Protein 5VGM (pdb70)

Organism: Vibrio cholerae serotype O1 (strain ATCC 39315 / El Tor Inaba N16961) (NCBI:txid243277)

Nearest PDB structures (foldseek):
  5vgm-assembly1_A  TM=1.002E+00  e=2.085E-74  Vibrio cholerae
  5vgm-assembly1_B  TM=9.972E-01  e=4.141E-70  Vibrio cholerae
  6cty-assembly3_D  TM=9.877E-01  e=2.504E-50  Yersinia pestis
  6cty-assembly1_E  TM=9.883E-01  e=5.235E-50  Yersinia pestis
  3jze-assembly1_A  TM=9.857E-01  e=7.826E-49  Salmonella enterica subsp. enterica serovar Typhimurium str. LT2

Solvent-accessible surface area: 24486 Å² total

Radius of gyration: 28.41 Å; Cα contacts (8 Å, |Δi|>4): 1482; chains: 2; bounding box: 54×74×83 Å

Secondary structure (DSSP, 8-state):
---EEEEE---EEEE----GGGHHHHHHHHTTT-SEEEE---SSS---SHHHHHHHHHHHHHT---EEEEEPPP-TT--HHHHHHHHHTSSEEE------S-GGGGHHHHHHHHHHTPBEEE------TTS-GGGHHHHHIIIIIHHHHHH-TTS-EEE-S--SHHHHHHHHHS-TTEEEEE-SHHHH--HHHHHTTS--GGG--SSPP--HHHHHHHHHHHHH--TTEEE---B----HHHHS--------TTSHHHHHHHHHHHTT-GGGHHIIIIIHHHHHHT-PPPSSEEEEEEEEEEPPS-EEETTEEE--TTTTSEEEEEE-/-----EEEEE---EEEE----GGGHHHHHHHHHTT-SEEEE---SSS---SHHHHHHHHHHHHHT---TT-EEEEEPPP-TT--HHHHHHHHHTSSEEE---B---PPSSBS-GGGGHHHHHHHHHHTPBEEE------TTS-GGGHHHHHIIIIIHHHHHH-TTS-EEE-S--SHHHHHHHHHS-TTEEEEE-SHHHH--HHHHHTTS--GGG--SSPP--HHHHHHHHHHHHT--TTEEE---B----HHHHS--------TTSHHHHHHHHHHHTT-GGGHHIIIIIHHHHHHT-PPP-SEEEEEEEEEEPPS-EEETTEEE--TTTTSEEEEEE-

Structure (mmCIF, N/CA/C/O backbone):
data_5VGM
#
_entry.id   5VGM
#
_cell.length_a   62.507
_cell.length_b   57.257
_cell.length_c   87.524
_cell.angle_alpha   90.000
_cell.angle_beta   105.090
_cell.angle_gamma   90.000
#
_symmetry.space_group_name_H-M   'P 1 21 1'
#
loop_
_entity.id
_entity.type
_entity.pdbx_description
1 polymer Dihydroorotase
2 non-polymer 'ZINC ION'
3 non-polymer 'ACETATE ION'
4 non-polymer 'CHLORIDE ION'
5 water water
#
loop_
_atom_site.group_PDB
_atom_site.id
_atom_site.type_symbol
_atom_site.label_atom_id
_atom_site.label_alt_id
_atom_site.label_comp_id
_atom_site.label_asym_id
_atom_site.label_entity_id
_atom_site.label_seq_id
_atom_site.pdbx_PDB_ins_code
_atom_site.Cartn_x
_atom_site.Cartn_y
_atom_site.Cartn_z
_atom_site.occupancy
_atom_site.B_iso_or_equiv
_atom_site.auth_seq_id
_atom_site.auth_comp_id
_atom_site.auth_asym_id
_atom_site.auth_atom_id
_atom_site.pdbx_PDB_model_num
ATOM 1 N N . ALA A 1 3 ? 24.798 -7.167 71.916 1.00 75.97 0 ALA A N 1
ATOM 2 C CA . ALA A 1 3 ? 23.450 -7.546 71.377 1.00 81.92 0 ALA A CA 1
ATOM 3 C C . ALA A 1 3 ? 22.595 -8.262 72.438 1.00 82.61 0 ALA A C 1
ATOM 4 O O . ALA A 1 3 ? 22.837 -9.436 72.741 1.00 83.52 0 ALA A O 1
ATOM 6 N N . MET A 1 4 ? 21.630 -7.544 73.014 1.00 81.10 1 MET A N 1
ATOM 7 C CA . MET A 1 4 ? 20.761 -8.060 74.069 1.00 83.53 1 MET A CA 1
ATOM 8 C C . MET A 1 4 ? 21.514 -8.483 75.341 1.00 85.70 1 MET A C 1
ATOM 9 O O . MET A 1 4 ? 21.101 -9.413 76.046 1.00 100.15 1 MET A O 1
ATOM 14 N N . THR A 1 5 ? 22.607 -7.788 75.624 1.00 79.61 2 THR A N 1
ATOM 15 C CA . THR A 1 5 ? 23.362 -7.990 76.854 1.00 74.63 2 THR A CA 1
ATOM 16 C C . THR A 1 5 ? 22.745 -7.073 77.895 1.00 71.00 2 THR A C 1
ATOM 17 O O . THR A 1 5 ? 22.182 -6.018 77.552 1.00 64.76 2 THR A O 1
ATOM 21 N N . THR A 1 6 ? 22.890 -7.479 79.151 1.00 68.42 3 THR A N 1
ATOM 22 C CA . THR A 1 6 ? 22.166 -6.892 80.261 1.00 69.38 3 THR A CA 1
ATOM 23 C C . THR A 1 6 ? 23.145 -6.466 81.344 1.00 70.69 3 THR A C 1
ATOM 24 O O . THR A 1 6 ? 24.146 -7.150 81.584 1.00 75.86 3 THR A O 1
ATOM 28 N N . LEU A 1 7 ? 22.848 -5.351 82.004 1.00 66.61 4 LEU A N 1
ATOM 29 C CA . LEU A 1 7 ? 23.658 -4.874 83.112 1.00 68.41 4 LEU A CA 1
ATOM 30 C C . LEU A 1 7 ? 22.729 -4.285 84.149 1.00 69.66 4 LEU A C 1
ATOM 31 O O . LEU A 1 7 ? 21.961 -3.373 83.835 1.00 72.24 4 LEU A O 1
ATOM 33 N N . THR A 1 8 ? 22.798 -4.788 85.379 1.00 66.78 5 THR A N 1
ATOM 34 C CA . THR A 1 8 ? 22.009 -4.258 86.485 1.00 67.10 5 THR A CA 1
ATOM 35 C C . THR A 1 8 ? 22.901 -3.358 87.354 1.00 66.27 5 THR A C 1
ATOM 36 O O . THR A 1 8 ? 23.987 -3.760 87.746 1.00 68.91 5 THR A O 1
ATOM 40 N N . ILE A 1 9 ? 22.460 -2.125 87.597 1.00 62.49 6 ILE A N 1
ATOM 41 C CA . ILE A 1 9 ? 23.159 -1.207 88.495 1.00 61.54 6 ILE A CA 1
ATOM 42 C C . ILE A 1 9 ? 22.179 -0.574 89.470 1.00 60.38 6 ILE A C 1
ATOM 43 O O . ILE A 1 9 ? 20.971 -0.648 89.284 1.00 61.85 6 ILE A O 1
ATOM 48 N N . THR A 1 10 ? 22.716 0.029 90.518 1.00 59.67 7 THR A N 1
ATOM 49 C CA . THR A 1 10 ? 21.948 0.887 91.415 1.00 59.04 7 THR A CA 1
ATOM 50 C C . THR A 1 10 ? 21.185 1.973 90.633 1.00 55.91 7 THR A C 1
ATOM 51 O O . THR A 1 10 ? 21.733 2.587 89.699 1.00 53.50 7 THR A O 1
ATOM 55 N N . ARG A 1 11 ? 19.929 2.197 91.025 1.00 57.60 8 ARG A N 1
ATOM 56 C CA . ARG A 1 11 ? 19.089 3.265 90.454 1.00 56.13 8 ARG A CA 1
ATOM 57 C C . ARG A 1 11 ? 19.810 4.628 90.486 1.00 56.39 8 ARG A C 1
ATOM 58 O O . ARG A 1 11 ? 20.307 5.029 91.533 1.00 56.03 8 ARG A O 1
ATOM 66 N N . PRO A 1 12 ? 19.863 5.344 89.345 1.00 53.46 9 PRO A N 1
ATOM 67 C CA . PRO A 1 12 ? 20.607 6.601 89.280 1.00 51.58 9 PRO A CA 1
ATOM 68 C C . PRO A 1 12 ? 19.788 7.826 89.699 1.00 50.46 9 PRO A C 1
ATOM 69 O O . PRO A 1 12 ? 18.643 7.699 90.126 1.00 47.22 9 PRO A O 1
ATOM 73 N N . ASP A 1 13 ? 20.416 8.999 89.592 1.00 51.30 10 ASP A N 1
ATOM 74 C CA . ASP A 1 13 ? 19.803 10.296 89.856 1.00 46.05 10 ASP A CA 1
ATOM 75 C C . ASP A 1 13 ? 20.346 11.254 88.794 1.00 46.13 10 ASP A C 1
ATOM 76 O O . ASP A 1 13 ? 21.337 10.946 88.128 1.00 45.54 10 ASP A O 1
ATOM 81 N N . ASP A 1 14 ? 19.694 12.404 88.617 1.00 44.17 11 ASP A N 1
ATOM 82 C CA . ASP A 1 14 ? 20.157 13.432 87.686 1.00 44.21 11 ASP A CA 1
ATOM 83 C C . ASP A 1 14 ? 20.385 14.719 88.474 1.00 42.83 11 ASP A C 1
ATOM 84 O O . ASP A 1 14 ? 19.443 15.328 88.959 1.00 41.97 11 ASP A O 1
ATOM 89 N N . TRP A 1 15 ? 21.636 15.157 88.563 1.00 40.91 12 TRP A N 1
ATOM 90 C CA . TRP A 1 15 ? 21.996 16.261 89.442 1.00 42.55 12 TRP A CA 1
ATOM 91 C C . TRP A 1 15 ? 21.949 17.649 88.789 1.00 41.64 12 TRP A C 1
ATOM 92 O O . TRP A 1 15 ? 22.440 18.611 89.374 1.00 44.57 12 TRP A O 1
ATOM 103 N N . HIS A 1 16 ? 21.309 17.773 87.625 1.00 40.15 13 HIS A N 1
ATOM 104 C CA . HIS A 1 16 ? 21.163 19.078 86.940 1.00 42.79 13 HIS A CA 1
ATOM 105 C C . HIS A 1 16 ? 20.094 18.977 85.854 1.00 40.58 13 HIS A C 1
ATOM 106 O O . HIS A 1 16 ? 20.358 18.480 84.758 1.00 44.89 13 HIS A O 1
ATOM 113 N N . VAL A 1 17 ? 18.892 19.455 86.139 1.00 39.92 14 VAL A N 1
ATOM 114 C CA . VAL A 1 17 ? 17.827 19.386 85.136 1.00 42.01 14 VAL A CA 1
ATOM 115 C C . VAL A 1 17 ? 16.950 20.622 85.155 1.00 40.48 14 VAL A C 1
ATOM 116 O O . VAL A 1 17 ? 16.722 21.211 86.215 1.00 43.45 14 VAL A O 1
ATOM 120 N N . HIS A 1 18 ? 16.494 21.013 83.968 1.00 39.90 15 HIS A N 1
ATOM 121 C CA . HIS A 1 18 ? 15.484 22.054 83.818 1.00 42.74 15 HIS A CA 1
ATOM 122 C C . HIS A 1 18 ? 14.165 21.402 83.387 1.00 43.65 15 HIS A C 1
ATOM 123 O O . HIS A 1 18 ? 14.056 20.845 82.287 1.00 46.66 15 HIS A O 1
ATOM 130 N N . LEU A 1 19 ? 13.173 21.446 84.273 1.00 46.68 16 LEU A N 1
ATOM 131 C CA . LEU A 1 19 ? 11.843 20.913 83.981 1.00 44.56 16 LEU A CA 1
ATOM 132 C C . LEU A 1 19 ? 10.883 21.966 83.449 1.00 46.43 16 LEU A C 1
ATOM 133 O O . LEU A 1 19 ? 9.793 21.611 82.990 1.00 45.32 16 LEU A O 1
ATOM 138 N N . ARG A 1 20 ? 11.279 23.247 83.497 1.00 45.47 17 ARG A N 1
ATOM 139 C CA . ARG A 1 20 ? 10.385 24.378 83.196 1.00 48.30 17 ARG A CA 1
ATOM 140 C C . ARG A 1 20 ? 9.171 24.300 84.138 1.00 50.33 17 ARG A C 1
ATOM 141 O O . ARG A 1 20 ? 9.306 23.827 85.271 1.00 51.04 17 ARG A O 1
ATOM 149 N N . ASP A 1 21 ? 7.990 24.733 83.701 1.00 53.88 18 ASP A N 1
ATOM 150 C CA . ASP A 1 21 ? 6.829 24.805 84.596 1.00 57.16 18 ASP A CA 1
ATOM 151 C C . ASP A 1 21 ? 5.546 24.884 83.778 1.00 57.50 18 ASP A C 1
ATOM 152 O O . ASP A 1 21 ? 5.593 25.009 82.552 1.00 67.45 18 ASP A O 1
ATOM 157 N N . GLY A 1 22 ? 4.402 24.811 84.448 1.00 59.05 19 GLY A N 1
ATOM 158 C CA . GLY A 1 22 ? 3.115 25.008 83.782 1.00 62.46 19 GLY A CA 1
ATOM 159 C C . GLY A 1 22 ? 2.753 23.846 82.880 1.00 64.63 19 GLY A C 1
ATOM 160 O O . GLY A 1 22 ? 2.959 22.694 83.244 1.00 64.24 19 GLY A O 1
ATOM 161 N N . ASP A 1 23 ? 2.239 24.158 81.694 1.00 73.59 20 ASP A N 1
ATOM 162 C CA . ASP A 1 23 ? 1.722 23.145 80.760 1.00 73.68 20 ASP A CA 1
ATOM 163 C C . ASP A 1 23 ? 2.738 22.088 80.302 1.00 71.50 20 ASP A C 1
ATOM 164 O O . ASP A 1 23 ? 2.347 20.949 80.046 1.00 79.64 20 ASP A O 1
ATOM 166 N N . VAL A 1 24 ? 4.022 22.438 80.223 1.00 63.82 21 VAL A N 1
ATOM 167 C CA . VAL A 1 24 ? 5.044 21.475 79.767 1.00 59.74 21 VAL A CA 1
ATOM 168 C C . VAL A 1 24 ? 5.475 20.490 80.861 1.00 53.89 21 VAL A C 1
ATOM 169 O O . VAL A 1 24 ? 6.133 19.496 80.572 1.00 51.47 21 VAL A O 1
ATOM 173 N N . LEU A 1 25 ? 5.083 20.750 82.105 1.00 54.43 22 LEU A N 1
ATOM 174 C CA . LEU A 1 25 ? 5.565 19.990 83.248 1.00 54.28 22 LEU A CA 1
ATOM 175 C C . LEU A 1 25 ? 5.166 18.514 83.212 1.00 58.39 22 LEU A C 1
ATOM 176 O O . LEU A 1 25 ? 5.947 17.674 83.639 1.00 60.93 22 LEU A O 1
ATOM 181 N N . ALA A 1 26 ? 3.985 18.187 82.685 1.00 58.67 23 ALA A N 1
ATOM 182 C CA . ALA A 1 26 ? 3.595 16.779 82.515 1.00 58.58 23 ALA A CA 1
ATOM 183 C C . ALA A 1 26 ? 4.545 16.020 81.590 1.00 61.46 23 ALA A C 1
ATOM 184 O O . ALA A 1 26 ? 4.829 14.837 81.823 1.00 64.02 23 ALA A O 1
ATOM 186 N N . ASP A 1 27 ? 5.040 16.696 80.552 1.00 56.54 24 ASP A N 1
ATOM 187 C CA . ASP A 1 27 ? 5.962 16.073 79.604 1.00 54.66 24 ASP A CA 1
ATOM 188 C C . ASP A 1 27 ? 7.372 15.937 80.176 1.00 51.40 24 ASP A C 1
ATOM 189 O O . ASP A 1 27 ? 8.000 14.872 80.047 1.00 48.59 24 ASP A O 1
ATOM 194 N N . THR A 1 28 ? 7.878 17.004 80.807 1.00 50.21 25 THR A N 1
ATOM 195 C CA . THR A 1 28 ? 9.244 16.974 81.333 1.00 46.30 25 THR A CA 1
ATOM 196 C C . THR A 1 28 ? 9.388 16.081 82.567 1.00 46.81 25 THR A C 1
ATOM 197 O O . THR A 1 28 ? 10.428 15.445 82.742 1.00 46.37 25 THR A O 1
ATOM 201 N N . VAL A 1 29 ? 8.360 16.029 83.418 1.00 49.39 26 VAL A N 1
ATOM 202 C CA . VAL A 1 29 ? 8.409 15.188 84.623 1.00 50.82 26 VAL A CA 1
ATOM 203 C C . VAL A 1 29 ? 8.261 13.710 84.263 1.00 55.21 26 VAL A C 1
ATOM 204 O O . VAL A 1 29 ? 8.879 12.846 84.908 1.00 60.09 26 VAL A O 1
ATOM 208 N N . ARG A 1 30 ? 7.448 13.416 83.246 1.00 53.12 27 ARG A N 1
ATOM 209 C CA . ARG A 1 30 ? 7.369 12.063 82.692 1.00 54.02 27 ARG A CA 1
ATOM 210 C C . ARG A 1 30 ? 8.761 11.561 82.282 1.00 55.17 27 ARG A C 1
ATOM 211 O O . ARG A 1 30 ? 9.162 10.452 82.643 1.00 56.96 27 ARG A O 1
ATOM 213 N N . ASP A 1 31 ? 9.501 12.396 81.551 1.00 53.25 28 ASP A N 1
ATOM 214 C CA . ASP A 1 31 ? 10.833 12.022 81.080 1.00 52.90 28 ASP A CA 1
ATOM 215 C C . ASP A 1 31 ? 11.867 11.865 82.198 1.00 50.90 28 ASP A C 1
ATOM 216 O O . ASP A 1 31 ? 12.667 10.937 82.185 1.00 50.23 28 ASP A O 1
ATOM 221 N N . ILE A 1 32 ? 11.856 12.765 83.170 1.00 51.99 29 ILE A N 1
ATOM 222 C CA . ILE A 1 32 ? 12.853 12.716 84.235 1.00 55.10 29 ILE A CA 1
ATOM 223 C C . ILE A 1 32 ? 12.583 11.629 85.277 1.00 57.28 29 ILE A C 1
ATOM 224 O O . ILE A 1 32 ? 13.519 11.124 85.888 1.00 59.62 29 ILE A O 1
ATOM 229 N N . SER A 1 33 ? 11.319 11.274 85.485 1.00 53.67 30 SER A N 1
ATOM 230 C CA . SER A 1 33 ? 10.964 10.300 86.522 1.00 58.13 30 SER A CA 1
ATOM 231 C C . SER A 1 33 ? 10.933 8.853 86.011 1.00 56.95 30 SER A C 1
ATOM 232 O O . SER A 1 33 ? 10.645 7.956 86.796 1.00 64.91 30 SER A O 1
ATOM 235 N N . ARG A 1 34 ? 11.221 8.626 84.722 1.00 56.85 31 ARG A N 1
ATOM 236 C CA . ARG A 1 34 ? 11.223 7.264 84.129 1.00 59.69 31 ARG A CA 1
ATOM 237 C C . ARG A 1 34 ? 11.990 6.246 84.972 1.00 58.16 31 ARG A C 1
ATOM 238 O O . ARG A 1 34 ? 11.483 5.183 85.254 1.00 59.76 31 ARG A O 1
ATOM 246 N N . TYR A 1 35 ? 13.225 6.581 85.331 1.00 57.24 32 TYR A N 1
ATOM 247 C CA . TYR A 1 35 ? 14.073 5.697 86.157 1.00 57.21 32 TYR A CA 1
ATOM 248 C C . TYR A 1 35 ? 14.841 6.391 87.291 1.00 59.27 32 TYR A C 1
ATOM 249 O O . TYR A 1 35 ? 15.397 5.686 88.134 1.00 62.49 32 TYR A O 1
ATOM 258 N N . ASN A 1 36 ? 14.927 7.728 87.314 1.00 53.31 33 ASN A N 1
ATOM 259 C CA . ASN A 1 36 ? 15.690 8.426 88.359 1.00 53.71 33 ASN A CA 1
ATOM 260 C C . ASN A 1 36 ? 15.017 8.264 89.718 1.00 53.73 33 ASN A C 1
ATOM 261 O O . ASN A 1 36 ? 13.791 8.356 89.826 1.00 53.11 33 ASN A O 1
ATOM 266 N N . GLY A 1 37 ? 15.826 8.034 90.752 1.00 55.21 34 GLY A N 1
ATOM 267 C CA . GLY A 1 37 ? 15.365 8.141 92.135 1.00 55.60 34 GLY A CA 1
ATOM 268 C C . GLY A 1 37 ? 15.079 9.597 92.477 1.00 55.11 34 GLY A C 1
ATOM 269 O O . GLY A 1 37 ? 14.006 9.930 93.008 1.00 55.65 34 GLY A O 1
ATOM 270 N N . ARG A 1 38 ? 16.055 10.462 92.176 1.00 55.53 35 ARG A N 1
ATOM 271 C CA . ARG A 1 38 ? 15.946 11.906 92.425 1.00 52.94 35 ARG A CA 1
ATOM 272 C C . ARG A 1 38 ? 16.506 12.739 91.278 1.00 49.34 35 ARG A C 1
ATOM 273 O O . ARG A 1 38 ? 17.304 12.254 90.484 1.00 51.60 35 ARG A O 1
ATOM 281 N N . ALA A 1 39 ? 16.077 13.996 91.207 1.00 42.43 36 ALA A N 1
ATOM 282 C CA . ALA A 1 39 ? 16.675 14.969 90.303 1.00 42.07 36 ALA A CA 1
ATOM 283 C C . ALA A 1 39 ? 16.850 16.323 90.999 1.00 40.81 36 ALA A C 1
ATOM 284 O O . ALA A 1 39 ? 16.009 16.715 91.794 1.00 42.54 36 ALA A O 1
ATOM 286 N N . LEU A 1 40 ? 17.946 17.014 90.702 1.00 41.57 37 LEU A N 1
ATOM 287 C CA . LEU A 1 40 ? 18.200 18.365 91.210 1.00 40.90 37 LEU A CA 1
ATOM 288 C C . LEU A 1 40 ? 17.586 19.368 90.228 1.00 40.77 37 LEU A C 1
ATOM 289 O O . LEU A 1 40 ? 18.027 19.494 89.079 1.00 40.01 37 LEU A O 1
ATOM 294 N N . ILE A 1 41 ? 16.567 20.079 90.698 1.00 43.17 38 ILE A N 1
ATOM 295 C CA . ILE A 1 41 ? 15.731 20.915 89.837 1.00 44.13 38 ILE A CA 1
ATOM 296 C C . ILE A 1 41 ? 16.266 22.337 89.829 1.00 43.44 38 ILE A C 1
ATOM 297 O O . ILE A 1 41 ? 16.249 23.024 90.867 1.00 48.76 38 ILE A O 1
ATOM 302 N N . MET A 1 42 ? 16.723 22.786 88.667 1.00 43.86 39 MET A N 1
ATOM 303 C CA . MET A 1 42 ? 17.327 24.118 88.563 1.00 44.81 39 MET A CA 1
ATOM 304 C C . MET A 1 42 ? 16.281 25.224 88.667 1.00 44.55 39 MET A C 1
ATOM 305 O O . MET A 1 42 ? 15.120 25.015 88.297 1.00 45.24 39 MET A O 1
ATOM 310 N N . PRO A 1 43 ? 16.678 26.389 89.215 1.00 43.96 40 PRO A N 1
ATOM 311 C CA . PRO A 1 43 ? 15.701 27.413 89.596 1.00 45.46 40 PRO A CA 1
ATOM 312 C C . PRO A 1 43 ? 15.374 28.509 88.573 1.00 46.93 40 PRO A C 1
ATOM 313 O O . PRO A 1 43 ? 14.671 29.452 88.934 1.00 49.20 40 PRO A O 1
ATOM 317 N N . ASN A 1 44 ? 15.817 28.387 87.326 1.00 50.01 41 ASN A N 1
ATOM 318 C CA . ASN A 1 44 ? 15.707 29.513 86.367 1.00 50.13 41 ASN A CA 1
ATOM 319 C C . ASN A 1 44 ? 14.386 29.449 85.585 1.00 52.73 41 ASN A C 1
ATOM 320 O O . ASN A 1 44 ? 14.348 29.569 84.355 1.00 52.67 41 ASN A O 1
ATOM 325 N N . THR A 1 45 ? 13.296 29.261 86.317 1.00 55.87 42 THR A N 1
ATOM 326 C CA . THR A 1 45 ? 11.953 29.391 85.786 1.00 58.18 42 THR A CA 1
ATOM 327 C C . THR A 1 45 ? 11.692 30.893 85.605 1.00 59.23 42 THR A C 1
ATOM 328 O O . THR A 1 45 ? 12.578 31.720 85.868 1.00 54.04 42 THR A O 1
ATOM 332 N N . VAL A 1 46 ? 10.487 31.245 85.166 1.00 66.26 43 VAL A N 1
ATOM 333 C CA . VAL A 1 46 ? 10.071 32.646 85.050 1.00 61.96 43 VAL A CA 1
ATOM 334 C C . VAL A 1 46 ? 8.798 32.855 85.885 1.00 61.66 43 VAL A C 1
ATOM 335 O O . VAL A 1 46 ? 7.776 32.252 85.571 1.00 61.00 43 VAL A O 1
ATOM 339 N N . PRO A 1 47 ? 8.844 33.654 86.960 1.00 63.03 44 PRO A N 1
ATOM 340 C CA . PRO A 1 47 ? 10.072 34.222 87.540 1.00 64.30 44 PRO A CA 1
ATOM 341 C C . PRO A 1 47 ? 10.989 33.144 88.160 1.00 58.94 44 PRO A C 1
ATOM 342 O O . PRO A 1 47 ? 10.524 32.029 88.421 1.00 53.04 44 PRO A O 1
ATOM 346 N N . PRO A 1 48 ? 12.275 33.463 88.391 1.00 56.89 45 PRO A N 1
ATOM 347 C CA . PRO A 1 48 ? 13.176 32.449 88.974 1.00 54.36 45 PRO A CA 1
ATOM 348 C C . PRO A 1 48 ? 12.815 32.081 90.417 1.00 50.16 45 PRO A C 1
ATOM 349 O O . PRO A 1 48 ? 12.223 32.872 91.112 1.00 50.96 45 PRO A O 1
ATOM 353 N N . VAL A 1 49 ? 13.170 30.878 90.845 1.00 50.30 46 VAL A N 1
ATOM 354 C CA . VAL A 1 49 ? 12.878 30.413 92.201 1.00 48.91 46 VAL A CA 1
ATOM 355 C C . VAL A 1 49 ? 13.885 31.068 93.152 1.00 50.96 46 VAL A C 1
ATOM 356 O O . VAL A 1 49 ? 14.961 30.535 93.361 1.00 46.68 46 VAL A O 1
ATOM 360 N N . THR A 1 50 ? 13.547 32.239 93.690 1.00 52.44 47 THR A N 1
ATOM 361 C CA . THR A 1 50 ? 14.451 33.026 94.548 1.00 55.18 47 THR A CA 1
ATOM 362 C C . THR A 1 50 ? 14.170 32.895 96.059 1.00 58.02 47 THR A C 1
ATOM 363 O O . THR A 1 50 ? 14.944 33.420 96.869 1.00 56.20 47 THR A O 1
ATOM 367 N N . THR A 1 51 ? 13.089 32.206 96.435 1.00 54.99 48 THR A N 1
ATOM 368 C CA . THR A 1 51 ? 12.715 32.053 97.850 1.00 55.91 48 THR A CA 1
ATOM 369 C C . THR A 1 51 ? 12.325 30.617 98.173 1.00 53.03 48 THR A C 1
ATOM 370 O O . THR A 1 51 ? 11.969 29.840 97.280 1.00 47.19 48 THR A O 1
ATOM 374 N N . THR A 1 52 ? 12.360 30.298 99.459 1.00 54.46 49 THR A N 1
ATOM 375 C CA . THR A 1 52 ? 11.984 28.983 99.958 1.00 58.65 49 THR A CA 1
ATOM 376 C C . THR A 1 52 ? 10.547 28.616 99.557 1.00 56.28 49 THR A C 1
ATOM 377 O O . THR A 1 52 ? 10.284 27.497 99.103 1.00 55.53 49 THR A O 1
ATOM 381 N N . GLU A 1 53 ? 9.636 29.577 99.707 1.00 57.22 50 GLU A N 1
ATOM 382 C CA . GLU A 1 53 ? 8.216 29.363 99.426 1.00 60.27 50 GLU A CA 1
ATOM 383 C C . GLU A 1 53 ? 7.989 28.967 97.983 1.00 58.00 50 GLU A C 1
ATOM 384 O O . GLU A 1 53 ? 7.233 28.022 97.712 1.00 53.58 50 GLU A O 1
ATOM 390 N N . MET A 1 54 ? 8.656 29.684 97.073 1.00 56.05 51 MET A N 1
ATOM 391 C CA . MET A 1 54 ? 8.621 29.361 95.647 1.00 56.17 51 MET A CA 1
ATOM 392 C C . MET A 1 54 ? 9.167 27.957 95.356 1.00 56.12 51 MET A C 1
ATOM 393 O O . MET A 1 54 ? 8.580 27.231 94.553 1.00 52.46 51 MET A O 1
ATOM 398 N N . ALA A 1 55 ? 10.267 27.580 96.018 1.00 45.90 52 ALA A N 1
ATOM 399 C CA . ALA A 1 55 ? 10.880 26.268 95.802 1.00 48.78 52 ALA A CA 1
ATOM 400 C C . ALA A 1 55 ? 9.949 25.126 96.233 1.00 48.75 52 ALA A C 1
ATOM 401 O O . ALA A 1 55 ? 9.805 24.132 95.509 1.00 46.44 52 ALA A O 1
ATOM 403 N N . LEU A 1 56 ? 9.311 25.291 97.392 1.00 52.75 53 LEU A N 1
ATOM 404 C CA . LEU A 1 56 ? 8.418 24.263 97.936 1.00 52.86 53 LEU A CA 1
ATOM 405 C C . LEU A 1 56 ? 7.143 24.101 97.136 1.00 51.73 53 LEU A C 1
ATOM 406 O O . LEU A 1 56 ? 6.665 22.964 96.953 1.00 50.66 53 LEU A O 1
ATOM 411 N N . ALA A 1 57 ? 6.600 25.222 96.652 1.00 46.96 54 ALA A N 1
ATOM 412 C CA . ALA A 1 57 ? 5.424 25.189 95.780 1.00 48.68 54 ALA A CA 1
ATOM 413 C C . ALA A 1 57 ? 5.721 24.472 94.453 1.00 49.33 54 ALA A C 1
ATOM 414 O O . ALA A 1 57 ? 4.920 23.658 93.982 1.00 49.95 54 ALA A O 1
ATOM 416 N N . TYR A 1 58 ? 6.878 24.792 93.867 1.00 46.92 55 TYR A N 1
ATOM 417 C CA . TYR A 1 58 ? 7.352 24.178 92.628 1.00 47.57 55 TYR A CA 1
ATOM 418 C C . TYR A 1 58 ? 7.539 22.677 92.804 1.00 48.45 55 TYR A C 1
ATOM 419 O O . TYR A 1 58 ? 7.129 21.893 91.944 1.00 47.08 55 TYR A O 1
ATOM 428 N N . ARG A 1 59 ? 8.134 22.285 93.929 1.00 46.54 56 ARG A N 1
ATOM 429 C CA . ARG A 1 59 ? 8.284 20.871 94.270 1.00 49.65 56 ARG A CA 1
ATOM 430 C C . ARG A 1 59 ? 6.946 20.120 94.304 1.00 54.13 56 ARG A C 1
ATOM 431 O O . ARG A 1 59 ? 6.852 18.986 93.783 1.00 51.77 56 ARG A O 1
ATOM 439 N N . GLU A 1 60 ? 5.929 20.748 94.903 1.00 53.88 57 GLU A N 1
ATOM 440 C CA . GLU A 1 60 ? 4.588 20.167 94.954 1.00 59.58 57 GLU A CA 1
ATOM 441 C C . GLU A 1 60 ? 3.991 19.962 93.568 1.00 57.94 57 GLU A C 1
ATOM 442 O O . GLU A 1 60 ? 3.336 18.946 93.341 1.00 59.84 57 GLU A O 1
ATOM 448 N N . ARG A 1 61 ? 4.204 20.918 92.656 1.00 57.85 58 ARG A N 1
ATOM 449 C CA . ARG A 1 61 ? 3.690 20.781 91.280 1.00 56.66 58 ARG A CA 1
ATOM 450 C C . ARG A 1 61 ? 4.400 19.649 90.528 1.00 53.03 58 ARG A C 1
ATOM 451 O O . ARG A 1 61 ? 3.779 18.903 89.768 1.00 54.43 58 ARG A O 1
ATOM 459 N N . ILE A 1 62 ? 5.701 19.521 90.754 1.00 49.73 59 ILE A N 1
ATOM 460 C CA . ILE A 1 62 ? 6.457 18.440 90.140 1.00 52.47 59 ILE A CA 1
ATOM 461 C C . ILE A 1 62 ? 5.903 17.071 90.581 1.00 51.96 59 ILE A C 1
ATOM 462 O O . ILE A 1 62 ? 5.619 16.216 89.739 1.00 53.36 59 ILE A O 1
ATOM 467 N N . MET A 1 63 ? 5.716 16.896 91.886 1.00 54.54 60 MET A N 1
ATOM 468 C CA . MET A 1 63 ? 5.202 15.635 92.436 1.00 57.80 60 MET A CA 1
ATOM 469 C C . MET A 1 63 ? 3.768 15.368 91.999 1.00 60.53 60 MET A C 1
ATOM 470 O O . MET A 1 63 ? 3.408 14.222 91.787 1.00 62.96 60 MET A O 1
ATOM 475 N N . ALA A 1 64 ? 2.969 16.431 91.861 1.00 59.21 61 ALA A N 1
ATOM 476 C CA . ALA A 1 64 ? 1.604 16.337 91.331 1.00 61.92 61 ALA A CA 1
ATOM 477 C C . ALA A 1 64 ? 1.534 15.891 89.868 1.00 61.87 61 ALA A C 1
ATOM 478 O O . ALA A 1 64 ? 0.548 15.295 89.451 1.00 62.30 61 ALA A O 1
ATOM 480 N N . ALA A 1 65 ? 2.562 16.209 89.084 1.00 62.95 62 ALA A N 1
ATOM 481 C CA . ALA A 1 65 ? 2.649 15.747 87.693 1.00 68.59 62 ALA A CA 1
ATOM 482 C C . ALA A 1 65 ? 2.973 14.256 87.541 1.00 77.20 62 ALA A C 1
ATOM 483 O O . ALA A 1 65 ? 2.895 13.737 86.431 1.00 78.73 62 ALA A O 1
ATOM 485 N N . GLN A 1 66 ? 3.410 13.607 88.626 1.00 85.96 63 GLN A N 1
ATOM 486 C CA . GLN A 1 66 ? 3.497 12.129 88.761 1.00 83.17 63 GLN A CA 1
ATOM 487 C C . GLN A 1 66 ? 4.715 11.570 88.055 1.00 87.99 63 GLN A C 1
ATOM 488 O O . GLN A 1 66 ? 5.286 10.588 88.513 1.00 91.17 63 GLN A O 1
ATOM 494 N N . HIS A 1 70 ? 7.409 7.284 93.107 1.00 75.41 67 HIS A N 1
ATOM 495 C CA . HIS A 1 70 ? 8.724 6.920 93.660 1.00 77.08 67 HIS A CA 1
ATOM 496 C C . HIS A 1 70 ? 9.900 7.863 93.335 1.00 74.74 67 HIS A C 1
ATOM 497 O O . HIS A 1 70 ? 11.026 7.607 93.759 1.00 75.87 67 HIS A O 1
ATOM 499 N N . PHE A 1 71 ? 9.629 8.988 92.664 1.00 69.18 68 PHE A N 1
ATOM 500 C CA . PHE A 1 71 ? 10.655 9.972 92.263 1.00 65.33 68 PHE A CA 1
ATOM 501 C C . PHE A 1 71 ? 10.615 11.176 93.215 1.00 61.50 68 PHE A C 1
ATOM 502 O O . PHE A 1 71 ? 9.527 11.720 93.505 1.00 56.25 68 PHE A O 1
ATOM 510 N N . GLU A 1 72 ? 11.790 11.598 93.679 1.00 61.73 69 GLU A N 1
ATOM 511 C CA . GLU A 1 72 ? 11.885 12.700 94.674 1.00 61.62 69 GLU A CA 1
ATOM 512 C C . GLU A 1 72 ? 12.669 13.880 94.098 1.00 57.89 69 GLU A C 1
ATOM 513 O O . GLU A 1 72 ? 13.847 13.749 93.845 1.00 55.52 69 GLU A O 1
ATOM 515 N N . PRO A 1 73 ? 11.996 15.019 93.844 1.00 50.77 70 PRO A N 1
ATOM 516 C CA . PRO A 1 73 ? 12.745 16.179 93.376 1.00 50.39 70 PRO A CA 1
ATOM 517 C C . PRO A 1 73 ? 13.466 16.890 94.514 1.00 49.64 70 PRO A C 1
ATOM 518 O O . PRO A 1 73 ? 12.920 17.004 95.597 1.00 50.76 70 PRO A O 1
ATOM 522 N N . LEU A 1 74 ? 14.686 17.348 94.251 1.00 49.93 71 LEU A N 1
ATOM 523 C CA . LEU A 1 74 ? 15.466 18.147 95.195 1.00 47.06 71 LEU A CA 1
ATOM 524 C C . LEU A 1 74 ? 15.621 19.538 94.603 1.00 47.61 71 LEU A C 1
ATOM 525 O O . LEU A 1 74 ? 15.912 19.684 93.412 1.00 47.64 71 LEU A O 1
ATOM 530 N N . MET A 1 75 ? 15.386 20.560 95.419 1.00 46.28 72 MET A N 1
ATOM 531 C CA . MET A 1 75 ? 15.254 21.928 94.905 1.00 43.13 72 MET A CA 1
ATOM 532 C C . MET A 1 75 ? 16.500 22.774 95.139 1.00 44.14 72 MET A C 1
ATOM 533 O O . MET A 1 75 ? 17.303 22.475 96.017 1.00 41.36 72 MET A O 1
ATOM 538 N N . ALA A 1 76 ? 16.659 23.804 94.309 1.00 50.50 73 ALA A N 1
ATOM 539 C CA . ALA A 1 76 ? 17.738 24.780 94.444 1.00 45.21 73 ALA A CA 1
ATOM 540 C C . ALA A 1 76 ? 17.165 26.185 94.351 1.00 45.55 73 ALA A C 1
ATOM 541 O O . ALA A 1 76 ? 16.153 26.384 93.699 1.00 41.56 73 ALA A O 1
ATOM 543 N N . LEU A 1 77 ? 17.797 27.139 95.042 1.00 45.86 74 LEU A N 1
ATOM 544 C CA . LEU A 1 77 ? 17.460 28.564 94.930 1.00 43.18 74 LEU A CA 1
ATOM 545 C C . LEU A 1 77 ? 18.305 29.261 93.876 1.00 42.40 74 LEU A C 1
ATOM 546 O O . LEU A 1 77 ? 19.451 28.898 93.625 1.00 43.82 74 LEU A O 1
ATOM 551 N N . TYR A 1 78 ? 17.729 30.303 93.294 1.00 41.36 75 TYR A N 1
ATOM 552 C CA . TYR A 1 78 ? 18.408 31.212 92.387 1.00 41.29 75 TYR A CA 1
ATOM 553 C C . TYR A 1 78 ? 18.969 32.402 93.176 1.00 41.44 75 TYR A C 1
ATOM 554 O O . TYR A 1 78 ? 18.206 33.184 93.734 1.00 44.08 75 TYR A O 1
ATOM 563 N N . LEU A 1 79 ? 20.292 32.552 93.196 1.00 42.00 76 LEU A N 1
ATOM 564 C CA . LEU A 1 79 ? 20.937 33.655 93.921 1.00 41.33 76 LEU A CA 1
ATOM 565 C C . LEU A 1 79 ? 20.829 34.981 93.177 1.00 42.29 76 LEU A C 1
ATOM 566 O O . LEU A 1 79 ? 20.923 35.020 91.958 1.00 44.27 76 LEU A O 1
ATOM 571 N N . THR A 1 80 ? 20.588 36.052 93.918 1.00 44.40 77 THR A N 1
ATOM 572 C CA . THR A 1 80 ? 20.597 37.417 93.360 1.00 51.85 77 THR A CA 1
ATOM 573 C C . THR A 1 80 ? 21.366 38.338 94.313 1.00 55.18 77 THR A C 1
ATOM 574 O O . THR A 1 80 ? 21.719 37.938 95.428 1.00 53.32 77 THR A O 1
ATOM 578 N N . ASP A 1 81 ? 21.608 39.572 93.877 1.00 65.73 78 ASP A N 1
ATOM 579 C CA . ASP A 1 81 ? 22.272 40.579 94.724 1.00 71.01 78 ASP A CA 1
ATOM 580 C C . ASP A 1 81 ? 21.417 40.937 95.951 1.00 71.51 78 ASP A C 1
ATOM 581 O O . ASP A 1 81 ? 21.970 41.320 96.979 1.00 80.24 78 ASP A O 1
ATOM 586 N N . ASN A 1 82 ? 20.095 40.792 95.843 1.00 70.61 79 ASN A N 1
ATOM 587 C CA . ASN A 1 82 ? 19.160 40.979 96.972 1.00 73.40 79 ASN A CA 1
ATOM 588 C C . ASN A 1 82 ? 18.998 39.774 97.919 1.00 67.98 79 ASN A C 1
ATOM 589 O O . ASN A 1 82 ? 18.403 39.931 98.984 1.00 65.05 79 ASN A O 1
ATOM 594 N N . THR A 1 83 ? 19.492 38.589 97.547 1.00 58.50 80 THR A N 1
ATOM 595 C CA . THR A 1 83 ? 19.404 37.413 98.423 1.00 53.81 80 THR A CA 1
ATOM 596 C C . THR A 1 83 ? 20.062 37.700 99.779 1.00 51.85 80 THR A C 1
ATOM 597 O O . THR A 1 83 ? 21.202 38.133 99.841 1.00 50.50 80 THR A O 1
ATOM 601 N N . SER A 1 84 ? 19.311 37.476 100.854 1.00 51.83 81 SER A N 1
ATOM 602 C CA . SER A 1 84 ? 19.816 37.663 102.213 1.00 54.23 81 SER A CA 1
ATOM 603 C C . SER A 1 84 ? 20.318 36.324 102.753 1.00 50.73 81 SER A C 1
ATOM 604 O O . SER A 1 84 ? 19.851 35.264 102.316 1.00 49.62 81 SER A O 1
ATOM 607 N N . PRO A 1 85 ? 21.261 36.363 103.711 1.00 51.36 82 PRO A N 1
ATOM 608 C CA . PRO A 1 85 ? 21.663 35.141 104.420 1.00 50.91 82 PRO A CA 1
ATOM 609 C C . PRO A 1 85 ? 20.483 34.401 105.070 1.00 50.71 82 PRO A C 1
ATOM 610 O O . PRO A 1 85 ? 20.502 33.181 105.151 1.00 52.41 82 PRO A O 1
ATOM 614 N N . GLU A 1 86 ? 19.466 35.144 105.498 1.00 51.82 83 GLU A N 1
ATOM 615 C CA . GLU A 1 86 ? 18.283 34.572 106.139 1.00 56.30 83 GLU A CA 1
ATOM 616 C C . GLU A 1 86 ? 17.493 33.605 105.241 1.00 55.15 83 GLU A C 1
ATOM 617 O O . GLU A 1 86 ? 16.975 32.602 105.732 1.00 58.21 83 GLU A O 1
ATOM 623 N N . GLU A 1 87 ? 17.394 33.908 103.944 1.00 53.79 84 GLU A N 1
ATOM 624 C CA . GLU A 1 87 ? 16.682 33.044 103.000 1.00 51.30 84 GLU A CA 1
ATOM 625 C C . GLU A 1 87 ? 17.397 31.695 102.810 1.00 49.22 84 GLU A C 1
ATOM 626 O O . GLU A 1 87 ? 16.738 30.660 102.617 1.00 50.34 84 GLU A O 1
ATOM 632 N N . ILE A 1 88 ? 18.730 31.710 102.844 1.00 47.65 85 ILE A N 1
ATOM 633 C CA . ILE A 1 88 ? 19.537 30.477 102.792 1.00 46.06 85 ILE A CA 1
ATOM 634 C C . ILE A 1 88 ? 19.181 29.573 103.958 1.00 45.59 85 ILE A C 1
ATOM 635 O O . ILE A 1 88 ? 18.961 28.383 103.782 1.00 45.41 85 ILE A O 1
ATOM 640 N N . ARG A 1 89 ? 19.101 30.167 105.139 1.00 49.25 86 ARG A N 1
ATOM 641 C CA . ARG A 1 89 ? 18.874 29.434 106.376 1.00 55.32 86 ARG A CA 1
ATOM 642 C C . ARG A 1 89 ? 17.473 28.811 106.413 1.00 55.83 86 ARG A C 1
ATOM 643 O O . ARG A 1 89 ? 17.301 27.667 106.826 1.00 56.77 86 ARG A O 1
ATOM 651 N N . LYS A 1 90 ? 16.490 29.572 105.954 1.00 52.57 87 LYS A N 1
ATOM 652 C CA . LYS A 1 90 ? 15.124 29.099 105.845 1.00 53.50 87 LYS A CA 1
ATOM 653 C C . LYS A 1 90 ? 14.999 27.951 104.833 1.00 54.71 87 LYS A C 1
ATOM 654 O O . LYS A 1 90 ? 14.316 26.954 105.099 1.00 54.08 87 LYS A O 1
ATOM 660 N N . ALA A 1 91 ? 15.682 28.080 103.698 1.00 51.06 88 ALA A N 1
ATOM 661 C CA . ALA A 1 91 ? 15.615 27.070 102.644 1.00 50.59 88 ALA A CA 1
ATOM 662 C C . ALA A 1 91 ? 16.192 25.735 103.087 1.00 48.41 88 ALA A C 1
ATOM 663 O O . ALA A 1 91 ? 15.606 24.695 102.839 1.00 45.57 88 ALA A O 1
ATOM 665 N N . LYS A 1 92 ? 17.337 25.762 103.756 1.00 51.01 89 LYS A N 1
ATOM 666 C CA . LYS A 1 92 ? 17.965 24.521 104.207 1.00 53.67 89 LYS A CA 1
ATOM 667 C C . LYS A 1 92 ? 17.131 23.846 105.284 1.00 55.38 89 LYS A C 1
ATOM 668 O O . LYS A 1 92 ? 17.024 22.627 105.307 1.00 53.96 89 LYS A O 1
ATOM 674 N N . ALA A 1 93 ? 16.532 24.651 106.160 1.00 57.48 90 ALA A N 1
ATOM 675 C CA . ALA A 1 93 ? 15.660 24.153 107.213 1.00 60.54 90 ALA A CA 1
ATOM 676 C C . ALA A 1 93 ? 14.434 23.373 106.712 1.00 59.65 90 ALA A C 1
ATOM 677 O O . ALA A 1 93 ? 13.928 22.503 107.419 1.00 60.07 90 ALA A O 1
ATOM 679 N N . SER A 1 94 ? 13.962 23.684 105.507 1.00 59.15 91 SER A N 1
ATOM 680 C CA . SER A 1 94 ? 12.839 22.958 104.892 1.00 56.57 91 SER A CA 1
ATOM 681 C C . SER A 1 94 ? 13.129 21.473 104.621 1.00 60.66 91 SER A C 1
ATOM 682 O O . SER A 1 94 ? 12.208 20.665 104.588 1.00 62.72 91 SER A O 1
ATOM 685 N N . GLY A 1 95 ? 14.403 21.127 104.412 1.00 59.81 92 GLY A N 1
ATOM 686 C CA . GLY A 1 95 ? 14.812 19.738 104.149 1.00 59.42 92 GLY A CA 1
ATOM 687 C C . GLY A 1 95 ? 14.687 19.335 102.686 1.00 56.74 92 GLY A C 1
ATOM 688 O O . GLY A 1 95 ? 15.100 18.243 102.313 1.00 58.19 92 GLY A O 1
ATOM 689 N N . LYS A 1 96 ? 14.109 20.205 101.856 1.00 54.46 93 LYS A N 1
ATOM 690 C CA . LYS A 1 96 ? 13.861 19.911 100.448 1.00 56.66 93 LYS A CA 1
ATOM 691 C C . LYS A 1 96 ? 14.642 20.806 99.477 1.00 53.82 93 LYS A C 1
ATOM 692 O O . LYS A 1 96 ? 14.612 20.557 98.270 1.00 48.03 93 LYS A O 1
ATOM 698 N N . VAL A 1 97 ? 15.343 21.828 99.998 1.00 46.21 94 VAL A N 1
ATOM 699 C CA . VAL A 1 97 ? 16.208 22.690 99.202 1.00 47.45 94 VAL A CA 1
ATOM 700 C C . VAL A 1 97 ? 17.644 22.418 99.655 1.00 49.57 94 VAL A C 1
ATOM 701 O O . VAL A 1 97 ? 17.989 22.653 100.807 1.00 56.86 94 VAL A O 1
ATOM 705 N N . VAL A 1 98 ? 18.465 21.908 98.743 1.00 46.91 95 VAL A N 1
ATOM 706 C CA . VAL A 1 98 ? 19.790 21.380 99.070 1.00 46.28 95 VAL A CA 1
ATOM 707 C C . VAL A 1 98 ? 20.929 22.250 98.519 1.00 45.27 95 VAL A C 1
ATOM 708 O O . VAL A 1 98 ? 22.070 22.012 98.855 1.00 41.33 95 VAL A O 1
ATOM 712 N N . ALA A 1 99 ? 20.612 23.254 97.697 1.00 41.09 96 ALA A N 1
ATOM 713 C CA . ALA A 1 99 ? 21.619 24.006 96.978 1.00 42.25 96 ALA A CA 1
ATOM 714 C C . ALA A 1 99 ? 21.123 25.376 96.571 1.00 41.03 96 ALA A C 1
ATOM 715 O O . ALA A 1 99 ? 19.929 25.639 96.595 1.00 43.16 96 ALA A O 1
ATOM 717 N N . ALA A 1 100 ? 22.058 26.248 96.209 1.00 42.72 97 ALA A N 1
ATOM 718 C CA . ALA A 1 100 ? 21.746 27.514 95.564 1.00 40.63 97 ALA A CA 1
ATOM 719 C C . ALA A 1 100 ? 22.662 27.705 94.377 1.00 40.75 97 ALA A C 1
ATOM 720 O O . ALA A 1 100 ? 23.852 27.368 94.419 1.00 40.62 97 ALA A O 1
ATOM 734 N N . LEU A 1 102 ? 24.429 29.970 91.418 1.00 44.30 99 LEU A N 1
ATOM 735 C CA . LEU A 1 102 ? 25.023 31.229 91.020 1.00 50.47 99 LEU A CA 1
ATOM 736 C C . LEU A 1 102 ? 25.011 31.314 89.488 1.00 51.73 99 LEU A C 1
ATOM 737 O O . LEU A 1 102 ? 25.753 30.582 88.811 1.00 52.04 99 LEU A O 1
ATOM 742 N N . TYR A 1 103 ? 24.138 32.174 88.954 1.00 55.11 100 TYR A N 1
ATOM 743 C CA . TYR A 1 103 ? 24.128 32.548 87.529 1.00 58.62 100 TYR A CA 1
ATOM 744 C C . TYR A 1 103 ? 24.758 33.948 87.454 1.00 64.23 100 TYR A C 1
ATOM 745 O O . TYR A 1 103 ? 24.214 34.898 88.029 1.00 69.38 100 TYR A O 1
ATOM 754 N N . PRO A 1 104 ? 25.918 34.084 86.794 1.00 69.18 101 PRO A N 1
ATOM 755 C CA . PRO A 1 104 ? 26.528 35.423 86.666 1.00 78.27 101 PRO A CA 1
ATOM 756 C C . PRO A 1 104 ? 25.734 36.396 85.776 1.00 73.02 101 PRO A C 1
ATOM 757 O O . PRO A 1 104 ? 25.050 35.977 84.841 1.00 73.13 101 PRO A O 1
ATOM 761 N N . GLY A 1 114 ? 20.408 37.831 88.403 1.00 71.95 111 GLY A N 1
ATOM 762 C CA . GLY A 1 114 ? 21.537 37.053 88.899 1.00 72.05 111 GLY A CA 1
ATOM 763 C C . GLY A 1 114 ? 22.455 37.878 89.778 1.00 74.91 111 GLY A C 1
ATOM 764 O O . GLY A 1 114 ? 22.053 38.914 90.327 1.00 78.16 111 GLY A O 1
ATOM 765 N N . VAL A 1 115 ? 23.692 37.409 89.908 1.00 73.14 112 VAL A N 1
ATOM 766 C CA . VAL A 1 115 ? 24.689 38.054 90.748 1.00 73.04 112 VAL A CA 1
ATOM 767 C C . VAL A 1 115 ? 25.604 38.877 89.852 1.00 76.37 112 VAL A C 1
ATOM 768 O O . VAL A 1 115 ? 26.290 38.320 88.987 1.00 76.80 112 VAL A O 1
ATOM 772 N N . THR A 1 116 ? 25.581 40.194 90.043 1.00 82.86 113 THR A N 1
ATOM 773 C CA . THR A 1 116 ? 26.449 41.113 89.303 1.00 89.40 113 THR A CA 1
ATOM 774 C C . THR A 1 116 ? 27.889 41.065 89.808 1.00 93.89 113 THR A C 1
ATOM 775 O O . THR A 1 116 ? 28.828 41.169 89.013 1.00 95.37 113 THR A O 1
ATOM 779 N N . SER A 1 117 ? 28.051 40.929 91.126 1.00 92.03 114 SER A N 1
ATOM 780 C CA . SER A 1 117 ? 29.373 40.822 91.748 1.00 92.39 114 SER A CA 1
ATOM 781 C C . SER A 1 117 ? 29.369 39.725 92.798 1.00 90.83 114 SER A C 1
ATOM 782 O O . SER A 1 117 ? 28.498 39.717 93.673 1.00 86.89 114 SER A O 1
ATOM 784 N N . ALA A 1 118 ? 30.342 38.815 92.715 1.00 92.41 115 ALA A N 1
ATOM 785 C CA . ALA A 1 118 ? 30.545 37.772 93.735 1.00 90.19 115 ALA A CA 1
ATOM 786 C C . ALA A 1 118 ? 30.689 38.352 95.155 1.00 92.40 115 ALA A C 1
ATOM 787 O O . ALA A 1 118 ? 30.150 37.786 96.115 1.00 96.29 115 ALA A O 1
ATOM 789 N N . LYS A 1 119 ? 31.391 39.487 95.267 1.00 90.60 116 LYS A N 1
ATOM 790 C CA . LYS A 1 119 ? 31.572 40.205 96.546 1.00 90.64 116 LYS A CA 1
ATOM 791 C C . LYS A 1 119 ? 30.259 40.542 97.270 1.00 87.73 116 LYS A C 1
ATOM 792 O O . LYS A 1 119 ? 30.205 40.488 98.502 1.00 87.58 116 LYS A O 1
ATOM 794 N N . ASN A 1 120 ? 29.212 40.867 96.509 1.00 84.77 117 ASN A N 1
ATOM 795 C CA . ASN A 1 120 ? 27.901 41.214 97.079 1.00 83.86 117 ASN A CA 1
ATOM 796 C C . ASN A 1 120 ? 27.238 40.059 97.857 1.00 74.77 117 ASN A C 1
ATOM 797 O O . ASN A 1 120 ? 26.477 40.307 98.794 1.00 73.45 117 ASN A O 1
ATOM 799 N N . ILE A 1 121 ? 27.532 38.816 97.482 1.00 66.51 118 ILE A N 1
ATOM 800 C CA . ILE A 1 121 ? 26.910 37.649 98.103 1.00 63.80 118 ILE A CA 1
ATOM 801 C C . ILE A 1 121 ? 27.807 36.906 99.099 1.00 57.90 118 ILE A C 1
ATOM 802 O O . ILE A 1 121 ? 27.485 35.801 99.498 1.00 49.88 118 ILE A O 1
ATOM 807 N N . TYR A 1 122 ? 28.916 37.505 99.516 1.00 45.43 119 TYR A N 1
ATOM 808 C CA . TYR A 1 122 ? 29.803 36.863 100.490 1.00 46.21 119 TYR A CA 1
ATOM 809 C C . TYR A 1 122 ? 29.107 36.459 101.805 1.00 45.97 119 TYR A C 1
ATOM 810 O O . TYR A 1 122 ? 29.354 35.350 102.298 1.00 43.54 119 TYR A O 1
ATOM 819 N N . PRO A 1 123 ? 28.228 37.328 102.357 1.00 47.98 120 PRO A N 1
ATOM 820 C CA . PRO A 1 123 ? 27.414 36.953 103.517 1.00 48.87 120 PRO A CA 1
ATOM 821 C C . PRO A 1 123 ? 26.481 35.762 103.260 1.00 44.70 120 PRO A C 1
ATOM 822 O O . PRO A 1 123 ? 26.250 34.960 104.169 1.00 43.74 120 PRO A O 1
ATOM 826 N N . VAL A 1 124 ? 25.967 35.658 102.036 1.00 47.22 121 VAL A N 1
ATOM 827 C CA . VAL A 1 124 ? 25.142 34.518 101.607 1.00 44.03 121 VAL A CA 1
ATOM 828 C C . VAL A 1 124 ? 25.994 33.232 101.577 1.00 45.22 121 VAL A C 1
ATOM 829 O O . VAL A 1 124 ? 25.583 32.198 102.098 1.00 42.77 121 VAL A O 1
ATOM 833 N N . LEU A 1 125 ? 27.186 33.314 100.983 1.00 44.42 122 LEU A N 1
ATOM 834 C CA . LEU A 1 125 ? 28.067 32.158 100.874 1.00 41.28 122 LEU A CA 1
ATOM 835 C C . LEU A 1 125 ? 28.518 31.656 102.233 1.00 43.81 122 LEU A C 1
ATOM 836 O O . LEU A 1 125 ? 28.631 30.438 102.435 1.00 41.24 122 LEU A O 1
ATOM 841 N N . GLN A 1 126 ? 28.739 32.589 103.161 1.00 41.30 123 GLN A N 1
ATOM 842 C CA . GLN A 1 126 ? 29.062 32.247 104.537 1.00 45.67 123 GLN A CA 1
ATOM 843 C C . GLN A 1 126 ? 27.935 31.452 105.176 1.00 42.79 123 GLN A C 1
ATOM 844 O O . GLN A 1 126 ? 28.180 30.418 105.790 1.00 45.35 123 GLN A O 1
ATOM 850 N N . ALA A 1 127 ? 26.704 31.934 105.019 1.00 42.95 124 ALA A N 1
ATOM 851 C CA . ALA A 1 127 ? 25.522 31.230 105.510 1.00 42.73 124 ALA A CA 1
ATOM 852 C C . ALA A 1 127 ? 25.372 29.842 104.886 1.00 41.83 124 ALA A C 1
ATOM 853 O O . ALA A 1 127 ? 25.042 28.881 105.589 1.00 44.06 124 ALA A O 1
ATOM 855 N N . MET A 1 128 ? 25.650 29.732 103.588 1.00 40.06 125 MET A N 1
ATOM 856 C CA . MET A 1 128 ? 25.596 28.434 102.891 1.00 40.81 125 MET A CA 1
ATOM 857 C C . MET A 1 128 ? 26.617 27.427 103.457 1.00 42.10 125 MET A C 1
ATOM 858 O O . MET A 1 128 ? 26.273 26.260 103.708 1.00 43.89 125 MET A O 1
ATOM 863 N N . GLN A 1 129 ? 27.853 27.899 103.653 1.00 39.76 126 GLN A N 1
ATOM 864 C CA . GLN A 1 129 ? 28.933 27.112 104.264 1.00 42.48 126 GLN A CA 1
ATOM 865 C C . GLN A 1 129 ? 28.471 26.561 105.625 1.00 48.07 126 GLN A C 1
ATOM 866 O O . GLN A 1 129 ? 28.553 25.350 105.871 1.00 45.80 126 GLN A O 1
ATOM 872 N N . GLU A 1 130 ? 27.944 27.456 106.469 1.00 50.65 127 GLU A N 1
ATOM 873 C CA . GLU A 1 130 ? 27.499 27.124 107.831 1.00 52.72 127 GLU A CA 1
ATOM 874 C C . GLU A 1 130 ? 26.401 26.065 107.896 1.00 47.11 127 GLU A C 1
ATOM 875 O O . GLU A 1 130 ? 26.454 25.196 108.753 1.00 50.90 127 GLU A O 1
ATOM 881 N N . VAL A 1 131 ? 25.421 26.141 107.005 1.00 42.58 128 VAL A N 1
ATOM 882 C CA . VAL A 1 131 ? 24.300 25.183 106.999 1.00 43.50 128 VAL A CA 1
ATOM 883 C C . VAL A 1 131 ? 24.513 23.947 106.107 1.00 43.66 128 VAL A C 1
ATOM 884 O O . VAL A 1 131 ? 23.683 23.058 106.106 1.00 47.05 128 VAL A O 1
ATOM 888 N N . GLY A 1 132 ? 25.604 23.893 105.345 1.00 43.91 129 GLY A N 1
ATOM 889 C CA . GLY A 1 132 ? 25.869 22.759 104.456 1.00 44.41 129 GLY A CA 1
ATOM 890 C C . GLY A 1 132 ? 25.037 22.745 103.187 1.00 43.63 129 GLY A C 1
ATOM 891 O O . GLY A 1 132 ? 24.743 21.676 102.656 1.00 40.86 129 GLY A O 1
ATOM 892 N N . MET A 1 133 ? 24.637 23.922 102.707 1.00 41.30 130 MET A N 1
ATOM 893 C CA . MET A 1 133 ? 23.995 24.053 101.404 1.00 40.41 130 MET A CA 1
ATOM 894 C C . MET A 1 133 ? 25.094 24.133 100.351 1.00 42.03 130 MET A C 1
ATOM 895 O O . MET A 1 133 ? 26.080 24.866 100.525 1.00 41.26 130 MET A O 1
ATOM 900 N N . LEU A 1 134 ? 24.915 23.389 99.260 1.00 40.99 131 LEU A N 1
ATOM 901 C CA . LEU A 1 134 ? 25.876 23.371 98.157 1.00 40.98 131 LEU A CA 1
ATOM 902 C C . LEU A 1 134 ? 25.712 24.612 97.268 1.00 42.84 131 LEU A C 1
ATOM 903 O O . LEU A 1 134 ? 24.602 25.076 97.027 1.00 39.62 131 LEU A O 1
ATOM 908 N N . LEU A 1 135 ? 26.837 25.143 96.803 1.00 40.98 132 LEU A N 1
ATOM 909 C CA . LEU A 1 135 ? 26.847 26.187 95.791 1.00 39.08 132 LEU A CA 1
ATOM 910 C C . LEU A 1 135 ? 27.028 25.523 94.442 1.00 39.72 132 LEU A C 1
ATOM 911 O O . LEU A 1 135 ? 28.015 24.835 94.201 1.00 41.69 132 LEU A O 1
ATOM 916 N N . LEU A 1 136 ? 26.049 25.720 93.567 1.00 43.34 133 LEU A N 1
ATOM 917 C CA . LEU A 1 136 ? 26.117 25.270 92.187 1.00 42.56 133 LEU A CA 1
ATOM 918 C C . LEU A 1 136 ? 26.485 26.493 91.358 1.00 44.41 133 LEU A C 1
ATOM 919 O O . LEU A 1 136 ? 25.917 27.573 91.549 1.00 43.14 133 LEU A O 1
ATOM 924 N N . VAL A 1 137 ? 27.447 26.325 90.458 1.00 45.43 134 VAL A N 1
ATOM 925 C CA . VAL A 1 137 ? 27.959 27.435 89.662 1.00 49.06 134 VAL A CA 1
ATOM 926 C C . VAL A 1 137 ? 27.832 27.137 88.167 1.00 49.85 134 VAL A C 1
ATOM 927 O O . VAL A 1 137 ? 28.374 26.130 87.675 1.00 53.85 134 VAL A O 1
ATOM 931 N N . HIS A 1 138 ? 27.104 28.010 87.461 1.00 49.54 135 HIS A N 1
ATOM 932 C CA . HIS A 1 138 ? 27.163 28.103 85.997 1.00 52.99 135 HIS A CA 1
ATOM 933 C C . HIS A 1 138 ? 28.405 28.967 85.740 1.00 53.21 135 HIS A C 1
ATOM 934 O O . HIS A 1 138 ? 28.367 30.202 85.843 1.00 53.79 135 HIS A O 1
ATOM 941 N N . GLY A 1 139 ? 29.510 28.299 85.419 1.00 54.70 136 GLY A N 1
ATOM 942 C CA . GLY A 1 139 ? 30.809 28.936 85.386 1.00 58.35 136 GLY A CA 1
ATOM 943 C C . GLY A 1 139 ? 31.121 29.607 84.072 1.00 58.22 136 GLY A C 1
ATOM 944 O O . GLY A 1 139 ? 31.903 29.068 83.306 1.00 61.24 136 GLY A O 1
ATOM 945 N N . GLU A 1 140 ? 30.506 30.769 83.834 1.00 58.06 137 GLU A N 1
ATOM 946 C CA . GLU A 1 140 ? 30.793 31.605 82.682 1.00 61.39 137 GLU A CA 1
ATOM 947 C C . GLU A 1 140 ? 30.701 33.090 83.041 1.00 62.31 137 GLU A C 1
ATOM 948 O O . GLU A 1 140 ? 29.732 33.524 83.659 1.00 60.86 137 GLU A O 1
ATOM 954 N N . VAL A 1 141 ? 31.732 33.858 82.687 1.00 64.86 138 VAL A N 1
ATOM 955 C CA . VAL A 1 141 ? 31.656 35.326 82.751 1.00 67.11 138 VAL A CA 1
ATOM 956 C C . VAL A 1 141 ? 30.842 35.825 81.558 1.00 71.80 138 VAL A C 1
ATOM 957 O O . VAL A 1 141 ? 30.677 35.106 80.574 1.00 73.52 138 VAL A O 1
ATOM 961 N N . THR A 1 142 ? 30.352 37.058 81.649 1.00 75.73 139 THR A N 1
ATOM 962 C CA . THR A 1 142 ? 29.506 37.657 80.610 1.00 79.77 139 THR A CA 1
ATOM 963 C C . THR A 1 142 ? 30.134 38.920 80.012 1.00 83.49 139 THR A C 1
ATOM 964 O O . THR A 1 142 ? 29.455 39.674 79.315 1.00 82.46 139 THR A O 1
ATOM 968 N N . THR A 1 143 ? 31.431 39.131 80.255 1.00 91.34 140 THR A N 1
ATOM 969 C CA . THR A 1 143 ? 32.145 40.316 79.782 1.00 98.58 140 THR A CA 1
ATOM 970 C C . THR A 1 143 ? 32.149 40.352 78.253 1.00 101.96 140 THR A C 1
ATOM 971 O O . THR A 1 143 ? 32.468 39.344 77.603 1.00 99.92 140 THR A O 1
ATOM 975 N N . HIS A 1 144 ? 31.781 41.511 77.696 1.00 88.86 141 HIS A N 1
ATOM 976 C CA . HIS A 1 144 ? 31.698 41.708 76.238 1.00 85.46 141 HIS A CA 1
ATOM 977 C C . HIS A 1 144 ? 33.030 41.427 75.534 1.00 80.11 141 HIS A C 1
ATOM 978 O O . HIS A 1 144 ? 33.047 40.879 74.428 1.00 79.11 141 HIS A O 1
ATOM 980 N N . GLU A 1 145 ? 34.132 41.806 76.185 1.00 78.52 142 GLU A N 1
ATOM 981 C CA . GLU A 1 145 ? 35.484 41.580 75.660 1.00 75.92 142 GLU A CA 1
ATOM 982 C C . GLU A 1 145 ? 35.926 40.110 75.536 1.00 67.05 142 GLU A C 1
ATOM 983 O O . GLU A 1 145 ? 36.856 39.832 74.783 1.00 67.34 142 GLU A O 1
ATOM 985 N N . VAL A 1 146 ? 35.275 39.182 76.244 1.00 58.68 143 VAL A N 1
ATOM 986 C CA . VAL A 1 146 ? 35.713 37.784 76.277 1.00 53.69 143 VAL A CA 1
ATOM 987 C C . VAL A 1 146 ? 34.991 36.900 75.247 1.00 49.99 143 VAL A C 1
ATOM 988 O O . VAL A 1 146 ? 33.755 36.826 75.210 1.00 49.70 143 VAL A O 1
ATOM 992 N N . ASP A 1 147 ? 35.794 36.218 74.434 1.00 44.64 144 ASP A N 1
ATOM 993 C CA . ASP A 1 147 ? 35.308 35.281 73.444 1.00 43.45 144 ASP A CA 1
ATOM 994 C C . ASP A 1 147 ? 34.482 34.154 74.098 1.00 42.10 144 ASP A C 1
ATOM 995 O O . ASP A 1 147 ? 34.842 33.651 75.159 1.00 41.00 144 ASP A O 1
ATOM 1000 N N . ILE A 1 148 ? 33.384 33.778 73.456 1.00 41.19 145 ILE A N 1
ATOM 1001 C CA . ILE A 1 148 ? 32.426 32.825 74.028 1.00 41.98 145 ILE A CA 1
ATOM 1002 C C . ILE A 1 148 ? 33.041 31.463 74.402 1.00 41.04 145 ILE A C 1
ATOM 1003 O O . ILE A 1 148 ? 32.668 30.869 75.416 1.00 39.42 145 ILE A O 1
ATOM 1008 N N . PHE A 1 149 ? 33.993 30.994 73.608 1.00 39.55 146 PHE A N 1
ATOM 1009 C CA . PHE A 1 149 ? 34.690 29.733 73.890 1.00 41.04 146 PHE A CA 1
ATOM 1010 C C . PHE A 1 149 ? 35.703 29.836 75.043 1.00 41.30 146 PHE A C 1
ATOM 1011 O O . PHE A 1 149 ? 36.147 28.806 75.560 1.00 39.16 146 PHE A O 1
ATOM 1019 N N . ASP A 1 150 ? 36.072 31.063 75.422 1.00 39.90 147 ASP A N 1
ATOM 1020 C CA . ASP A 1 150 ? 36.968 31.338 76.553 1.00 40.39 147 ASP A CA 1
ATOM 1021 C C . ASP A 1 150 ? 36.257 31.681 77.857 1.00 41.98 147 ASP A C 1
ATOM 1022 O O . ASP A 1 150 ? 36.924 31.883 78.873 1.00 42.26 147 ASP A O 1
ATOM 1027 N N . ARG A 1 151 ? 34.932 31.761 77.855 1.00 40.98 148 ARG A N 1
ATOM 1028 C CA . ARG A 1 151 ? 34.195 32.247 79.032 1.00 42.82 148 ARG A CA 1
ATOM 1029 C C . ARG A 1 151 ? 34.274 31.335 80.251 1.00 42.34 148 ARG A C 1
ATOM 1030 O O . ARG A 1 151 ? 34.357 31.824 81.396 1.00 43.62 148 ARG A O 1
ATOM 1038 N N . GLU A 1 152 ? 34.285 30.030 80.011 1.00 41.79 149 GLU A N 1
ATOM 1039 C CA . GLU A 1 152 ? 34.415 29.038 81.092 1.00 42.54 149 GLU A CA 1
ATOM 1040 C C . GLU A 1 152 ? 35.775 29.129 81.770 1.00 39.81 149 GLU A C 1
ATOM 1041 O O . GLU A 1 152 ? 35.849 29.228 83.002 1.00 40.92 149 GLU A O 1
ATOM 1047 N N . LYS A 1 153 ? 36.841 29.108 80.977 1.00 42.36 150 LYS A N 1
ATOM 1048 C CA . LYS A 1 153 ? 38.202 29.219 81.506 1.00 47.44 150 LYS A CA 1
ATOM 1049 C C . LYS A 1 153 ? 38.385 30.531 82.282 1.00 50.59 150 LYS A C 1
ATOM 1050 O O . LYS A 1 153 ? 38.968 30.535 83.343 1.00 50.52 150 LYS A O 1
ATOM 1054 N N . THR A 1 154 ? 37.885 31.636 81.736 1.00 46.29 151 THR A N 1
ATOM 1055 C CA . THR A 1 154 ? 37.971 32.954 82.393 1.00 50.61 151 THR A CA 1
ATOM 1056 C C . THR A 1 154 ? 37.253 32.980 83.745 1.00 52.72 151 THR A C 1
ATOM 1057 O O . THR A 1 154 ? 37.735 33.569 84.699 1.00 51.03 151 THR A O 1
ATOM 1061 N N . PHE A 1 155 ? 36.104 32.325 83.812 1.00 56.29 152 PHE A N 1
ATOM 1062 C CA . PHE A 1 155 ? 35.365 32.194 85.054 1.00 56.60 152 PHE A CA 1
ATOM 1063 C C . PHE A 1 155 ? 36.133 31.430 86.149 1.00 60.54 152 PHE A C 1
ATOM 1064 O O . PHE A 1 155 ? 36.069 31.795 87.341 1.00 56.84 152 PHE A O 1
ATOM 1072 N N . LEU A 1 156 ? 36.823 30.363 85.755 1.00 54.31 153 LEU A N 1
ATOM 1073 C CA . LEU A 1 156 ? 37.576 29.547 86.711 1.00 56.71 153 LEU A CA 1
ATOM 1074 C C . LEU A 1 156 ? 38.610 30.409 87.422 1.00 59.54 153 LEU A C 1
ATOM 1075 O O . LEU A 1 156 ? 38.757 30.332 88.644 1.00 56.68 153 LEU A O 1
ATOM 1080 N N . ASP A 1 157 ? 39.317 31.228 86.642 1.00 52.38 154 ASP A N 1
ATOM 1081 C CA . ASP A 1 157 ? 40.387 32.072 87.157 1.00 59.99 154 ASP A CA 1
ATOM 1082 C C . ASP A 1 157 ? 39.870 33.257 87.969 1.00 53.76 154 ASP A C 1
ATOM 1083 O O . ASP A 1 157 ? 40.359 33.506 89.058 1.00 65.03 154 ASP A O 1
ATOM 1085 N N . THR A 1 158 ? 38.902 33.997 87.434 1.00 54.74 155 THR A N 1
ATOM 1086 C CA . THR A 1 158 ? 38.478 35.277 88.034 1.00 59.59 155 THR A CA 1
ATOM 1087 C C . THR A 1 158 ? 37.470 35.141 89.176 1.00 58.81 155 THR A C 1
ATOM 1088 O O . THR A 1 158 ? 37.515 35.930 90.110 1.00 55.84 155 THR A O 1
ATOM 1092 N N . VAL A 1 159 ? 36.564 34.164 89.102 1.00 55.21 156 VAL A N 1
ATOM 1093 C CA . VAL A 1 159 ? 35.462 34.060 90.069 1.00 54.11 156 VAL A CA 1
ATOM 1094 C C . VAL A 1 159 ? 35.566 32.831 90.971 1.00 52.00 156 VAL A C 1
ATOM 1095 O O . VAL A 1 159 ? 35.513 32.977 92.199 1.00 47.68 156 VAL A O 1
ATOM 1099 N N . LEU A 1 160 ? 35.690 31.639 90.376 1.00 48.54 157 LEU A N 1
ATOM 1100 C CA . LEU A 1 160 ? 35.601 30.395 91.142 1.00 48.80 157 LEU A CA 1
ATOM 1101 C C . LEU A 1 160 ? 36.780 30.209 92.104 1.00 49.49 157 LEU A C 1
ATOM 1102 O O . LEU A 1 160 ? 36.585 29.857 93.262 1.00 49.32 157 LEU A O 1
ATOM 1107 N N . ALA A 1 161 ? 37.995 30.426 91.622 1.00 49.63 158 ALA A N 1
ATOM 1108 C CA . ALA A 1 161 ? 39.167 30.193 92.455 1.00 52.17 158 ALA A CA 1
ATOM 1109 C C . ALA A 1 161 ? 39.178 31.061 93.741 1.00 50.35 158 ALA A C 1
ATOM 1110 O O . ALA A 1 161 ? 39.416 30.529 94.837 1.00 48.80 158 ALA A O 1
ATOM 1112 N N . PRO A 1 162 ? 38.885 32.378 93.628 1.00 47.79 159 PRO A N 1
ATOM 1113 C CA . PRO A 1 162 ? 38.731 33.197 94.844 1.00 49.30 159 PRO A CA 1
ATOM 1114 C C . PRO A 1 162 ? 37.681 32.691 95.828 1.00 48.64 159 PRO A C 1
ATOM 1115 O O . PRO A 1 162 ? 37.921 32.703 97.030 1.00 46.95 159 PRO A O 1
ATOM 1119 N N . ILE A 1 163 ? 36.534 32.235 95.321 1.00 43.56 160 ILE A N 1
ATOM 1120 C CA . ILE A 1 163 ? 35.481 31.681 96.188 1.00 43.91 160 ILE A CA 1
ATOM 1121 C C . ILE A 1 163 ? 35.961 30.410 96.906 1.00 44.23 160 ILE A C 1
ATOM 1122 O O . ILE A 1 163 ? 35.826 30.311 98.117 1.00 45.56 160 ILE A O 1
ATOM 1127 N N . VAL A 1 164 ? 36.553 29.478 96.170 1.00 45.25 161 VAL A N 1
ATOM 1128 C CA . VAL A 1 164 ? 37.082 28.239 96.742 1.00 47.52 161 VAL A CA 1
ATOM 1129 C C . VAL A 1 164 ? 38.107 28.580 97.834 1.00 48.81 161 VAL A C 1
ATOM 1130 O O . VAL A 1 164 ? 38.087 27.994 98.897 1.00 45.75 161 VAL A O 1
ATOM 1134 N N . ASN A 1 165 ? 38.985 29.539 97.551 1.00 50.62 162 ASN A N 1
ATOM 1135 C CA . ASN A 1 165 ? 39.980 30.033 98.521 1.00 52.05 162 ASN A CA 1
ATOM 1136 C C . ASN A 1 165 ? 39.384 30.621 99.792 1.00 49.58 162 ASN A C 1
ATOM 1137 O O . ASN A 1 165 ? 39.954 30.458 100.875 1.00 52.95 162 ASN A O 1
ATOM 11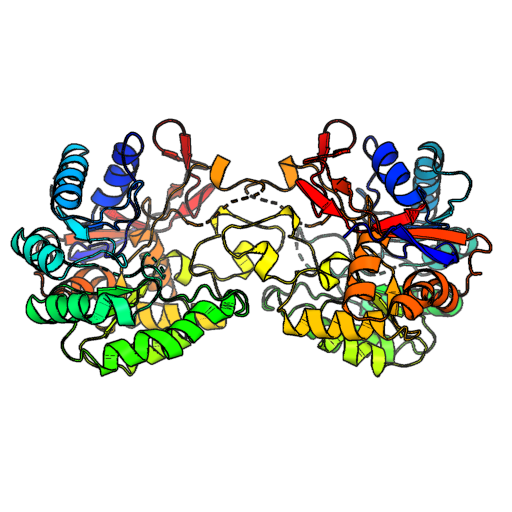42 N N . ASP A 1 166 ? 38.273 31.349 99.652 1.00 46.98 163 ASP A N 1
ATOM 1143 C CA . ASP A 1 166 ? 37.636 32.057 100.774 1.00 45.95 163 ASP A CA 1
ATOM 1144 C C . ASP A 1 166 ? 36.653 31.201 101.589 1.00 43.40 163 ASP A C 1
ATOM 1145 O O . ASP A 1 166 ? 36.388 31.510 102.748 1.00 44.81 163 ASP A O 1
ATOM 1150 N N . PHE A 1 167 ? 36.138 30.121 100.999 1.00 41.10 164 PHE A N 1
ATOM 1151 C CA . PHE A 1 167 ? 35.130 29.272 101.653 1.00 40.89 164 PHE A CA 1
ATOM 1152 C C . PHE A 1 167 ? 35.541 27.797 101.523 1.00 40.42 164 PHE A C 1
ATOM 1153 O O . PHE A 1 167 ? 34.938 27.044 100.769 1.00 39.22 164 PHE A O 1
ATOM 1161 N N . PRO A 1 168 ? 36.569 27.382 102.285 1.00 41.23 165 PRO A N 1
ATOM 1162 C CA . PRO A 1 168 ? 37.146 26.033 102.098 1.00 41.95 165 PRO A CA 1
ATOM 1163 C C . PRO A 1 168 ? 36.266 24.866 102.509 1.00 40.75 165 PRO A C 1
ATOM 1164 O O . PRO A 1 168 ? 36.534 23.748 102.082 1.00 45.55 165 PRO A O 1
ATOM 1168 N N . GLN A 1 169 ? 35.243 25.109 103.329 1.00 39.86 166 GLN A N 1
ATOM 1169 C CA . GLN A 1 169 ? 34.297 24.063 103.730 1.00 41.05 166 GLN A CA 1
ATOM 1170 C C . GLN A 1 169 ? 32.940 24.184 103.035 1.00 38.20 166 GLN A C 1
ATOM 1171 O O . GLN A 1 169 ? 32.000 23.483 103.387 1.00 39.08 166 GLN A O 1
ATOM 1177 N N . LEU A 1 170 ? 32.836 25.073 102.060 1.00 39.06 167 LEU A N 1
ATOM 1178 C CA . LEU A 1 170 ? 31.644 25.177 101.212 1.00 39.59 167 LEU A CA 1
ATOM 1179 C C . LEU A 1 170 ? 31.771 24.139 100.098 1.00 37.67 167 LEU A C 1
ATOM 1180 O O . LEU A 1 170 ? 32.784 24.092 99.406 1.00 35.85 167 LEU A O 1
ATOM 1185 N N . LYS A 1 171 ? 30.768 23.275 99.970 1.00 40.30 168 LYS A N 1
ATOM 1186 C CA . LYS A 1 171 ? 30.706 22.332 98.854 1.00 41.97 168 LYS A CA 1
ATOM 1187 C C . LYS A 1 171 ? 30.253 23.084 97.600 1.00 41.63 168 LYS A C 1
ATOM 1188 O O . LYS A 1 171 ? 29.237 23.797 97.605 1.00 39.44 168 LYS A O 1
ATOM 1194 N N . ILE A 1 172 ? 31.042 22.951 96.541 1.00 41.07 169 ILE A N 1
ATOM 1195 C CA . ILE A 1 172 ? 30.843 23.693 95.307 1.00 40.17 169 ILE A CA 1
ATOM 1196 C C . ILE A 1 172 ? 30.800 22.687 94.171 1.00 40.30 169 ILE A C 1
ATOM 1197 O O . ILE A 1 172 ? 31.732 21.886 94.004 1.00 40.82 169 ILE A O 1
ATOM 1202 N N . VAL A 1 173 ? 29.729 22.734 93.389 1.00 39.55 170 VAL A N 1
ATOM 1203 C CA . VAL A 1 173 ? 29.658 21.970 92.149 1.00 37.42 170 VAL A CA 1
ATOM 1204 C C . VAL A 1 173 ? 29.809 22.930 90.977 1.00 36.60 170 VAL A C 1
ATOM 1205 O O . VAL A 1 173 ? 29.008 23.862 90.807 1.00 40.18 170 VAL A O 1
ATOM 1209 N N . LEU A 1 174 ? 30.818 22.682 90.160 1.00 36.38 171 LEU A N 1
ATOM 1210 C CA . LEU A 1 174 ? 30.959 23.364 88.900 1.00 40.05 171 LEU A CA 1
ATOM 1211 C C . LEU A 1 174 ? 30.080 22.604 87.902 1.00 42.46 171 LEU A C 1
ATOM 1212 O O . LEU A 1 174 ? 30.374 21.475 87.502 1.00 41.50 171 LEU A O 1
ATOM 1217 N N . GLU A 1 175 ? 28.960 23.217 87.538 1.00 39.66 172 GLU A N 1
ATOM 1218 C CA . GLU A 1 175 ? 27.965 22.535 86.726 1.00 40.26 172 GLU A CA 1
ATOM 1219 C C . GLU A 1 175 ? 28.422 22.385 85.281 1.00 40.16 172 GLU A C 1
ATOM 1220 O O . GLU A 1 175 ? 29.230 23.173 84.794 1.00 39.36 172 GLU A O 1
ATOM 1226 N N . HIS A 1 176 ? 27.913 21.350 84.609 1.00 38.58 173 HIS A N 1
ATOM 1227 C CA . HIS A 1 176 ? 28.162 21.111 83.189 1.00 36.11 173 HIS A CA 1
ATOM 1228 C C . HIS A 1 176 ? 29.520 21.619 82.680 1.00 41.32 173 HIS A C 1
ATOM 1229 O O . HIS A 1 176 ? 29.592 22.592 81.919 1.00 41.16 173 HIS A O 1
ATOM 1236 N N . ILE A 1 177 ? 30.593 20.971 83.115 1.00 37.93 174 ILE A N 1
ATOM 1237 C CA . ILE A 1 177 ? 31.916 21.356 82.641 1.00 41.14 174 ILE A CA 1
ATOM 1238 C C . ILE A 1 177 ? 32.096 20.953 81.179 1.00 41.08 174 ILE A C 1
ATOM 1239 O O . ILE A 1 177 ? 31.530 19.961 80.716 1.00 36.90 174 ILE A O 1
ATOM 1244 N N . THR A 1 178 ? 32.847 21.774 80.449 1.00 38.63 175 THR A N 1
ATOM 1245 C CA . THR A 1 178 ? 32.985 21.622 78.999 1.00 40.04 175 THR A CA 1
ATOM 1246 C C . THR A 1 178 ? 34.409 21.629 78.475 1.00 38.95 175 THR A C 1
ATOM 1247 O O . THR A 1 178 ? 34.604 21.400 77.280 1.00 41.02 175 THR A O 1
ATOM 1251 N N . THR A 1 179 ? 35.398 21.866 79.342 1.00 36.82 176 THR A N 1
ATOM 1252 C CA . THR A 1 179 ? 36.781 22.042 78.921 1.00 36.23 176 THR A CA 1
ATOM 1253 C C . THR A 1 179 ? 37.715 21.165 79.753 1.00 38.25 176 THR A C 1
ATOM 1254 O O . THR A 1 179 ? 37.432 20.838 80.902 1.00 38.73 176 THR A O 1
ATOM 1258 N N . ALA A 1 180 ? 38.841 20.807 79.155 1.00 40.43 177 ALA A N 1
ATOM 1259 C CA . ALA A 1 180 ? 39.954 20.200 79.877 1.00 41.02 177 ALA A CA 1
ATOM 1260 C C . ALA A 1 180 ? 40.454 21.124 80.994 1.00 42.94 177 ALA A C 1
ATOM 1261 O O . ALA A 1 180 ? 40.934 20.644 81.996 1.00 46.93 177 ALA A O 1
ATOM 1263 N N . ASP A 1 181 ? 40.323 22.438 80.820 1.00 45.67 178 ASP A N 1
ATOM 1264 C CA . ASP A 1 181 ? 40.703 23.426 81.853 1.00 48.41 178 ASP A CA 1
ATOM 1265 C C . ASP A 1 181 ? 39.874 23.226 83.132 1.00 45.61 178 ASP A C 1
ATOM 1266 O O . ASP A 1 181 ? 40.415 23.208 84.233 1.00 42.71 178 ASP A O 1
ATOM 1271 N N . ALA A 1 182 ? 38.567 23.039 82.975 1.00 42.78 179 ALA A N 1
ATOM 1272 C CA . ALA A 1 182 ? 37.688 22.758 84.111 1.00 39.64 179 ALA A CA 1
ATOM 1273 C C . ALA A 1 182 ? 37.947 21.375 84.712 1.00 40.56 179 ALA A C 1
ATOM 1274 O O . ALA A 1 182 ? 37.936 21.234 85.925 1.00 40.07 179 ALA A O 1
ATOM 1276 N N . VAL A 1 183 ? 38.190 20.362 83.878 1.00 40.46 180 VAL A N 1
ATOM 1277 C CA . VAL A 1 183 ? 38.512 19.016 84.383 1.00 44.50 180 VAL A CA 1
ATOM 1278 C C . VAL A 1 183 ? 39.737 19.085 85.302 1.00 41.86 180 VAL A C 1
ATOM 1279 O O . VAL A 1 183 ? 39.734 18.540 86.395 1.00 43.93 180 VAL A O 1
ATOM 1283 N N . THR A 1 184 ? 40.783 19.768 84.851 1.00 47.30 181 THR A N 1
ATOM 1284 C CA . THR A 1 184 ? 42.031 19.890 85.611 1.00 51.61 181 THR A CA 1
ATOM 1285 C C . THR A 1 184 ? 41.818 20.680 86.893 1.00 48.01 181 THR A C 1
ATOM 1286 O O . 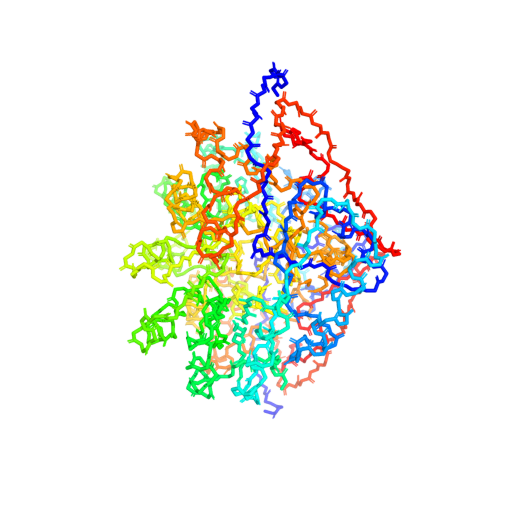THR A 1 184 ? 42.317 20.277 87.951 1.00 44.67 181 THR A O 1
ATOM 1290 N N . PHE A 1 185 ? 41.061 21.774 86.800 1.00 44.79 182 PHE A N 1
ATOM 1291 C CA . PHE A 1 185 ? 40.726 22.593 87.979 1.00 48.56 182 PHE A CA 1
ATOM 1292 C C . PHE A 1 185 ? 40.089 21.728 89.064 1.00 49.30 182 PHE A C 1
ATOM 1293 O O . PHE A 1 185 ? 40.549 21.721 90.206 1.00 46.16 182 PHE A O 1
ATOM 1301 N N . VAL A 1 186 ? 39.055 20.975 88.680 1.00 45.14 183 VAL A N 1
ATOM 1302 C CA . VAL A 1 186 ? 38.294 20.158 89.622 1.00 45.71 183 VAL A CA 1
ATOM 1303 C C . VAL A 1 186 ? 39.169 19.040 90.215 1.00 48.39 183 VAL A C 1
ATOM 1304 O O . VAL A 1 186 ? 39.135 18.805 91.428 1.00 47.51 183 VAL A O 1
ATOM 1308 N N . GLN A 1 187 ? 39.950 18.366 89.371 1.00 50.87 184 GLN A N 1
ATOM 1309 C CA . GLN A 1 187 ? 40.869 17.317 89.837 1.00 57.95 184 GLN A CA 1
ATOM 1310 C C . GLN A 1 187 ? 41.891 17.838 90.845 1.00 56.52 184 GLN A C 1
ATOM 1311 O O . GLN A 1 187 ? 42.274 17.113 91.754 1.00 67.71 184 GLN A O 1
ATOM 1317 N N . GLN A 1 188 ? 42.335 19.080 90.666 1.00 57.60 185 GLN A N 1
ATOM 1318 C CA . GLN A 1 188 ? 43.382 19.664 91.506 1.00 59.09 185 GLN A CA 1
ATOM 1319 C C . GLN A 1 188 ? 42.837 20.478 92.671 1.00 60.31 185 GLN A C 1
ATOM 1320 O O . GLN A 1 188 ? 43.589 20.823 93.577 1.00 55.58 185 GLN A O 1
ATOM 1326 N N . ALA A 1 189 ? 41.547 20.817 92.652 1.00 58.15 186 ALA A N 1
ATOM 1327 C CA . ALA A 1 189 ? 40.930 21.485 93.796 1.00 58.52 186 ALA A CA 1
ATOM 1328 C C . ALA A 1 189 ? 40.708 20.454 94.899 1.00 61.19 186 ALA A C 1
ATOM 1329 O O . ALA A 1 189 ? 40.913 19.241 94.701 1.00 71.81 186 ALA A O 1
ATOM 1331 N N . GLY A 1 190 ? 40.298 20.926 96.066 1.00 57.01 187 GLY A N 1
ATOM 1332 C CA . GLY A 1 190 ? 40.158 20.061 97.231 1.00 57.27 187 GLY A CA 1
ATOM 1333 C C . GLY A 1 190 ? 38.958 19.131 97.189 1.00 54.92 187 GLY A C 1
ATOM 1334 O O . GLY A 1 190 ? 38.259 19.004 96.169 1.00 48.14 187 GLY A O 1
ATOM 1335 N N . ASP A 1 191 ? 38.713 18.499 98.332 1.00 55.95 188 ASP A N 1
ATOM 1336 C CA . ASP A 1 191 ? 37.560 17.622 98.522 1.00 60.40 188 ASP A CA 1
ATOM 1337 C C . ASP A 1 191 ? 36.197 18.329 98.410 1.00 55.58 188 ASP A C 1
ATOM 1338 O O . ASP A 1 191 ? 35.182 17.664 98.243 1.00 56.77 188 ASP A O 1
ATOM 1343 N N . ASN A 1 192 ? 36.176 19.661 98.511 1.00 53.77 189 ASN A N 1
ATOM 1344 C CA . ASN A 1 192 ? 34.938 20.435 98.484 1.00 53.46 189 ASN A CA 1
ATOM 1345 C C . ASN A 1 192 ? 34.512 20.881 97.085 1.00 51.81 189 ASN A C 1
ATOM 1346 O O . ASN A 1 192 ? 33.540 21.633 96.968 1.00 48.95 189 ASN A O 1
ATOM 1351 N N . VAL A 1 193 ? 35.213 20.428 96.037 1.00 50.90 190 VAL A N 1
ATOM 1352 C CA . VAL A 1 193 ? 34.904 20.816 94.652 1.00 47.58 190 VAL A CA 1
ATOM 1353 C C . VAL A 1 193 ? 34.643 19.593 93.796 1.00 44.41 190 VAL A C 1
ATOM 1354 O O . VAL A 1 193 ? 35.418 18.645 93.802 1.00 48.76 190 VAL A O 1
ATOM 1358 N N . ALA A 1 194 ? 33.526 19.618 93.075 1.00 42.64 191 ALA A N 1
ATOM 1359 C CA . ALA A 1 194 ? 33.138 18.549 92.166 1.00 40.75 191 ALA A CA 1
ATOM 1360 C C . ALA A 1 194 ? 32.462 19.171 90.944 1.00 44.00 191 ALA A C 1
ATOM 1361 O O . ALA A 1 194 ? 32.340 20.404 90.864 1.00 39.82 191 ALA A O 1
ATOM 1363 N N . ALA A 1 195 ? 32.078 18.338 89.973 1.00 40.80 192 ALA A N 1
ATOM 1364 C CA . ALA A 1 195 ? 31.451 18.827 88.763 1.00 41.68 192 ALA A CA 1
ATOM 1365 C C . ALA A 1 195 ? 30.492 17.824 88.138 1.00 42.32 192 ALA A C 1
ATOM 1366 O O . ALA A 1 195 ? 30.643 16.593 88.307 1.00 40.07 192 ALA A O 1
ATOM 1368 N N . THR A 1 196 ? 29.506 18.365 87.423 1.00 38.52 193 THR A N 1
ATOM 1369 C CA . THR A 1 196 ? 28.599 17.570 86.603 1.00 40.64 193 THR A CA 1
ATOM 1370 C C . THR A 1 196 ? 29.001 17.604 85.135 1.00 40.02 193 THR A C 1
ATOM 1371 O O . THR A 1 196 ? 29.597 18.581 84.674 1.00 35.55 193 THR A O 1
ATOM 1375 N N . ILE A 1 197 ? 28.691 16.522 84.408 1.00 36.41 194 ILE A N 1
ATOM 1376 C CA . ILE A 1 197 ? 29.006 16.426 82.990 1.00 38.02 194 ILE A CA 1
ATOM 1377 C C . ILE A 1 197 ? 27.751 15.966 82.252 1.00 39.96 194 ILE A C 1
ATOM 1378 O O . ILE A 1 197 ? 27.119 14.968 82.638 1.00 37.36 194 ILE A O 1
ATOM 1383 N N . THR A 1 198 ? 27.402 16.688 81.189 1.00 36.63 195 THR A N 1
ATOM 1384 C CA . THR A 1 198 ? 26.191 16.400 80.418 1.00 38.33 195 THR A CA 1
ATOM 1385 C C . THR A 1 198 ? 26.443 15.265 79.441 1.00 36.60 195 THR A C 1
ATOM 1386 O O . THR A 1 198 ? 27.585 14.969 79.114 1.00 39.54 195 THR A O 1
ATOM 1390 N N . ALA A 1 199 ? 25.367 14.665 78.939 1.00 39.64 196 ALA A N 1
ATOM 1391 C CA . ALA A 1 199 ? 25.488 13.672 77.879 1.00 34.70 196 ALA A CA 1
ATOM 1392 C C . ALA A 1 199 ? 25.905 14.306 76.548 1.00 35.96 196 ALA A C 1
ATOM 1393 O O . ALA A 1 199 ? 26.705 13.739 75.797 1.00 36.38 196 ALA A O 1
ATOM 1395 N N . HIS A 1 200 ? 25.369 15.485 76.263 1.00 37.63 197 HIS A N 1
ATOM 1396 C CA . HIS A 1 200 ? 25.620 16.140 74.976 1.00 37.25 197 HIS A CA 1
ATOM 1397 C C . HIS A 1 200 ? 27.052 16.647 74.825 1.00 35.10 197 HIS A C 1
ATOM 1398 O O . HIS A 1 200 ? 27.619 16.544 73.730 1.00 38.51 197 HIS A O 1
ATOM 1405 N N . HIS A 1 201 ? 27.666 17.140 75.901 1.00 37.23 198 HIS A N 1
ATOM 1406 C CA . HIS A 1 201 ? 29.090 17.522 75.829 1.00 36.06 198 HIS A CA 1
ATOM 1407 C C . HIS A 1 201 ? 30.020 16.295 75.737 1.00 37.17 198 HIS A C 1
ATOM 1408 O O . HIS A 1 201 ? 31.184 16.436 75.399 1.00 41.53 198 HIS A O 1
ATOM 1415 N N . LEU A 1 202 ? 29.524 15.107 76.065 1.00 37.59 199 LEU A N 1
ATOM 1416 C CA . LEU A 1 202 ? 30.288 13.868 75.851 1.00 38.44 199 LEU A CA 1
ATOM 1417 C C . LEU A 1 202 ? 30.169 13.344 74.443 1.00 40.64 199 LEU A C 1
ATOM 1418 O O . LEU A 1 202 ? 31.141 12.846 73.884 1.00 38.37 199 LEU A O 1
ATOM 1423 N N . LEU A 1 203 ? 28.975 13.444 73.866 1.00 42.78 200 LEU A N 1
ATOM 1424 C CA . LEU A 1 203 ? 28.725 12.891 72.537 1.00 40.60 200 LEU A CA 1
ATOM 1425 C C . LEU A 1 203 ? 29.146 13.835 71.413 1.00 41.63 200 LEU A C 1
ATOM 1426 O O . LEU A 1 203 ? 29.496 13.362 70.345 1.00 39.87 200 LEU A O 1
ATOM 1431 N N . PHE A 1 204 ? 29.101 15.152 71.643 1.00 37.52 201 PHE A N 1
ATOM 1432 C CA . PHE A 1 204 ? 29.296 16.121 70.569 1.00 38.33 201 PHE A CA 1
ATOM 1433 C C . PHE A 1 204 ? 30.379 17.156 70.885 1.00 38.18 201 PHE A C 1
ATOM 1434 O O . PHE A 1 204 ? 30.831 17.292 72.023 1.00 38.98 201 PHE A O 1
ATOM 1442 N N . ASN A 1 205 ? 30.816 17.853 69.841 1.00 36.79 202 ASN A N 1
ATOM 1443 C CA . ASN A 1 205 ? 31.726 18.980 69.948 1.00 37.31 202 ASN A CA 1
ATOM 1444 C C . ASN A 1 205 ? 31.171 20.058 69.003 1.00 38.72 202 ASN A C 1
ATOM 1445 O O . ASN A 1 205 ? 30.150 19.846 68.360 1.00 34.47 202 ASN A O 1
ATOM 1450 N N . ARG A 1 206 ? 31.844 21.201 68.911 1.00 37.63 203 ARG A N 1
ATOM 1451 C CA . ARG A 1 206 ? 31.301 22.358 68.173 1.00 35.67 203 ARG A CA 1
ATOM 1452 C C . ARG A 1 206 ? 31.114 22.120 66.675 1.00 36.16 203 ARG A C 1
ATOM 1453 O O . ARG A 1 206 ? 30.306 22.804 66.055 1.00 36.51 203 ARG A O 1
ATOM 1461 N N . ASN A 1 207 ? 31.843 21.151 66.108 1.00 33.61 204 ASN A N 1
ATOM 1462 C CA . ASN A 1 207 ? 31.662 20.767 64.702 1.00 38.80 204 ASN A CA 1
ATOM 1463 C C . ASN A 1 207 ? 30.284 20.223 64.401 1.00 37.80 204 ASN A C 1
ATOM 1464 O O . ASN A 1 207 ? 29.749 20.503 63.323 1.00 38.44 204 ASN A O 1
ATOM 1469 N N . HIS A 1 208 ? 29.691 19.479 65.342 1.00 39.26 205 HIS A N 1
ATOM 1470 C CA . HIS A 1 208 ? 28.310 18.985 65.156 1.00 37.85 205 HIS A CA 1
ATOM 1471 C C . HIS A 1 208 ? 27.312 20.147 65.009 1.00 37.04 205 HIS A C 1
ATOM 1472 O O . HIS A 1 208 ? 26.321 20.018 64.327 1.00 36.80 205 HIS A O 1
ATOM 1479 N N . MET A 1 209 ? 27.589 21.279 65.658 1.00 33.65 206 MET A N 1
ATOM 1480 C CA . MET A 1 209 ? 26.704 22.443 65.600 1.00 34.36 206 MET A CA 1
ATOM 1481 C C . MET A 1 209 ? 26.887 23.311 64.342 1.00 35.14 206 MET A C 1
ATOM 1482 O O . MET A 1 209 ? 25.965 24.041 63.975 1.00 34.26 206 MET A O 1
ATOM 1487 N N . LEU A 1 210 ? 28.063 23.252 63.702 1.00 36.40 207 LEU A N 1
ATOM 1488 C CA . LEU A 1 210 ? 28.463 24.258 62.692 1.00 39.21 207 LEU A CA 1
ATOM 1489 C C . LEU A 1 210 ? 28.922 23.759 61.308 1.00 41.96 207 LEU A C 1
ATOM 1490 O O . LEU A 1 210 ? 28.921 24.545 60.347 1.00 40.19 207 LEU A O 1
ATOM 1495 N N . VAL A 1 211 ? 29.301 22.487 61.190 1.00 37.93 208 VAL A N 1
ATOM 1496 C CA . VAL A 1 211 ? 29.786 21.952 59.915 1.00 37.64 208 VAL A CA 1
ATOM 1497 C C . VAL A 1 211 ? 28.595 21.539 59.030 1.00 39.35 208 VAL A C 1
ATOM 1498 O O . VAL A 1 211 ? 27.718 20.792 59.468 1.00 41.80 208 VAL A O 1
ATOM 1502 N N . GLY A 1 212 ? 28.591 21.997 57.781 1.00 42.31 209 GLY A N 1
ATOM 1503 C CA . GLY A 1 212 ? 27.544 21.639 56.814 1.00 43.55 209 GLY A CA 1
ATOM 1504 C C . GLY A 1 212 ? 26.184 22.270 57.091 1.00 41.70 209 GLY A C 1
ATOM 1505 O O . GLY A 1 212 ? 25.166 21.790 56.613 1.00 40.86 209 GLY A O 1
ATOM 1506 N N . GLY A 1 213 ? 26.162 23.360 57.852 1.00 39.84 210 GLY A N 1
ATOM 1507 C CA . GLY A 1 213 ? 24.909 23.999 58.267 1.00 39.48 210 GLY A CA 1
ATOM 1508 C C . GLY A 1 213 ? 24.912 24.257 59.760 1.00 40.31 210 GLY A C 1
ATOM 1509 O O . GLY A 1 213 ? 25.601 23.562 60.509 1.00 41.33 210 GLY A O 1
ATOM 1510 N N . ILE A 1 214 ? 24.165 25.277 60.170 1.00 35.68 211 ILE A N 1
ATOM 1511 C CA . ILE A 1 214 ? 24.048 25.640 61.577 1.00 34.23 211 ILE A CA 1
ATOM 1512 C C . ILE A 1 214 ? 22.858 24.924 62.251 1.00 34.78 211 ILE A C 1
ATOM 1513 O O . ILE A 1 214 ? 21.744 24.972 61.750 1.00 34.34 211 ILE A O 1
ATOM 1518 N N . ARG A 1 215 ? 23.119 24.261 63.378 1.00 31.94 212 ARG A N 1
ATOM 1519 C CA . ARG A 1 215 ? 22.163 23.349 64.007 1.00 36.25 212 ARG A CA 1
ATOM 1520 C C . ARG A 1 215 ? 21.802 23.783 65.421 1.00 34.80 212 ARG A C 1
ATOM 1521 O O . ARG A 1 215 ? 22.499 23.429 66.371 1.00 34.33 212 ARG A O 1
ATOM 1529 N N . PRO A 1 216 ? 20.733 24.585 65.569 1.00 34.82 213 PRO A N 1
ATOM 1530 C CA . PRO A 1 216 ? 20.454 25.172 66.879 1.00 37.04 213 PRO A CA 1
ATOM 1531 C C . PRO A 1 216 ? 20.015 24.190 67.969 1.00 37.38 213 PRO A C 1
ATOM 1532 O O . PRO A 1 216 ? 20.141 24.529 69.143 1.00 32.72 213 PRO A O 1
ATOM 1536 N N . HIS A 1 217 ? 19.546 22.989 67.612 1.00 32.96 214 HIS A N 1
ATOM 1537 C CA . HIS A 1 217 ? 19.235 21.979 68.629 1.00 36.52 214 HIS A CA 1
ATOM 1538 C C . HIS A 1 217 ? 20.485 21.450 69.351 1.00 38.22 214 HIS A C 1
ATOM 1539 O O . HIS A 1 217 ? 20.366 20.866 70.443 1.00 41.45 214 HIS A O 1
ATOM 1546 N N . PHE A 1 218 ? 21.662 21.688 68.768 1.00 33.70 215 PHE A N 1
ATOM 1547 C CA . PHE A 1 218 ? 22.934 21.479 69.463 1.00 35.87 215 PHE A CA 1
ATOM 1548 C C . PHE A 1 218 ? 23.440 22.699 70.240 1.00 36.86 215 PHE A C 1
ATOM 1549 O O . PHE A 1 218 ? 24.427 22.578 70.967 1.00 33.29 215 PHE A O 1
ATOM 1557 N N . TYR A 1 219 ? 22.779 23.858 70.085 1.00 36.21 216 TYR A N 1
ATOM 1558 C CA . TYR A 1 219 ? 23.189 25.088 70.763 1.00 35.44 216 TYR A CA 1
ATOM 1559 C C . TYR A 1 219 ? 22.731 25.106 72.231 1.00 37.78 216 TYR A C 1
ATOM 1560 O O . TYR A 1 219 ? 21.541 25.019 72.542 1.00 38.92 216 TYR A O 1
ATOM 1569 N N . CYS A 1 220 ? 23.711 25.231 73.118 1.00 41.03 217 CYS A N 1
ATOM 1570 C CA . CYS A 1 220 ? 23.513 25.243 74.546 1.00 42.11 217 CYS A CA 1
ATOM 1571 C C . CYS A 1 220 ? 24.580 26.127 75.145 1.00 40.55 217 CYS A C 1
ATOM 1572 O O . CYS A 1 220 ? 25.540 26.478 74.468 1.00 37.93 217 CYS A O 1
ATOM 1575 N N . LEU A 1 221 ? 24.380 26.501 76.407 1.00 39.86 218 LEU A N 1
ATOM 1576 C CA . LEU A 1 221 ? 25.387 27.179 77.206 1.00 44.59 218 LEU A CA 1
ATOM 1577 C C . LEU A 1 221 ? 25.713 26.309 78.436 1.00 43.95 218 LEU A C 1
ATOM 1578 O O . LEU A 1 221 ? 24.797 25.754 79.042 1.00 48.99 218 LEU A O 1
ATOM 1583 N N . PRO A 1 222 ? 26.987 26.136 78.789 1.00 47.00 219 PRO A N 1
ATOM 1584 C CA . PRO A 1 222 ? 28.130 26.583 78.005 1.00 40.45 219 PRO A CA 1
ATOM 1585 C C . PRO A 1 222 ? 28.226 25.847 76.664 1.00 39.67 219 PRO A C 1
ATOM 1586 O O . PRO A 1 222 ? 27.706 24.727 76.490 1.00 35.60 219 PRO A O 1
ATOM 1590 N N . ILE A 1 223 ? 28.805 26.550 75.702 1.00 36.05 220 ILE A N 1
ATOM 1591 C CA . ILE A 1 223 ? 28.820 26.133 74.316 1.00 37.39 220 ILE A CA 1
ATOM 1592 C C . ILE A 1 223 ? 29.670 24.880 74.131 1.00 34.29 220 ILE A C 1
ATOM 1593 O O . ILE A 1 223 ? 30.649 24.670 74.860 1.00 37.79 220 ILE A O 1
ATOM 1598 N N . LEU A 1 224 ? 29.259 24.029 73.197 1.00 34.43 221 LEU A N 1
ATOM 1599 C CA . LEU A 1 224 ? 30.087 22.905 72.746 1.00 35.55 221 LEU A CA 1
ATOM 1600 C C . LEU A 1 224 ? 31.457 23.429 72.332 1.00 37.91 221 LEU A C 1
ATOM 1601 O O . LEU A 1 224 ? 31.563 24.494 71.690 1.00 36.46 221 LEU A O 1
ATOM 1606 N N . LYS A 1 225 ? 32.501 22.711 72.748 1.00 37.89 222 LYS A N 1
ATOM 1607 C CA . LYS A 1 225 ? 33.885 23.143 72.541 1.00 40.66 222 LYS A CA 1
ATOM 1608 C C . LYS A 1 225 ? 34.552 22.230 71.508 1.00 39.28 222 LYS A C 1
ATOM 1609 O O . LYS A 1 225 ? 33.896 21.353 70.934 1.00 39.93 222 LYS A O 1
ATOM 1615 N N . ARG A 1 226 ? 35.838 22.467 71.247 1.00 35.39 223 ARG A N 1
ATOM 1616 C CA . ARG A 1 226 ? 36.666 21.596 70.396 1.00 36.87 223 ARG A CA 1
ATOM 1617 C C . ARG A 1 226 ? 36.627 20.126 70.796 1.00 38.83 223 ARG A C 1
ATOM 1618 O O . ARG A 1 226 ? 36.438 19.800 71.969 1.00 35.82 223 ARG A O 1
ATOM 1626 N N . ALA A 1 227 ? 36.904 19.265 69.826 1.00 38.31 224 ALA A N 1
ATOM 1627 C CA . ALA A 1 227 ? 37.009 17.813 70.055 1.00 41.83 224 ALA A CA 1
ATOM 1628 C C . ALA A 1 227 ? 38.038 17.434 71.132 1.00 45.84 224 ALA A C 1
ATOM 1629 O O . ALA A 1 227 ? 37.818 16.490 71.880 1.00 46.97 224 ALA A O 1
ATOM 1631 N N . THR A 1 228 ? 39.144 18.177 71.233 1.00 42.98 225 THR A N 1
ATOM 1632 C CA . THR A 1 228 ? 40.144 17.892 72.269 1.00 47.59 225 THR A CA 1
ATOM 1633 C C . THR A 1 228 ? 39.561 18.065 73.673 1.00 46.52 225 THR A C 1
ATOM 1634 O O . THR A 1 228 ? 39.863 17.268 74.555 1.00 39.84 225 THR A O 1
ATOM 1638 N N . HIS A 1 229 ? 38.711 19.084 73.864 1.00 42.27 226 HIS A N 1
ATOM 1639 C CA . HIS A 1 229 ? 37.998 19.264 75.135 1.00 42.16 226 HIS A CA 1
ATOM 1640 C C . HIS A 1 229 ? 36.983 18.147 75.397 1.00 40.62 226 HIS A C 1
ATOM 1641 O O . HIS A 1 229 ? 36.911 17.639 76.503 1.00 39.02 226 HIS A O 1
ATOM 1648 N N . GLN A 1 230 ? 36.202 17.781 74.386 1.00 39.38 227 GLN A N 1
ATOM 1649 C CA . GLN A 1 230 ? 35.281 16.637 74.472 1.00 37.05 227 GLN A CA 1
ATOM 1650 C C . GLN A 1 230 ? 35.999 15.352 74.949 1.00 40.82 227 GLN A C 1
ATOM 1651 O O . GLN A 1 230 ? 35.489 14.627 75.805 1.00 41.52 227 GLN A O 1
ATOM 1657 N N . HIS A 1 231 ? 37.169 15.072 74.390 1.00 42.68 228 HIS A N 1
ATOM 1658 C CA . HIS A 1 231 ? 37.934 13.887 74.791 1.00 54.48 228 HIS A CA 1
ATOM 1659 C C . HIS A 1 231 ? 38.350 13.898 76.262 1.00 46.15 228 HIS A C 1
ATOM 1660 O O . HIS A 1 231 ? 38.300 12.866 76.921 1.00 46.38 228 HIS A O 1
ATOM 1667 N N . ALA A 1 232 ? 38.705 15.067 76.786 1.00 46.38 229 ALA A N 1
ATOM 1668 C CA . ALA A 1 232 ? 39.007 15.207 78.222 1.00 44.36 229 ALA A CA 1
ATOM 1669 C C . ALA A 1 232 ? 37.784 14.944 79.110 1.00 41.22 229 ALA A C 1
ATOM 1670 O O . ALA A 1 232 ? 37.912 14.373 80.194 1.00 43.13 229 ALA A O 1
ATOM 1672 N N . LEU A 1 233 ? 36.605 15.356 78.649 1.00 39.35 230 LEU A N 1
ATOM 1673 C CA . LEU A 1 233 ? 35.358 15.103 79.376 1.00 39.47 230 LEU A CA 1
ATOM 1674 C C . LEU A 1 233 ? 34.993 13.626 79.404 1.00 41.80 230 LEU A C 1
ATOM 1675 O O . LEU A 1 233 ? 34.559 13.118 80.439 1.00 43.51 230 LEU A O 1
ATOM 1680 N N . VAL A 1 234 ? 35.178 12.945 78.272 1.00 44.28 231 VAL A N 1
ATOM 1681 C CA . VAL A 1 234 ? 34.912 11.505 78.167 1.00 44.07 231 VAL A CA 1
ATOM 1682 C C . VAL A 1 234 ? 35.810 10.750 79.133 1.00 47.17 231 VAL A C 1
ATOM 1683 O O . VAL A 1 234 ? 35.336 9.867 79.859 1.00 45.68 231 VAL A O 1
ATOM 1687 N N . ALA A 1 235 ? 37.092 11.123 79.164 1.00 48.46 232 ALA A N 1
ATOM 1688 C CA . ALA A 1 235 ? 38.055 10.529 80.100 1.00 49.54 232 ALA A CA 1
ATOM 1689 C C . ALA A 1 235 ? 37.640 10.768 81.543 1.00 49.98 232 ALA A C 1
ATOM 1690 O O . ALA A 1 235 ? 37.692 9.860 82.354 1.00 51.86 232 ALA A O 1
ATOM 1692 N N . ALA A 1 236 ? 37.211 11.989 81.857 1.00 46.32 233 ALA A N 1
ATOM 1693 C CA . ALA A 1 236 ? 36.772 12.314 83.207 1.00 43.31 233 ALA A CA 1
ATOM 1694 C C . ALA A 1 236 ? 35.551 11.487 83.607 1.00 43.14 233 ALA A C 1
ATOM 1695 O O . ALA A 1 236 ? 35.566 10.817 84.637 1.00 41.81 233 ALA A O 1
ATOM 1697 N N . ALA A 1 237 ? 34.508 11.539 82.779 1.00 42.14 234 ALA A N 1
ATOM 1698 C CA . ALA A 1 237 ? 33.258 10.851 83.074 1.00 41.48 234 ALA A CA 1
ATOM 1699 C C . ALA A 1 237 ? 33.429 9.339 83.217 1.00 44.77 234 ALA A C 1
ATOM 1700 O O . ALA A 1 237 ? 32.940 8.763 84.179 1.00 42.16 234 ALA A O 1
ATOM 1702 N N . THR A 1 238 ? 34.138 8.716 82.279 1.00 47.50 235 THR A N 1
ATOM 1703 C CA . THR A 1 238 ? 34.316 7.254 82.278 1.00 52.36 235 THR A CA 1
ATOM 1704 C C . THR A 1 238 ? 35.366 6.722 83.244 1.00 55.51 235 THR A C 1
ATOM 1705 O O . THR A 1 238 ? 35.480 5.501 83.401 1.00 55.64 235 THR A O 1
ATOM 1709 N N . SER A 1 239 ? 36.125 7.617 83.884 1.00 56.27 236 SER A N 1
ATOM 1710 C CA . SER A 1 239 ? 37.050 7.208 84.943 1.00 60.32 236 SER A CA 1
ATOM 1711 C C . SER A 1 239 ? 36.292 6.711 86.186 1.00 64.42 236 SER A C 1
ATOM 1712 O O . SER A 1 239 ? 36.821 5.929 86.973 1.00 60.84 236 SER A O 1
ATOM 1715 N N . GLY A 1 240 ? 35.065 7.198 86.375 1.00 65.39 237 GLY A N 1
ATOM 1716 C CA . GLY A 1 240 ? 34.320 6.962 87.605 1.00 59.46 237 GLY A CA 1
ATOM 1717 C C . GLY A 1 240 ? 34.818 7.751 88.815 1.00 51.86 237 GLY A C 1
ATOM 1718 O O . GLY A 1 240 ? 34.268 7.611 89.877 1.00 50.87 237 GLY A O 1
ATOM 1719 N N . SER A 1 241 ? 35.840 8.594 88.642 1.00 54.93 238 SER A N 1
ATOM 1720 C CA . SER A 1 241 ? 36.389 9.451 89.709 1.00 55.29 238 SER A CA 1
ATOM 1721 C C . SER A 1 241 ? 35.266 10.095 90.501 1.00 52.04 238 SER A C 1
ATOM 1722 O O . SER A 1 241 ? 34.286 10.558 89.921 1.00 49.10 238 SER A O 1
ATOM 1725 N N . LYS A 1 242 ? 35.429 10.148 91.818 1.00 51.94 239 LYS A N 1
ATOM 1726 C CA . LYS A 1 242 ? 34.402 10.672 92.719 1.00 52.52 239 LYS A CA 1
ATOM 1727 C C . LYS A 1 242 ? 34.042 12.143 92.468 1.00 52.60 239 LYS A C 1
ATOM 1728 O O . LYS A 1 242 ? 32.983 12.612 92.896 1.00 51.99 239 LYS A O 1
ATOM 1730 N N . LYS A 1 243 ? 34.921 12.873 91.784 1.00 48.80 240 LYS A N 1
ATOM 1731 C CA . LYS A 1 243 ? 34.691 14.285 91.515 1.00 52.47 240 LYS A CA 1
ATOM 1732 C C . LYS A 1 243 ? 33.736 14.585 90.360 1.00 49.07 240 LYS A C 1
ATOM 1733 O O . LYS A 1 243 ? 33.396 15.753 90.157 1.00 47.79 240 LYS A O 1
ATOM 1739 N N . PHE A 1 244 ? 33.323 13.551 89.611 1.00 47.77 241 PHE A N 1
ATOM 1740 C CA . PHE A 1 244 ? 32.492 13.732 88.423 1.00 45.07 241 PHE A CA 1
ATOM 1741 C C . PHE A 1 244 ? 31.248 12.881 88.515 1.00 46.68 241 PHE A C 1
ATOM 1742 O O . PHE A 1 244 ? 31.323 11.696 88.815 1.00 44.73 241 PHE A O 1
ATOM 1750 N N . PHE A 1 245 ? 30.095 13.498 88.285 1.00 41.22 242 PHE A N 1
ATOM 1751 C CA . PHE A 1 245 ? 28.825 12.779 88.350 1.00 44.30 242 PHE A CA 1
ATOM 1752 C C . PHE A 1 245 ? 27.812 13.303 87.333 1.00 45.30 242 PHE A C 1
ATOM 1753 O O . PHE A 1 245 ? 28.055 14.307 86.643 1.00 42.61 242 PHE A O 1
ATOM 1761 N N . LEU A 1 246 ? 26.704 12.572 87.226 1.00 44.68 243 LEU A N 1
ATOM 1762 C CA . LEU A 1 246 ? 25.749 12.738 86.168 1.00 42.00 243 LEU A CA 1
ATOM 1763 C C . LEU A 1 246 ? 24.895 13.961 86.399 1.00 39.49 243 LEU A C 1
ATOM 1764 O O . LEU A 1 246 ? 24.268 14.089 87.442 1.00 40.48 243 LEU A O 1
ATOM 1769 N N . GLY A 1 247 ? 24.868 14.848 85.413 1.00 40.82 244 GLY A N 1
ATOM 1770 C CA . GLY A 1 247 ? 23.990 16.006 85.432 1.00 39.68 244 GLY A CA 1
ATOM 1771 C C . GLY A 1 247 ? 23.705 16.314 83.981 1.00 39.69 244 GLY A C 1
ATOM 1772 O O . GLY A 1 247 ? 24.597 16.740 83.266 1.00 40.17 244 GLY A O 1
ATOM 1773 N N . THR A 1 248 ? 22.476 16.074 83.534 1.00 40.70 245 THR A N 1
ATOM 1774 C CA . THR A 1 248 ? 22.172 16.171 82.109 1.00 39.94 245 THR A CA 1
ATOM 1775 C C . THR A 1 248 ? 22.183 17.604 81.564 1.00 37.93 245 THR A C 1
ATOM 1776 O O . THR A 1 248 ? 22.523 17.807 80.402 1.00 39.84 245 THR A O 1
ATOM 1780 N N . ASP A 1 249 ? 21.787 18.575 82.388 1.00 41.25 246 ASP A N 1
ATOM 1781 C CA . ASP A 1 249 ? 21.404 19.914 81.925 1.00 39.48 246 ASP A CA 1
ATOM 1782 C C . ASP A 1 249 ? 20.414 19.849 80.757 1.00 43.64 246 ASP A C 1
ATOM 1783 O O . ASP A 1 249 ? 20.495 20.639 79.809 1.00 41.58 246 ASP A O 1
ATOM 1788 N N . SER A 1 250 ? 19.475 18.901 80.831 1.00 43.41 247 SER A N 1
ATOM 1789 C CA . SER A 1 250 ? 18.428 18.806 79.835 1.00 41.89 247 SER A CA 1
ATOM 1790 C C . SER A 1 250 ? 17.607 20.081 79.977 1.00 39.31 247 SER A C 1
ATOM 1791 O O . SER A 1 250 ? 17.178 20.411 81.083 1.00 40.91 247 SER A O 1
ATOM 1794 N N . ALA A 1 251 ? 17.427 20.797 78.862 1.00 39.99 248 ALA A N 1
ATOM 1795 C CA . ALA A 1 251 ? 16.928 22.165 78.868 1.00 38.99 248 ALA A CA 1
ATOM 1796 C C . ALA A 1 251 ? 16.059 22.410 77.641 1.00 42.71 248 ALA A C 1
ATOM 1797 O O . ALA A 1 251 ? 16.516 23.035 76.681 1.00 43.66 248 ALA A O 1
ATOM 1799 N N . PRO A 1 252 ? 14.798 21.928 77.671 1.00 41.55 249 PRO A N 1
ATOM 1800 C CA . PRO A 1 252 ? 13.970 21.977 76.480 1.00 43.64 249 PRO A CA 1
ATOM 1801 C C . PRO A 1 252 ? 13.372 23.347 76.203 1.00 42.16 249 PRO A C 1
ATOM 1802 O O . PRO A 1 252 ? 13.009 24.067 77.135 1.00 45.98 249 PRO A O 1
ATOM 1806 N N . HIS A 1 253 ? 13.294 23.680 74.918 1.00 40.03 250 HIS A N 1
ATOM 1807 C CA . HIS A 1 253 ? 12.552 24.817 74.433 1.00 40.10 250 HIS A CA 1
ATOM 1808 C C . HIS A 1 253 ? 11.742 24.365 73.247 1.00 40.87 250 HIS A C 1
ATOM 1809 O O . HIS A 1 253 ? 12.129 23.420 72.537 1.00 41.46 250 HIS A O 1
ATOM 1816 N N . ALA A 1 254 ? 10.642 25.071 73.010 1.00 41.29 251 ALA A N 1
ATOM 1817 C CA . ALA A 1 254 ? 9.803 24.840 71.856 1.00 41.84 251 ALA A CA 1
ATOM 1818 C C . ALA A 1 254 ? 10.616 24.983 70.570 1.00 44.95 251 ALA A C 1
ATOM 1819 O O . ALA A 1 254 ? 11.530 25.818 70.483 1.00 41.97 251 ALA A O 1
ATOM 1821 N N . LYS A 1 255 ? 10.274 24.155 69.581 1.00 41.22 252 LYS A N 1
ATOM 1822 C CA . LYS A 1 255 ? 10.946 24.143 68.290 1.00 42.72 252 LYS A CA 1
ATOM 1823 C C . LYS A 1 255 ? 11.048 25.538 67.661 1.00 42.87 252 LYS A C 1
ATOM 1824 O O . LYS A 1 255 ? 12.109 25.918 67.179 1.00 40.91 252 LYS A O 1
ATOM 1830 N N . GLY A 1 256 ? 9.940 26.280 67.682 1.00 43.00 253 GLY A N 1
ATOM 1831 C CA . GLY A 1 256 ? 9.880 27.657 67.178 1.00 47.45 253 GLY A CA 1
ATOM 1832 C C . GLY A 1 256 ? 10.799 28.667 67.859 1.00 45.48 253 GLY A C 1
ATOM 1833 O O . GLY A 1 256 ? 11.229 29.632 67.233 1.00 53.77 253 GLY A O 1
ATOM 1834 N N . ARG A 1 257 ? 11.098 28.465 69.138 1.00 42.54 254 ARG A N 1
ATOM 1835 C CA . ARG A 1 257 ? 12.059 29.335 69.848 1.00 45.73 254 ARG A CA 1
ATOM 1836 C C . ARG A 1 257 ? 13.521 28.910 69.600 1.00 43.15 254 ARG A C 1
ATOM 1837 O O . ARG A 1 257 ? 14.438 29.674 69.865 1.00 43.99 254 ARG A O 1
ATOM 1845 N N . LYS A 1 258 ? 13.734 27.681 69.130 1.00 42.46 255 LYS A N 1
ATOM 1846 C CA . LYS A 1 258 ? 15.068 27.192 68.772 1.00 40.96 255 LYS A CA 1
ATOM 1847 C C . LYS A 1 258 ? 15.438 27.626 67.357 1.00 40.50 255 LYS A C 1
ATOM 1848 O O . LYS A 1 258 ? 16.564 28.054 67.100 1.00 42.05 255 LYS A O 1
ATOM 1854 N N . GLU A 1 259 ? 14.478 27.503 66.450 1.00 38.66 256 GLU A N 1
ATOM 1855 C CA . GLU A 1 259 ? 14.682 27.738 65.024 1.00 40.88 256 GLU A CA 1
ATOM 1856 C C . GLU A 1 259 ? 14.160 29.139 64.702 1.00 42.88 256 GLU A C 1
ATOM 1857 O O . GLU A 1 259 ? 13.080 29.290 64.157 1.00 44.67 256 GLU A O 1
ATOM 1863 N N . ALA A 1 260 ? 14.935 30.155 65.079 1.00 43.59 257 ALA A N 1
ATOM 1864 C CA . ALA A 1 260 ? 14.521 31.554 64.980 1.00 46.86 257 ALA A CA 1
ATOM 1865 C C . ALA A 1 260 ? 15.713 32.471 64.712 1.00 43.46 257 ALA A C 1
ATOM 1866 O O . ALA A 1 260 ? 16.855 32.032 64.751 1.00 43.23 257 ALA A O 1
ATOM 1868 N N . ALA A 1 261 ? 15.434 33.742 64.440 1.00 39.00 258 ALA A N 1
ATOM 1869 C CA . ALA A 1 261 ? 16.479 34.749 64.194 1.00 39.89 258 ALA A CA 1
ATOM 1870 C C . ALA A 1 261 ? 17.468 34.800 65.350 1.00 40.31 258 ALA A C 1
ATOM 1871 O O . ALA A 1 261 ? 18.671 34.931 65.126 1.00 43.98 258 ALA A O 1
ATOM 1880 N N . GLY A 1 263 ? 17.910 32.171 68.429 1.00 41.14 260 GLY A N 1
ATOM 1881 C CA . GLY A 1 263 ? 17.460 30.919 69.025 1.00 43.56 260 GLY A CA 1
ATOM 1882 C C . GLY A 1 263 ? 17.934 30.748 70.457 1.00 43.81 260 GLY A C 1
ATOM 1883 O O . GLY A 1 263 ? 19.064 31.132 70.794 1.00 41.24 260 GLY A O 1
ATOM 1891 N N . ALA A 1 265 ? 19.218 28.984 73.905 1.00 40.64 262 ALA A N 1
ATOM 1892 C CA . ALA A 1 265 ? 20.174 27.974 74.343 1.00 41.20 262 ALA A CA 1
ATOM 1893 C C . ALA A 1 265 ? 19.463 26.852 75.088 1.00 39.85 262 ALA A C 1
ATOM 1894 O O . ALA A 1 265 ? 18.613 27.126 75.939 1.00 41.98 262 ALA A O 1
ATOM 1896 N N . GLY A 1 266 ? 19.816 25.600 74.774 1.00 39.66 263 GLY A N 1
ATOM 1897 C CA . GLY A 1 266 ? 19.332 24.426 75.519 1.00 40.05 263 GLY A CA 1
ATOM 1898 C C . GLY A 1 266 ? 19.111 23.202 74.638 1.00 42.18 263 GLY A C 1
ATOM 1899 O O . GLY A 1 266 ? 18.425 23.284 73.623 1.00 50.26 263 GLY A O 1
ATOM 1900 N N . SER A 1 267 ? 19.706 22.071 75.018 1.00 38.21 264 SER A N 1
ATOM 1901 C CA . SER A 1 267 ? 19.526 20.787 74.316 1.00 41.06 264 SER A CA 1
ATOM 1902 C C . SER A 1 267 ? 18.685 19.850 75.194 1.00 39.84 264 SER A C 1
ATOM 1903 O O . SER A 1 267 ? 18.827 19.850 76.425 1.00 39.84 264 SER A O 1
ATOM 1906 N N . TYR A 1 268 ? 17.833 19.038 74.564 1.00 40.86 265 TYR A N 1
ATOM 1907 C CA . TYR A 1 268 ? 16.944 18.136 75.284 1.00 36.80 265 TYR A CA 1
ATOM 1908 C C . TYR A 1 268 ? 17.395 16.689 75.214 1.00 39.65 265 TYR A C 1
ATOM 1909 O O . TYR A 1 268 ? 17.335 16.069 74.147 1.00 38.91 265 TYR A O 1
ATOM 1918 N N . THR A 1 269 ? 17.826 16.158 76.366 1.00 42.62 266 THR A N 1
ATOM 1919 C CA . THR A 1 269 ? 18.306 14.776 76.491 1.00 40.80 266 THR A CA 1
ATOM 1920 C C . THR A 1 269 ? 17.584 13.918 77.540 1.00 43.19 266 THR A C 1
ATOM 1921 O O . THR A 1 269 ? 17.904 12.745 77.676 1.00 49.67 266 THR A O 1
ATOM 1925 N N . ALA A 1 270 ? 16.624 14.476 78.272 1.00 43.52 267 ALA A N 1
ATOM 1926 C CA . ALA A 1 270 ? 15.936 13.759 79.358 1.00 43.61 267 ALA A CA 1
ATOM 1927 C C . ALA A 1 270 ? 15.143 12.550 78.869 1.00 46.96 267 ALA A C 1
ATOM 1928 O O . ALA A 1 270 ? 14.925 11.606 79.634 1.00 46.82 267 ALA A O 1
ATOM 1930 N N . HIS A 1 271 ? 14.705 12.580 77.612 1.00 46.11 268 HIS A N 1
ATOM 1931 C CA . HIS A 1 271 ? 14.030 11.417 76.986 1.00 43.87 268 HIS A CA 1
ATOM 1932 C C . HIS A 1 271 ? 14.888 10.154 76.904 1.00 45.54 268 HIS A C 1
ATOM 1933 O O . HIS A 1 271 ? 14.350 9.065 76.749 1.00 44.72 268 HIS A O 1
ATOM 1940 N N . ALA A 1 272 ? 16.214 10.289 76.945 1.00 46.49 269 ALA A N 1
ATOM 1941 C CA . ALA A 1 272 ? 17.101 9.127 76.816 1.00 46.19 269 ALA A CA 1
ATOM 1942 C C . ALA A 1 272 ? 18.471 9.314 77.467 1.00 47.35 269 ALA A C 1
ATOM 1943 O O . ALA A 1 272 ? 19.459 8.786 76.966 1.00 43.67 269 ALA A O 1
ATOM 1945 N N . ALA A 1 273 ? 18.529 10.012 78.600 1.00 46.85 270 ALA A N 1
ATOM 1946 C CA . ALA A 1 273 ? 19.799 10.491 79.135 1.00 43.95 270 ALA A CA 1
ATOM 1947 C C . ALA A 1 273 ? 20.781 9.360 79.507 1.00 44.40 270 ALA A C 1
ATOM 1948 O O . ALA A 1 273 ? 21.889 9.293 78.963 1.00 44.57 270 ALA A O 1
ATOM 1950 N N . LEU A 1 274 ? 20.377 8.476 80.411 1.00 43.54 271 LEU A N 1
ATOM 1951 C CA . LEU A 1 274 ? 21.259 7.359 80.834 1.00 46.43 271 LEU A CA 1
ATOM 1952 C C . LEU A 1 274 ? 21.582 6.414 79.674 1.00 46.78 271 LEU A C 1
ATOM 1953 O O . LEU A 1 274 ? 22.688 5.891 79.594 1.00 44.06 271 LEU A O 1
ATOM 1958 N N . GLU A 1 275 ? 20.625 6.230 78.777 1.00 46.62 272 GLU A N 1
ATOM 1959 C CA . GLU A 1 275 ? 20.833 5.478 77.534 1.00 45.57 272 GLU A CA 1
ATOM 1960 C C . GLU A 1 275 ? 21.934 6.117 76.676 1.00 45.01 272 GLU A C 1
ATOM 1961 O O . GLU A 1 275 ? 22.789 5.407 76.170 1.00 42.34 272 GLU A O 1
ATOM 1967 N N . LEU A 1 276 ? 21.928 7.452 76.538 1.00 43.17 273 LEU A N 1
ATOM 1968 C CA . LEU A 1 276 ? 23.014 8.171 75.842 1.00 40.91 273 LEU A CA 1
ATOM 1969 C C . LEU A 1 276 ? 24.361 8.036 76.546 1.00 42.20 273 LEU A C 1
ATOM 1970 O O . LEU A 1 276 ? 25.379 7.783 75.888 1.00 42.07 273 LEU A O 1
ATOM 1975 N N . TYR A 1 277 ? 24.373 8.191 77.875 1.00 40.98 274 TYR A N 1
ATOM 1976 C CA . TYR A 1 277 ? 25.589 7.986 78.648 1.00 38.83 274 TYR A CA 1
ATOM 1977 C C . TYR A 1 277 ? 26.097 6.536 78.481 1.00 44.69 274 TYR A C 1
ATOM 1978 O O . TYR A 1 277 ? 27.288 6.317 78.350 1.00 41.72 274 TYR A O 1
ATOM 1987 N N . ALA A 1 278 ? 25.202 5.555 78.481 1.00 43.76 275 ALA A N 1
ATOM 1988 C CA . ALA A 1 278 ? 25.595 4.147 78.299 1.00 48.29 275 ALA A CA 1
ATOM 1989 C C . ALA A 1 278 ? 26.347 3.906 76.993 1.00 50.54 275 ALA A C 1
ATOM 1990 O O . ALA A 1 278 ? 27.327 3.170 76.989 1.00 49.28 275 ALA A O 1
ATOM 1992 N N . GLU A 1 279 ? 25.906 4.529 75.901 1.00 52.02 276 GLU A N 1
ATOM 1993 C CA . GLU A 1 279 ? 26.636 4.467 74.620 1.00 53.18 276 GLU A CA 1
ATOM 1994 C C . GLU A 1 279 ? 28.061 4.986 74.721 1.00 47.16 276 GLU A C 1
ATOM 1995 O O . GLU A 1 279 ? 28.951 4.415 74.119 1.00 48.90 276 GLU A O 1
ATOM 2001 N N . VAL A 1 280 ? 28.261 6.089 75.437 1.00 46.76 277 VAL A N 1
ATOM 2002 C CA . VAL A 1 280 ? 29.614 6.656 75.649 1.00 46.53 277 VAL A CA 1
ATOM 2003 C C . VAL A 1 280 ? 30.470 5.671 76.456 1.00 46.84 277 VAL A C 1
ATOM 2004 O O . VAL A 1 280 ? 31.562 5.316 76.044 1.00 49.24 277 VAL A O 1
ATOM 2008 N N . PHE A 1 281 ? 29.934 5.189 77.570 1.00 46.81 278 PHE A N 1
ATOM 2009 C CA . PH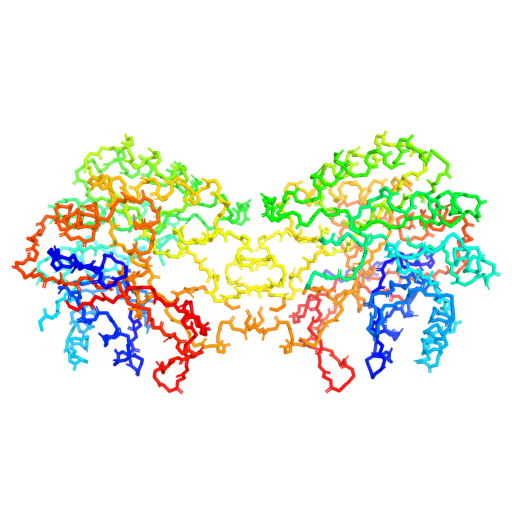E A 1 281 ? 30.662 4.262 78.445 1.00 48.39 278 PHE A CA 1
ATOM 2010 C C . PHE A 1 281 ? 30.938 2.923 77.751 1.00 52.35 278 PHE A C 1
ATOM 2011 O O . PHE A 1 281 ? 32.012 2.356 77.925 1.00 50.52 278 PHE A O 1
ATOM 2019 N N . GLU A 1 282 ? 29.997 2.435 76.951 1.00 53.64 279 GLU A N 1
ATOM 2020 C CA . GLU A 1 282 ? 30.175 1.182 76.188 1.00 58.82 279 GLU A CA 1
ATOM 2021 C C . GLU A 1 282 ? 31.268 1.316 75.138 1.00 59.21 279 GLU A C 1
ATOM 2022 O O . GLU A 1 282 ? 32.117 0.436 75.012 1.00 56.57 279 GLU A O 1
ATOM 2028 N N . LYS A 1 283 ? 31.208 2.398 74.365 1.00 58.15 280 LYS A N 1
ATOM 2029 C CA . LYS A 1 283 ? 32.212 2.712 73.344 1.00 64.36 280 LYS A CA 1
ATOM 2030 C C . LYS A 1 283 ? 33.623 2.795 73.947 1.00 67.22 280 LYS A C 1
ATOM 2031 O O . LYS A 1 283 ? 34.589 2.347 73.331 1.00 64.24 280 LYS A O 1
ATOM 2034 N N . GLU A 1 284 ? 33.721 3.336 75.159 1.00 66.94 281 GLU A N 1
ATOM 2035 C CA . GLU A 1 284 ? 34.990 3.426 75.884 1.00 71.89 281 GLU A CA 1
ATOM 2036 C C . GLU A 1 284 ? 35.355 2.150 76.649 1.00 72.00 281 GLU A C 1
ATOM 2037 O O . GLU A 1 284 ? 36.401 2.114 77.280 1.00 76.98 281 GLU A O 1
ATOM 2043 N N . GLY A 1 285 ? 34.505 1.124 76.597 1.00 69.68 282 GLY A N 1
ATOM 2044 C CA . GLY A 1 285 ? 34.766 -0.168 77.219 1.00 71.18 282 GLY A CA 1
ATOM 2045 C C . GLY A 1 285 ? 34.742 -0.108 78.729 1.00 71.72 282 GLY A C 1
ATOM 2046 O O . GLY A 1 285 ? 35.484 -0.832 79.385 1.00 78.08 282 GLY A O 1
ATOM 2047 N N . LYS A 1 286 ? 33.883 0.747 79.272 1.00 68.93 283 LYS A N 1
ATOM 2048 C CA . LYS A 1 286 ? 33.896 1.086 80.694 1.00 70.15 283 LYS A CA 1
ATOM 2049 C C . LYS A 1 286 ? 32.486 1.071 81.290 1.00 66.87 283 LYS A C 1
ATOM 2050 O O . LYS A 1 286 ? 32.182 1.879 82.173 1.00 69.07 283 LYS A O 1
ATOM 2052 N N . LEU A 1 287 ? 31.624 0.165 80.822 1.00 63.42 284 LEU A N 1
ATOM 2053 C CA . LEU A 1 287 ? 30.251 0.089 81.358 1.00 66.04 284 LEU A CA 1
ATOM 2054 C C . LEU A 1 287 ? 30.197 -0.158 82.864 1.00 65.99 284 LEU A C 1
ATOM 2055 O O . LEU A 1 287 ? 29.273 0.303 83.526 1.00 64.61 284 LEU A O 1
ATOM 2060 N N . GLU A 1 288 ? 31.188 -0.864 83.395 1.00 65.03 285 GLU A N 1
ATOM 2061 C CA . GLU A 1 288 ? 31.284 -1.078 84.844 1.00 72.13 285 GLU A CA 1
ATOM 2062 C C . GLU A 1 288 ? 31.422 0.201 85.701 1.00 64.68 285 GLU A C 1
ATOM 2063 O O . GLU A 1 288 ? 31.173 0.142 86.905 1.00 65.31 285 GLU A O 1
ATOM 2069 N N . ASN A 1 289 ? 31.840 1.323 85.102 1.00 59.21 286 ASN A N 1
ATOM 2070 C CA . ASN A 1 289 ? 32.017 2.601 85.813 1.00 58.72 286 ASN A CA 1
ATOM 2071 C C . ASN A 1 289 ? 30.816 3.516 85.681 1.00 57.58 286 ASN A C 1
ATOM 2072 O O . ASN A 1 289 ? 30.808 4.614 86.266 1.00 55.43 286 ASN A O 1
ATOM 2077 N N . LEU A 1 290 ? 29.790 3.080 84.949 1.00 56.20 287 LEU A N 1
ATOM 2078 C CA . LEU A 1 290 ? 28.596 3.888 84.788 1.00 58.46 287 LEU A CA 1
ATOM 2079 C C . LEU A 1 290 ? 27.849 4.057 86.104 1.00 55.57 287 LEU A C 1
ATOM 2080 O O . LEU A 1 290 ? 27.364 5.143 86.407 1.00 52.04 287 LEU A O 1
ATOM 2085 N N . GLU A 1 291 ? 27.766 2.981 86.880 1.00 53.66 288 GLU A N 1
ATOM 2086 C CA . GLU A 1 291 ? 27.116 3.005 88.190 1.00 52.44 288 GLU A CA 1
ATOM 2087 C C . GLU A 1 291 ? 27.662 4.067 89.124 1.00 54.27 288 GLU A C 1
ATOM 2088 O O . GLU A 1 291 ? 26.897 4.778 89.758 1.00 60.59 288 GLU A O 1
ATOM 2094 N N . ALA A 1 292 ? 28.979 4.166 89.226 1.00 51.98 289 ALA A N 1
ATOM 2095 C CA . ALA A 1 292 ? 29.601 5.165 90.094 1.00 53.20 289 ALA A CA 1
ATOM 2096 C C . ALA A 1 292 ? 29.225 6.591 89.638 1.00 49.54 289 ALA A C 1
ATOM 2097 O O . ALA A 1 292 ? 28.793 7.416 90.452 1.00 50.44 289 ALA A O 1
ATOM 2099 N N . PHE A 1 293 ? 29.387 6.848 88.338 1.00 47.92 290 PHE A N 1
ATOM 2100 C CA . PHE A 1 293 ? 29.080 8.159 87.742 1.00 48.01 290 PHE A CA 1
ATOM 2101 C C . PHE A 1 293 ? 27.601 8.541 87.895 1.00 47.10 290 PHE A C 1
ATOM 2102 O O . PHE A 1 293 ? 27.286 9.670 88.254 1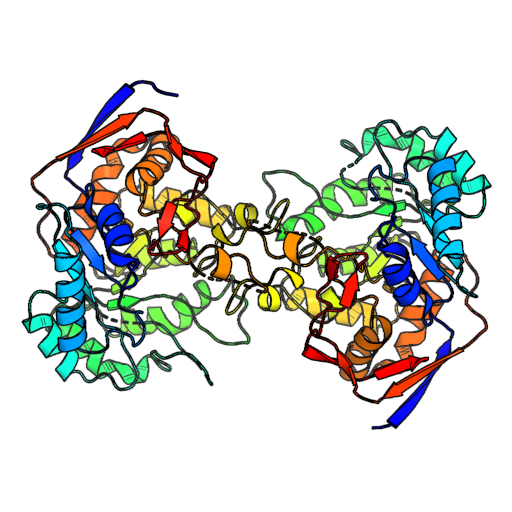.00 46.88 290 PHE A O 1
ATOM 2110 N N . ALA A 1 294 ? 26.718 7.577 87.629 1.00 45.58 291 ALA A N 1
ATOM 2111 C CA . ALA A 1 294 ? 25.273 7.806 87.604 1.00 47.74 291 ALA A CA 1
ATOM 2112 C C . ALA A 1 294 ? 24.577 7.665 88.963 1.00 49.56 291 ALA A C 1
ATOM 2113 O O . ALA A 1 294 ? 23.574 8.315 89.186 1.00 51.90 291 ALA A O 1
ATOM 2115 N N . SER A 1 295 ? 25.101 6.830 89.856 1.00 48.86 292 SER A N 1
ATOM 2116 C CA . SER A 1 295 ? 24.378 6.414 91.067 1.00 53.76 292 SER A CA 1
ATOM 2117 C C . SER A 1 295 ? 25.094 6.564 92.419 1.00 56.38 292 SER A C 1
ATOM 2118 O O . SER A 1 295 ? 24.427 6.462 93.442 1.00 59.38 292 SER A O 1
ATOM 2121 N N . PHE A 1 296 ? 26.418 6.757 92.437 1.00 52.37 293 PHE A N 1
ATOM 2122 C CA . PHE A 1 296 ? 27.166 6.824 93.693 1.00 55.83 293 PHE A CA 1
ATOM 2123 C C . PHE A 1 296 ? 27.774 8.217 93.952 1.00 54.33 293 PHE A C 1
ATOM 2124 O O . PHE A 1 296 ? 27.638 8.756 95.045 1.00 53.36 293 PHE A O 1
ATOM 2132 N N . ASN A 1 297 ? 28.451 8.788 92.962 1.00 53.92 294 ASN A N 1
ATOM 2133 C CA . ASN A 1 297 ? 29.312 9.961 93.185 1.00 54.40 294 ASN A CA 1
ATOM 2134 C C . ASN A 1 297 ? 28.551 11.223 93.609 1.00 50.60 294 ASN A C 1
ATOM 2135 O O . ASN A 1 297 ? 29.007 11.963 94.488 1.00 54.69 294 ASN A O 1
ATOM 2140 N N . GLY A 1 298 ? 27.404 11.464 92.986 1.00 52.56 295 GLY A N 1
ATOM 2141 C CA . GLY A 1 298 ? 26.572 12.632 93.299 1.00 50.75 295 GLY A CA 1
ATOM 2142 C C . GLY A 1 298 ? 26.012 12.578 94.709 1.00 51.04 295 GLY A C 1
ATOM 2143 O O . GLY A 1 298 ? 26.214 13.505 95.491 1.00 51.95 295 GLY A O 1
ATOM 2144 N N . PRO A 1 299 ? 25.297 11.489 95.052 1.00 51.66 296 PRO A N 1
ATOM 2145 C CA . PRO A 1 299 ? 24.790 11.364 96.425 1.00 53.99 296 PRO A CA 1
ATOM 2146 C C . PRO A 1 299 ? 25.903 11.424 97.495 1.00 54.39 296 PRO A C 1
ATOM 2147 O O . PRO A 1 299 ? 25.716 12.069 98.526 1.00 50.92 296 PRO A O 1
ATOM 2151 N N . ASP A 1 300 ? 27.035 10.772 97.242 1.00 51.19 297 ASP A N 1
ATOM 2152 C CA . ASP A 1 300 ? 28.187 10.844 98.146 1.00 54.03 297 ASP A CA 1
ATOM 2153 C C . ASP A 1 300 ? 28.654 12.305 98.325 1.00 56.28 297 ASP A C 1
ATOM 2154 O O . ASP A 1 300 ? 28.851 12.751 99.458 1.00 58.32 297 ASP A O 1
ATOM 2159 N N . PHE A 1 301 ? 28.771 13.065 97.229 1.00 52.14 298 PHE A N 1
ATOM 2160 C CA . PHE A 1 301 ? 29.199 14.466 97.319 1.00 49.13 298 PHE A CA 1
ATOM 2161 C C . PHE A 1 301 ? 28.166 15.366 97.995 1.00 51.39 298 PHE A C 1
ATOM 2162 O O . PHE A 1 301 ? 28.530 16.235 98.799 1.00 50.99 298 PHE A O 1
ATOM 2170 N N . TYR A 1 302 ? 26.888 15.158 97.676 1.00 48.45 299 TYR A N 1
ATOM 2171 C CA . TYR A 1 302 ? 25.806 15.898 98.327 1.00 50.65 299 TYR A CA 1
ATOM 2172 C C . TYR A 1 302 ? 25.574 15.460 99.781 1.00 54.52 299 TYR A C 1
ATOM 2173 O O . TYR A 1 302 ? 24.877 16.154 100.521 1.00 55.33 299 TYR A O 1
ATOM 2182 N N . GLY A 1 303 ? 26.148 14.328 100.191 1.00 54.03 300 GLY A N 1
ATOM 2183 C CA . GLY A 1 303 ? 25.970 13.823 101.546 1.00 57.66 300 GLY A CA 1
ATOM 2184 C C . GLY A 1 303 ? 24.610 13.174 101.755 1.00 59.77 300 GLY A C 1
ATOM 2185 O O . GLY A 1 303 ? 24.074 13.218 102.857 1.00 59.15 300 GLY A O 1
ATOM 2186 N N . LEU A 1 304 ? 24.068 12.565 100.700 1.00 58.52 301 LEU A N 1
ATOM 2187 C CA . LEU A 1 304 ? 22.740 11.956 100.709 1.00 58.54 301 LEU A CA 1
ATOM 2188 C C . LEU A 1 304 ? 22.891 10.460 100.492 1.00 60.89 301 LEU A C 1
ATOM 2189 O O . LEU A 1 304 ? 23.893 10.031 99.921 1.00 60.37 301 LEU A O 1
ATOM 2194 N N . PRO A 1 305 ? 21.893 9.657 100.923 1.00 64.19 302 PRO A N 1
ATOM 2195 C CA . PRO A 1 305 ? 22.016 8.209 100.713 1.00 65.06 302 PRO A CA 1
ATOM 2196 C C . PRO A 1 305 ? 21.917 7.820 99.236 1.00 62.71 302 PRO A C 1
ATOM 2197 O O . PRO A 1 305 ? 21.277 8.520 98.438 1.00 62.58 302 PRO A O 1
ATOM 2201 N N . ARG A 1 306 ? 22.575 6.721 98.891 1.00 60.13 303 ARG A N 1
ATOM 2202 C CA . ARG A 1 306 ? 22.392 6.082 97.585 1.00 63.30 303 ARG A CA 1
ATOM 2203 C C . ARG A 1 306 ? 21.026 5.396 97.498 1.00 63.01 303 ARG A C 1
ATOM 2204 O O . ARG A 1 306 ? 20.458 5.007 98.511 1.00 67.62 303 ARG A O 1
ATOM 2212 N N . ASN A 1 307 ? 20.512 5.241 96.281 1.00 60.86 304 ASN A N 1
ATOM 2213 C CA . ASN A 1 307 ? 19.285 4.494 96.054 1.00 59.31 304 ASN A CA 1
ATOM 2214 C C . ASN A 1 307 ? 19.503 3.012 96.380 1.00 63.95 304 ASN A C 1
ATOM 2215 O O . ASN A 1 307 ? 20.603 2.487 96.217 1.00 63.55 304 ASN A O 1
ATOM 2220 N N . GLN A 1 308 ? 18.457 2.361 96.870 1.00 69.00 305 GLN A N 1
ATOM 2221 C CA . GLN A 1 308 ? 18.532 0.949 97.283 1.00 76.64 305 GLN A CA 1
ATOM 2222 C C . GLN A 1 308 ? 17.901 -0.015 96.276 1.00 73.36 305 GLN A C 1
ATOM 2223 O O . GLN A 1 308 ? 17.999 -1.225 96.445 1.00 71.78 305 GLN A O 1
ATOM 2229 N N . GLU A 1 309 ? 17.279 0.530 95.227 1.00 74.17 306 GLU A N 1
ATOM 2230 C CA . GLU A 1 309 ? 16.714 -0.262 94.144 1.00 70.98 306 GLU A CA 1
ATOM 2231 C C . GLU A 1 309 ? 17.713 -0.277 92.999 1.00 65.62 306 GLU A C 1
ATOM 2232 O O . GLU A 1 309 ? 18.669 0.496 92.975 1.00 70.90 306 GLU A O 1
ATOM 2235 N N . THR A 1 310 ? 17.471 -1.155 92.040 1.00 65.93 307 THR A N 1
ATOM 2236 C CA . THR A 1 310 ? 18.311 -1.296 90.863 1.00 64.22 307 THR A CA 1
ATOM 2237 C C . THR A 1 310 ? 17.527 -1.016 89.595 1.00 62.57 307 THR A C 1
ATOM 2238 O O . THR A 1 310 ? 16.303 -1.115 89.573 1.00 68.30 307 THR A O 1
ATOM 2242 N N . VAL A 1 311 ? 18.257 -0.682 88.539 1.00 60.56 308 VAL A N 1
ATOM 2243 C CA . VAL A 1 311 ? 17.709 -0.608 87.186 1.00 62.44 308 VAL A CA 1
ATOM 2244 C C . VAL A 1 311 ? 18.522 -1.535 86.302 1.00 63.23 308 VAL A C 1
ATOM 2245 O O . VAL A 1 311 ? 19.675 -1.837 86.609 1.00 59.99 308 VAL A O 1
ATOM 2249 N N . THR A 1 312 ? 17.910 -1.959 85.201 1.00 64.47 309 THR A N 1
ATOM 2250 C CA . THR A 1 312 ? 18.558 -2.831 84.240 1.00 65.87 309 THR A CA 1
ATOM 2251 C C . THR A 1 312 ? 18.730 -2.102 82.913 1.00 65.17 309 THR A C 1
ATOM 2252 O O . THR A 1 312 ? 17.772 -1.573 82.369 1.00 75.25 309 THR A O 1
ATOM 2256 N N . LEU A 1 313 ? 19.964 -2.091 82.419 1.00 59.61 310 LEU A N 1
ATOM 2257 C CA . LEU A 1 313 ? 20.313 -1.547 81.114 1.00 58.44 310 LEU A CA 1
ATOM 2258 C C . LEU A 1 313 ? 20.367 -2.708 80.143 1.00 58.29 310 LEU A C 1
ATOM 2259 O O . LEU A 1 313 ? 21.055 -3.683 80.410 1.00 56.07 310 LEU A O 1
ATOM 2264 N N . THR A 1 314 ? 19.651 -2.594 79.024 1.00 57.03 311 THR A N 1
ATOM 2265 C CA . THR A 1 314 ? 19.580 -3.629 78.011 1.00 57.07 311 THR A CA 1
ATOM 2266 C C . THR A 1 314 ? 20.047 -3.036 76.690 1.00 56.70 311 THR A C 1
ATOM 2267 O O . THR A 1 314 ? 19.614 -1.945 76.287 1.00 57.85 311 THR A O 1
ATOM 2271 N N . LYS A 1 315 ? 20.936 -3.756 76.021 1.00 56.54 312 LYS A N 1
ATOM 2272 C CA . LYS A 1 315 ? 21.437 -3.356 74.714 1.00 57.63 312 LYS A CA 1
ATOM 2273 C C . LYS A 1 315 ? 20.390 -3.727 73.651 1.00 56.39 312 LYS A C 1
ATOM 2274 O O . LYS A 1 315 ? 20.335 -4.878 73.189 1.00 53.67 312 LYS A O 1
ATOM 2280 N N . GLN A 1 316 ? 19.564 -2.739 73.300 1.00 53.77 313 GLN A N 1
ATOM 2281 C CA . GLN A 1 316 ? 18.535 -2.900 72.284 1.00 55.97 313 GLN A CA 1
ATOM 2282 C C . GLN A 1 316 ? 18.220 -1.524 71.684 1.00 53.38 313 GLN A C 1
ATOM 2283 O O . GLN A 1 316 ? 18.000 -0.535 72.406 1.00 55.84 313 GLN A O 1
ATOM 2289 N N . ALA A 1 317 ? 18.239 -1.457 70.356 1.00 53.51 314 ALA A N 1
ATOM 2290 C CA . ALA A 1 317 ? 18.136 -0.180 69.658 1.00 49.61 314 ALA A CA 1
ATOM 2291 C C . ALA A 1 317 ? 16.677 0.217 69.474 1.00 50.15 314 ALA A C 1
ATOM 2292 O O . ALA A 1 317 ? 15.823 -0.622 69.251 1.00 52.57 314 ALA A O 1
ATOM 2294 N N . TRP A 1 318 ? 16.397 1.506 69.586 1.00 50.38 315 TRP A N 1
ATOM 2295 C CA . TRP A 1 318 ? 15.066 2.031 69.329 1.00 50.75 315 TRP A CA 1
ATOM 2296 C C . TRP A 1 318 ? 15.135 3.413 68.670 1.00 50.38 315 TRP A C 1
ATOM 2297 O O . TRP A 1 318 ? 15.993 4.215 69.019 1.00 50.85 315 TRP A O 1
ATOM 2308 N N . PRO A 1 319 ? 14.223 3.695 67.719 1.00 55.28 316 PRO A N 1
ATOM 2309 C CA . PRO A 1 319 ? 14.190 5.000 67.042 1.00 52.97 316 PRO A CA 1
ATOM 2310 C C . PRO A 1 319 ? 13.586 6.098 67.902 1.00 48.92 316 PRO A C 1
ATOM 2311 O O . PRO A 1 319 ? 12.637 5.846 68.638 1.00 48.32 316 PRO A O 1
ATOM 2315 N N . VAL A 1 320 ? 14.150 7.301 67.804 1.00 46.47 317 VAL A N 1
ATOM 2316 C CA . VAL A 1 320 ? 13.631 8.497 68.471 1.00 43.87 317 VAL A CA 1
ATOM 2317 C C . VAL A 1 320 ? 12.781 9.258 67.472 1.00 44.62 317 VAL A C 1
ATOM 2318 O O . VAL A 1 320 ? 13.178 9.430 66.333 1.00 47.13 317 VAL A O 1
ATOM 2322 N N . ALA A 1 321 ? 11.629 9.750 67.907 1.00 48.22 318 ALA A N 1
ATOM 2323 C CA . ALA A 1 321 ? 10.736 10.536 67.040 1.00 48.77 318 ALA A CA 1
ATOM 2324 C C . ALA A 1 321 ? 11.360 11.871 66.633 1.00 51.50 318 ALA A C 1
ATOM 2325 O O . ALA A 1 321 ? 12.205 12.413 67.349 1.00 53.12 318 ALA A O 1
ATOM 2327 N N . GLU A 1 322 ? 10.926 12.399 65.491 1.00 51.77 319 GLU A N 1
ATOM 2328 C CA . GLU A 1 322 ? 11.367 13.721 65.001 1.00 51.51 319 GLU A CA 1
ATOM 2329 C C . GLU A 1 322 ? 11.062 14.849 65.992 1.00 51.74 319 GLU A C 1
ATOM 2330 O O . GLU A 1 322 ? 11.786 15.842 66.066 1.00 54.53 319 GLU A O 1
ATOM 2332 N N . SER A 1 323 ? 9.972 14.696 66.731 1.00 51.28 320 SER A N 1
ATOM 2333 C CA . SER A 1 323 ? 9.613 15.630 67.779 1.00 54.08 320 SER A CA 1
ATOM 2334 C C . SER A 1 323 ? 8.763 14.931 68.832 1.00 51.56 320 SER A C 1
ATOM 2335 O O . SER A 1 323 ? 8.154 13.886 68.568 1.00 50.60 320 SER A O 1
ATOM 2338 N N . MET A 1 324 ? 8.739 15.526 70.017 1.00 53.99 321 MET A N 1
ATOM 2339 C CA . MET A 1 324 ? 7.954 15.043 71.141 1.00 57.08 321 MET A CA 1
ATOM 2340 C C . MET A 1 324 ? 7.071 16.192 71.641 1.00 60.17 321 MET A C 1
ATOM 2341 O O . MET A 1 324 ? 7.414 17.368 71.439 1.00 49.01 321 MET A O 1
ATOM 2346 N N . PRO A 1 325 ? 5.932 15.861 72.288 1.00 56.04 322 PRO A N 1
ATOM 2347 C CA . PRO A 1 325 ? 5.053 16.907 72.813 1.00 54.53 322 PRO A CA 1
ATOM 2348 C C . PRO A 1 325 ? 5.699 17.689 73.947 1.00 53.91 322 PRO A C 1
ATOM 2349 O O . PRO A 1 325 ? 6.453 17.142 74.742 1.00 50.43 322 PRO A O 1
ATOM 2353 N N . PHE A 1 326 ? 5.410 18.979 73.986 1.00 50.69 323 PHE A N 1
ATOM 2354 C CA . PHE A 1 326 ? 6.025 19.878 74.939 1.00 51.92 323 PHE A CA 1
ATOM 2355 C C . PHE A 1 326 ? 4.936 20.885 75.297 1.00 53.39 323 PHE A C 1
ATOM 2356 O O . PHE A 1 326 ? 4.870 21.981 74.750 1.00 50.99 323 PHE A O 1
ATOM 2364 N N . GLY A 1 327 ? 4.038 20.459 76.182 1.00 53.49 324 GLY A N 1
ATOM 2365 C CA . GLY A 1 327 ? 2.819 21.211 76.471 1.00 53.27 324 GLY A CA 1
ATOM 2366 C C . GLY A 1 327 ? 1.967 21.293 75.209 1.00 55.18 324 GLY A C 1
ATOM 2367 O O . GLY A 1 327 ? 1.659 20.264 74.596 1.00 51.83 324 GLY A O 1
ATOM 2368 N N . SER A 1 328 ? 1.612 22.516 74.816 1.00 56.54 325 SER A N 1
ATOM 2369 C CA . SER A 1 328 ? 0.876 22.772 73.575 1.00 61.46 325 SER A CA 1
ATOM 2370 C C . SER A 1 328 ? 1.783 22.935 72.340 1.00 58.52 325 SER A C 1
ATOM 2371 O O . SER A 1 328 ? 1.283 23.149 71.237 1.00 66.44 325 SER A O 1
ATOM 2374 N N . ASP A 1 329 ? 3.099 22.847 72.519 1.00 55.60 326 ASP A N 1
ATOM 2375 C CA . ASP A 1 329 ? 4.058 22.940 71.415 1.00 56.36 326 ASP A CA 1
ATOM 2376 C C . ASP A 1 329 ? 4.806 21.597 71.283 1.00 50.18 326 ASP A C 1
ATOM 2377 O O . ASP A 1 329 ? 4.373 20.592 71.832 1.00 51.57 326 ASP A O 1
ATOM 2382 N N . ILE A 1 330 ? 5.899 21.577 70.535 1.00 46.02 327 ILE A N 1
ATOM 2383 C CA . ILE A 1 330 ? 6.768 20.401 70.433 1.00 45.81 327 ILE A CA 1
ATOM 2384 C C . ILE A 1 330 ? 8.217 20.778 70.709 1.00 43.41 327 ILE A C 1
ATOM 2385 O O . ILE A 1 330 ? 8.590 21.945 70.595 1.00 40.53 327 ILE A O 1
ATOM 2390 N N . VAL A 1 331 ? 8.999 19.770 71.080 1.00 43.49 328 VAL A N 1
ATOM 2391 C CA . VAL A 1 331 ? 10.430 19.896 71.295 1.00 43.05 328 VAL A CA 1
ATOM 2392 C C . VAL A 1 331 ? 11.121 18.876 70.383 1.00 45.51 328 VAL A C 1
ATOM 2393 O O . VAL A 1 331 ? 10.609 17.751 70.174 1.00 42.17 328 VAL A O 1
ATOM 2397 N N . VAL A 1 332 ? 12.256 19.279 69.817 1.00 43.19 329 VAL A N 1
ATOM 2398 C CA . VAL A 1 332 ? 13.098 18.379 69.024 1.00 44.32 329 VAL A CA 1
ATOM 2399 C C . VAL A 1 332 ? 14.147 17.797 69.969 1.00 44.86 329 VAL A C 1
ATOM 2400 O O . VAL A 1 332 ? 14.986 18.542 70.491 1.00 42.20 329 VAL A O 1
ATOM 2404 N N . PRO A 1 333 ? 14.100 16.471 70.206 1.00 41.61 330 PRO A N 1
ATOM 2405 C CA . PRO A 1 333 ? 15.077 15.860 71.106 1.00 40.68 330 PRO A CA 1
ATOM 2406 C C . PRO A 1 333 ? 16.419 15.616 70.427 1.00 43.11 330 PRO A C 1
ATOM 2407 O O . PRO A 1 333 ? 16.492 15.502 69.192 1.00 40.39 330 PRO A O 1
ATOM 2411 N N . ILE A 1 334 ? 17.467 15.502 71.237 1.00 43.81 331 ILE A N 1
ATOM 2412 C CA . ILE A 1 334 ? 18.751 14.977 70.764 1.00 42.62 331 ILE A CA 1
ATOM 2413 C C . ILE A 1 334 ? 18.532 13.558 70.230 1.00 38.88 331 ILE A C 1
ATOM 2414 O O . ILE A 1 334 ? 17.771 12.790 70.812 1.00 40.21 331 ILE A O 1
ATOM 2419 N N . ARG A 1 335 ? 19.179 13.247 69.109 1.00 41.20 332 ARG A N 1
ATOM 2420 C CA . ARG A 1 335 ? 18.958 11.999 68.341 1.00 43.27 332 ARG A CA 1
ATOM 2421 C C . ARG A 1 335 ? 17.568 11.873 67.678 1.00 45.27 332 ARG A C 1
ATOM 2422 O O . ARG A 1 335 ? 17.192 10.774 67.267 1.00 44.77 332 ARG A O 1
ATOM 2430 N N . ALA A 1 336 ? 16.853 12.989 67.498 1.00 47.38 333 ALA A N 1
ATOM 2431 C CA . ALA A 1 336 ? 15.610 13.020 66.715 1.00 49.23 333 ALA A CA 1
ATOM 2432 C C . ALA A 1 336 ? 15.823 12.361 65.356 1.00 50.03 333 ALA A C 1
ATOM 2433 O O . ALA A 1 336 ? 16.784 12.680 64.663 1.00 47.99 333 ALA A O 1
ATOM 2435 N N . GLY A 1 337 ? 14.939 11.434 64.994 1.00 48.24 334 GLY A N 1
ATOM 2436 C CA . GLY A 1 337 ? 15.037 10.723 63.729 1.00 47.70 334 GLY A CA 1
ATOM 2437 C C . GLY A 1 337 ? 16.177 9.716 63.629 1.00 49.01 334 GLY A C 1
ATOM 2438 O O . GLY A 1 337 ? 16.482 9.256 62.534 1.00 50.50 334 GLY A O 1
ATOM 2439 N N . GLU A 1 338 ? 16.795 9.362 64.758 1.00 48.29 335 GLU A N 1
ATOM 2440 C CA . GLU A 1 338 ? 17.922 8.418 64.794 1.00 51.08 335 GLU A CA 1
ATOM 2441 C C . GLU A 1 338 ? 17.633 7.374 65.876 1.00 50.32 335 GLU A C 1
ATOM 2442 O O . GLU A 1 338 ? 16.571 7.384 66.488 1.00 57.75 335 GLU A O 1
ATOM 2448 N N . ASN A 1 339 ? 18.585 6.483 66.108 1.00 49.29 336 ASN A N 1
ATOM 2449 C CA . ASN A 1 339 ? 18.447 5.400 67.069 1.00 50.46 336 ASN A CA 1
ATOM 2450 C C . ASN A 1 339 ? 19.203 5.694 68.345 1.00 51.38 336 ASN A C 1
ATOM 2451 O O . ASN A 1 339 ? 20.208 6.410 68.332 1.00 51.41 336 ASN A O 1
ATOM 2456 N N . ILE A 1 340 ? 18.700 5.136 69.443 1.00 49.82 337 ILE A N 1
ATOM 2457 C CA . ILE A 1 340 ? 19.420 5.067 70.706 1.00 49.37 337 ILE A CA 1
ATOM 2458 C C . ILE A 1 340 ? 19.692 3.585 70.896 1.00 52.15 337 ILE A C 1
ATOM 2459 O O . ILE A 1 340 ? 18.828 2.745 70.597 1.00 49.10 337 ILE A O 1
ATOM 2464 N N . GLU A 1 341 ? 20.868 3.259 71.413 1.00 49.58 338 GLU A N 1
ATOM 2465 C CA . GLU A 1 341 ? 21.360 1.864 71.427 1.00 57.40 338 GLU A CA 1
ATOM 2466 C C . GLU A 1 341 ? 21.042 1.032 72.683 1.00 54.08 338 GLU A C 1
ATOM 2467 O O . GLU A 1 341 ? 21.198 -0.181 72.671 1.00 58.32 338 GLU A O 1
ATOM 2473 N N . TRP A 1 342 ? 20.647 1.696 73.764 1.00 51.09 339 TRP A N 1
ATOM 2474 C CA . TRP A 1 342 ? 20.324 1.045 75.019 1.00 48.14 339 TRP A CA 1
ATOM 2475 C C . TRP A 1 342 ? 18.930 1.441 75.490 1.00 50.58 339 TRP A C 1
ATOM 2476 O O . TRP A 1 342 ? 18.397 2.501 75.095 1.00 47.11 339 TRP A O 1
ATOM 2487 N N . THR A 1 343 ? 18.353 0.585 76.337 1.00 46.46 340 THR A N 1
ATOM 2488 C CA . THR A 1 343 ? 17.190 0.953 77.140 1.00 49.59 340 THR A CA 1
ATOM 2489 C C . THR A 1 343 ? 17.543 0.771 78.606 1.00 51.23 340 THR A C 1
ATOM 2490 O O . THR A 1 343 ? 18.322 -0.124 78.953 1.00 57.23 340 THR A O 1
ATOM 2494 N N . VAL A 1 344 ? 16.967 1.608 79.464 1.00 52.84 341 VAL A N 1
ATOM 2495 C CA . VAL A 1 344 ? 17.106 1.428 80.914 1.00 55.98 341 VAL A CA 1
ATOM 2496 C C . VAL A 1 344 ? 15.721 1.438 81.509 1.00 61.73 341 VAL A C 1
ATOM 2497 O O . VAL A 1 344 ? 14.903 2.293 81.175 1.00 62.25 341 VAL A O 1
ATOM 2501 N N . LYS A 1 345 ? 15.470 0.474 82.378 1.00 67.45 342 LYS A N 1
ATOM 2502 C CA . LYS A 1 345 ? 14.182 0.316 83.026 1.00 78.30 342 LYS A CA 1
ATOM 2503 C C . LYS A 1 345 ? 14.429 -0.093 84.473 1.00 82.17 342 LYS A C 1
ATOM 2504 O O . LYS A 1 345 ? 15.257 -0.955 84.755 1.00 80.19 342 LYS A O 1
ATOM 2511 N N . SER B 1 1 ? 24.867 59.437 64.302 1.00 85.49 -2 SER B N 1
ATOM 2512 C CA . SER B 1 1 ? 25.680 60.703 64.364 1.00 79.76 -2 SER B CA 1
ATOM 2513 C C . SER B 1 1 ? 25.105 61.815 63.462 1.00 81.37 -2 SER B C 1
ATOM 2514 O O . SER B 1 1 ? 24.910 62.937 63.941 1.00 83.06 -2 SER B O 1
ATOM 2517 N N . ASN B 1 2 ? 24.822 61.506 62.187 1.00 75.12 -1 ASN B N 1
ATOM 2518 C CA . ASN B 1 2 ? 24.188 62.468 61.243 1.00 73.91 -1 ASN B CA 1
ATOM 2519 C C . ASN B 1 2 ? 24.939 63.811 61.058 1.00 74.06 -1 ASN B C 1
ATOM 2520 O O . ASN B 1 2 ? 24.309 64.859 60.865 1.00 67.36 -1 ASN B O 1
ATOM 2525 N N . ALA B 1 3 ? 26.276 63.773 61.090 1.00 68.94 0 ALA B N 1
ATOM 2526 C CA . ALA B 1 3 ? 27.112 64.972 60.850 1.00 65.32 0 ALA B CA 1
ATOM 2527 C C . ALA B 1 3 ? 26.847 65.613 59.481 1.00 59.06 0 ALA B C 1
ATOM 2528 O O . ALA B 1 3 ? 27.058 66.805 59.286 1.00 58.83 0 ALA B O 1
ATOM 2530 N N . MET B 1 4 ? 26.380 64.794 58.539 1.00 56.40 1 MET B N 1
ATOM 2531 C CA . MET B 1 4 ? 26.019 65.234 57.183 1.00 58.01 1 MET B CA 1
ATOM 2532 C C . MET B 1 4 ? 27.239 65.741 56.403 1.00 60.61 1 MET B C 1
ATOM 2533 O O . MET B 1 4 ? 27.118 66.609 55.534 1.00 66.21 1 MET B O 1
ATOM 2538 N N . THR B 1 5 ? 28.412 65.181 56.718 1.00 55.58 2 THR B N 1
ATOM 2539 C CA . THR B 1 5 ? 29.628 65.459 56.000 1.00 52.02 2 THR B CA 1
ATOM 2540 C C . THR B 1 5 ? 29.684 64.469 54.852 1.00 51.61 2 THR B C 1
ATOM 2541 O O . THR B 1 5 ? 29.082 63.380 54.883 1.00 52.90 2 THR B O 1
ATOM 2545 N N . THR B 1 6 ? 30.438 64.856 53.836 1.00 53.69 3 THR B N 1
ATOM 2546 C CA . THR B 1 6 ? 30.423 64.222 52.530 1.00 53.86 3 THR B CA 1
ATOM 2547 C C . THR B 1 6 ? 31.815 63.746 52.132 1.00 49.79 3 THR B C 1
ATOM 2548 O O . THR B 1 6 ? 32.809 64.371 52.464 1.00 49.31 3 THR B O 1
ATOM 2552 N N . LEU B 1 7 ? 31.862 62.634 51.414 1.00 41.37 4 LEU B N 1
ATOM 2553 C CA . LEU B 1 7 ? 33.084 62.160 50.787 1.00 43.58 4 LEU B CA 1
AT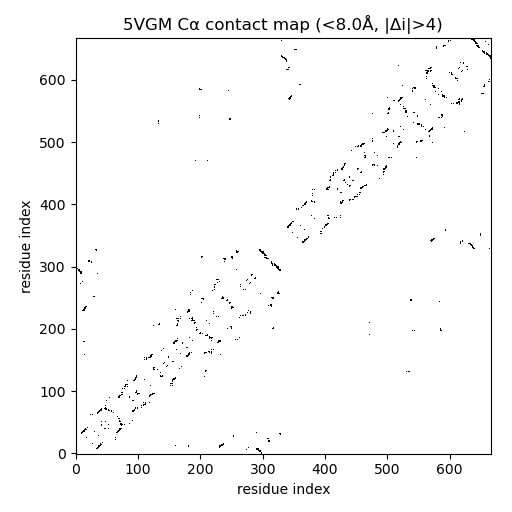OM 2554 C C . LEU B 1 7 ? 32.727 61.687 49.388 1.00 44.00 4 LEU B C 1
ATOM 2555 O O . LEU B 1 7 ? 31.871 60.806 49.234 1.00 44.07 4 LEU B O 1
ATOM 2560 N N . THR B 1 8 ? 33.378 62.260 48.380 1.00 39.63 5 THR B N 1
ATOM 2561 C CA . THR B 1 8 ? 33.205 61.802 46.997 1.00 40.47 5 THR B CA 1
ATOM 2562 C C . THR B 1 8 ? 34.409 60.926 46.612 1.00 39.69 5 THR B C 1
ATOM 2563 O O . THR B 1 8 ? 35.554 61.333 46.806 1.00 39.55 5 THR B O 1
ATOM 2567 N N . ILE B 1 9 ? 34.146 59.711 46.131 1.00 33.01 6 ILE B N 1
ATOM 2568 C CA . ILE B 1 9 ? 35.193 58.827 45.646 1.00 36.95 6 ILE B CA 1
ATOM 2569 C C . ILE B 1 9 ? 34.810 58.248 44.298 1.00 37.02 6 ILE B C 1
ATOM 2570 O O . ILE B 1 9 ? 33.648 58.325 43.888 1.00 36.86 6 ILE B O 1
ATOM 2575 N N . THR B 1 10 ? 35.804 57.673 43.621 1.00 33.51 7 THR B N 1
ATOM 2576 C CA . THR B 1 10 ? 35.578 56.869 42.442 1.00 35.75 7 THR B CA 1
ATOM 2577 C C . THR B 1 10 ? 34.523 55.766 42.708 1.00 35.69 7 THR B C 1
ATOM 2578 O O . THR B 1 10 ? 34.554 55.104 43.756 1.00 34.56 7 THR B O 1
ATOM 2582 N N . ARG B 1 11 ? 33.620 55.589 41.740 1.00 33.40 8 ARG B N 1
ATOM 2583 C CA . ARG B 1 11 ? 32.612 54.514 41.776 1.00 36.67 8 ARG B CA 1
ATOM 2584 C C . ARG B 1 11 ? 33.272 53.138 42.056 1.00 31.24 8 ARG B C 1
ATOM 2585 O O . ARG B 1 11 ? 34.220 52.759 41.372 1.00 34.54 8 ARG B O 1
ATOM 2593 N N . PRO B 1 12 ? 32.760 52.391 43.044 1.00 32.87 9 PRO B N 1
ATOM 2594 C CA . PRO B 1 12 ? 33.388 51.123 43.437 1.00 31.99 9 PRO B CA 1
ATOM 2595 C C . PRO B 1 12 ? 32.879 49.928 42.622 1.00 34.21 9 PRO B C 1
ATOM 2596 O O . PRO B 1 12 ? 32.095 50.098 41.689 1.00 33.48 9 PRO B O 1
ATOM 2600 N N . ASP B 1 13 ? 33.364 48.737 42.983 1.00 30.02 10 ASP B N 1
ATOM 2601 C CA . ASP B 1 13 ? 32.950 47.470 42.390 1.00 32.41 10 ASP B CA 1
ATOM 2602 C C . ASP B 1 13 ? 32.902 46.461 43.537 1.00 33.50 10 ASP B C 1
ATOM 2603 O O . ASP B 1 13 ? 33.464 46.718 44.597 1.00 31.54 10 ASP B O 1
ATOM 2608 N N . ASP B 1 14 ? 32.255 45.318 43.318 1.00 32.09 11 ASP B N 1
ATOM 2609 C CA . ASP B 1 14 ? 32.238 44.232 44.307 1.00 32.88 11 ASP B CA 1
ATOM 2610 C C . ASP B 1 14 ? 32.815 42.973 43.686 1.00 32.29 11 ASP B C 1
ATOM 2611 O O . ASP B 1 14 ? 32.213 42.384 42.784 1.00 32.49 11 ASP B O 1
ATOM 2616 N N . TRP B 1 15 ? 33.945 42.516 44.213 1.00 31.76 12 TRP B N 1
ATOM 2617 C CA . TRP B 1 15 ? 34.689 41.415 43.587 1.00 31.47 12 TRP B CA 1
ATOM 2618 C C . TRP B 1 15 ? 34.320 40.010 44.058 1.00 35.31 12 TRP B C 1
ATOM 2619 O O . TRP B 1 15 ? 35.043 39.051 43.750 1.00 38.13 12 TRP B O 1
ATOM 2630 N N . HIS B 1 16 ? 33.180 39.861 44.743 1.00 33.59 13 HIS B N 1
ATOM 2631 C CA . HIS B 1 16 ? 32.708 38.542 45.214 1.00 33.23 13 HIS B CA 1
ATOM 2632 C C . HIS B 1 16 ? 31.246 38.638 45.647 1.00 33.57 13 HIS B C 1
ATOM 2633 O O . HIS B 1 16 ? 30.946 39.107 46.748 1.00 34.32 13 HIS B O 1
ATOM 2640 N N . VAL B 1 17 ? 30.328 38.173 44.809 1.00 29.67 14 VAL B N 1
ATOM 2641 C CA . VAL B 1 17 ? 28.904 38.241 45.172 1.00 33.96 14 VAL B CA 1
ATOM 2642 C C . VAL B 1 17 ? 28.136 37.035 44.673 1.00 31.04 14 VAL B C 1
ATOM 2643 O O . VAL B 1 17 ? 28.452 36.487 43.629 1.00 32.80 14 VAL B O 1
ATOM 2647 N N . HIS B 1 18 ? 27.147 36.620 45.455 1.00 30.71 15 HIS B N 1
ATOM 2648 C CA . HIS B 1 18 ? 26.192 35.593 45.054 1.00 33.27 15 HIS B CA 1
ATOM 2649 C C . HIS B 1 18 ? 24.825 36.248 44.805 1.00 32.88 15 HIS B C 1
ATOM 2650 O O . HIS B 1 18 ? 24.205 36.759 45.723 1.00 35.23 15 HIS B O 1
ATOM 2657 N N . LEU B 1 19 ? 24.384 36.246 43.556 1.00 36.15 16 LEU B N 1
ATOM 2658 C CA . LEU B 1 19 ? 23.075 36.800 43.173 1.00 36.53 16 LEU B CA 1
ATOM 2659 C C . LEU B 1 19 ? 21.952 35.779 43.149 1.00 34.06 16 LEU B C 1
ATOM 2660 O O . LEU B 1 19 ? 20.800 36.163 43.020 1.00 33.43 16 LEU B O 1
ATOM 2665 N N . ARG B 1 20 ? 22.283 34.496 43.276 1.00 34.07 17 ARG B N 1
ATOM 2666 C CA . ARG B 1 20 ? 21.300 33.396 43.083 1.00 35.84 17 ARG B CA 1
ATOM 2667 C C . ARG B 1 20 ? 20.716 33.500 41.674 1.00 34.59 17 ARG B C 1
ATOM 2668 O O . ARG B 1 20 ? 21.411 33.917 40.777 1.00 36.61 17 ARG B O 1
ATOM 2676 N N . ASP B 1 21 ? 19.458 33.128 41.482 1.00 39.35 18 ASP B N 1
ATOM 2677 C CA . ASP B 1 21 ? 18.886 32.995 40.137 1.00 41.81 18 ASP B CA 1
ATOM 2678 C C . ASP B 1 21 ? 17.362 32.939 40.237 1.00 40.61 18 ASP B C 1
ATOM 2679 O O . ASP B 1 21 ? 16.796 32.853 41.338 1.00 39.66 18 ASP B O 1
ATOM 2684 N N . GLY B 1 22 ? 16.695 32.996 39.096 1.00 45.01 19 GLY B N 1
ATOM 2685 C CA . GLY B 1 22 ? 15.242 32.846 39.055 1.00 45.13 19 GLY B CA 1
ATOM 2686 C C . GLY B 1 22 ? 14.509 34.030 39.646 1.00 45.38 19 GLY B C 1
ATOM 2687 O O . GLY B 1 22 ? 14.904 35.183 39.423 1.00 47.04 19 GLY B O 1
ATOM 2688 N N . ASP B 1 23 ? 13.470 33.735 40.427 1.00 44.72 20 ASP B N 1
ATOM 2689 C CA . ASP B 1 23 ? 12.584 34.761 40.986 1.00 51.31 20 ASP B CA 1
ATOM 2690 C C . ASP B 1 23 ? 13.250 35.835 41.850 1.00 49.96 20 ASP B C 1
ATOM 2691 O O . ASP B 1 23 ? 12.800 36.973 41.872 1.00 54.01 20 ASP B O 1
ATOM 2696 N N . VAL B 1 24 ? 14.326 35.483 42.554 1.00 45.30 21 VAL B N 1
ATOM 2697 C CA . VAL B 1 24 ? 15.000 36.447 43.456 1.00 42.70 21 VAL B CA 1
ATOM 2698 C C . VAL B 1 24 ? 15.925 37.413 42.721 1.00 40.96 21 VAL B C 1
ATOM 2699 O O . VAL B 1 24 ? 16.389 38.383 43.302 1.00 40.48 21 VAL B O 1
ATOM 2703 N N . LEU B 1 25 ? 16.193 37.144 41.443 1.00 42.42 22 LEU B N 1
ATOM 2704 C CA . LEU B 1 25 ? 17.221 37.865 40.712 1.00 44.72 22 LEU B CA 1
ATOM 2705 C C . LEU B 1 25 ? 16.911 39.352 40.540 1.00 46.63 22 LEU B C 1
ATOM 2706 O O . LEU B 1 25 ? 17.829 40.157 40.570 1.00 47.09 22 LEU B O 1
ATOM 2711 N N . ALA B 1 26 ? 15.637 39.724 40.403 1.00 48.05 23 ALA B N 1
ATOM 2712 C CA . ALA B 1 26 ? 15.272 41.151 40.353 1.00 47.29 23 ALA B CA 1
ATOM 2713 C C . ALA B 1 26 ? 15.644 41.887 41.641 1.00 49.99 23 ALA B C 1
ATOM 2714 O O . ALA B 1 26 ? 16.031 43.049 41.597 1.00 48.70 23 ALA B O 1
ATOM 2716 N N . ASP B 1 27 ? 15.515 41.213 42.779 1.00 45.56 24 ASP B N 1
ATOM 2717 C CA . ASP B 1 27 ? 15.868 41.815 44.067 1.00 43.35 24 ASP B CA 1
ATOM 2718 C C . ASP B 1 27 ? 17.374 41.886 44.288 1.00 43.73 24 ASP B C 1
ATOM 2719 O O . ASP B 1 27 ? 17.880 42.909 44.746 1.00 43.32 24 ASP B O 1
ATOM 2724 N N . THR B 1 28 ? 18.092 40.811 43.983 1.00 38.29 25 THR B N 1
ATOM 2725 C CA . THR B 1 28 ? 19.552 40.805 44.207 1.00 38.40 25 THR B CA 1
ATOM 2726 C C . THR B 1 28 ? 20.308 41.695 43.221 1.00 37.83 25 THR B C 1
ATOM 2727 O O . THR B 1 28 ? 21.297 42.320 43.614 1.00 35.83 25 THR B O 1
ATOM 2731 N N . VAL B 1 29 ? 19.841 41.769 41.971 1.00 35.80 26 VAL B N 1
ATOM 2732 C CA . VAL B 1 29 ? 20.483 42.627 40.966 1.00 37.36 26 VAL B CA 1
ATOM 2733 C C . VAL B 1 29 ? 20.213 44.113 41.248 1.00 43.11 26 VAL B C 1
ATOM 2734 O O . VAL B 1 29 ? 21.087 44.963 41.027 1.00 38.01 26 VAL B O 1
ATOM 2738 N N . ARG B 1 30 ? 19.013 44.415 41.732 1.00 42.42 27 ARG B N 1
ATOM 2739 C CA . ARG B 1 30 ? 18.682 45.764 42.207 1.00 52.19 27 ARG B CA 1
ATOM 2740 C C . ARG B 1 30 ? 19.670 46.225 43.272 1.00 45.89 27 ARG B C 1
ATOM 2741 O O . ARG B 1 30 ? 20.190 47.330 43.190 1.00 43.04 27 ARG B O 1
ATOM 2749 N N . ASP B 1 31 ? 19.931 45.371 44.258 1.00 42.96 28 ASP B N 1
ATOM 2750 C CA . ASP B 1 31 ? 20.850 45.718 45.353 1.00 42.74 28 ASP B CA 1
ATOM 2751 C C . ASP B 1 31 ? 22.294 45.867 44.912 1.00 35.93 28 ASP B C 1
ATOM 2752 O O . ASP B 1 31 ? 22.983 46.802 45.350 1.00 41.77 28 ASP B O 1
ATOM 2757 N N . ILE B 1 32 ? 22.767 44.969 44.056 1.00 38.32 29 ILE B N 1
ATOM 2758 C CA . ILE B 1 32 ? 24.167 45.008 43.647 1.00 38.51 29 ILE B CA 1
ATOM 2759 C C . ILE B 1 32 ? 24.475 46.114 42.636 1.00 37.62 29 ILE B C 1
ATOM 2760 O O . ILE B 1 32 ? 25.589 46.614 42.602 1.00 37.08 29 ILE B O 1
ATOM 2765 N N . SER B 1 33 ? 23.491 46.497 41.823 1.00 39.50 30 SER B N 1
ATOM 2766 C CA . SER B 1 33 ? 23.708 47.498 40.789 1.00 41.89 30 SER B CA 1
ATOM 2767 C C . SER B 1 33 ? 23.455 48.931 41.236 1.00 45.42 30 SER B C 1
ATOM 2768 O O . SER B 1 33 ? 23.648 49.835 40.426 1.00 44.16 30 SER B O 1
ATOM 2771 N N . ARG B 1 34 ? 23.026 49.145 42.490 1.00 44.70 31 ARG B N 1
ATOM 2772 C CA . ARG B 1 34 ? 22.687 50.505 42.985 1.00 47.53 31 ARG B CA 1
ATOM 2773 C C . ARG B 1 34 ? 23.781 51.526 42.713 1.00 44.14 31 ARG B C 1
ATOM 2774 O O . ARG B 1 34 ? 23.507 52.584 42.175 1.00 38.82 31 ARG B O 1
ATOM 2782 N N . TYR B 1 35 ? 25.016 51.188 43.084 1.00 34.91 32 TYR B N 1
ATOM 2783 C CA . TYR B 1 35 ? 26.161 52.073 42.849 1.00 35.69 32 TYR B CA 1
ATOM 2784 C C . TYR B 1 35 ? 27.408 51.402 42.268 1.00 38.01 32 TYR B C 1
ATOM 2785 O O . TYR B 1 35 ? 28.296 52.116 41.846 1.00 38.56 32 TYR B O 1
ATOM 2794 N N . ASN B 1 36 ? 27.496 50.062 42.272 1.00 33.99 33 ASN B N 1
ATOM 2795 C CA . ASN B 1 36 ? 28.677 49.374 41.735 1.00 35.52 33 ASN B CA 1
ATOM 2796 C C . ASN B 1 36 ? 28.756 49.574 40.217 1.00 36.84 33 ASN B C 1
ATOM 2797 O O . ASN B 1 36 ? 27.741 49.512 39.514 1.00 34.37 33 ASN B O 1
ATOM 2802 N N . GLY B 1 37 ? 29.965 49.812 39.726 1.00 32.44 34 GLY B N 1
ATOM 2803 C CA . GLY B 1 37 ? 30.236 49.747 38.300 1.00 31.14 34 GLY B CA 1
ATOM 2804 C C . GLY B 1 37 ? 30.172 48.315 37.804 1.00 32.94 34 GLY B C 1
ATOM 2805 O O . GLY B 1 37 ? 29.555 48.044 36.769 1.00 32.73 34 GLY B O 1
ATOM 2806 N N . ARG B 1 38 ? 30.842 47.414 38.524 1.00 31.66 35 ARG B N 1
ATOM 2807 C CA . ARG B 1 38 ? 30.867 45.977 38.197 1.00 33.90 35 ARG B CA 1
ATOM 2808 C C . ARG B 1 38 ? 30.782 45.104 39.439 1.00 32.58 35 ARG B C 1
ATOM 2809 O O . ARG B 1 38 ? 31.080 45.557 40.541 1.00 34.04 35 ARG B O 1
ATOM 2817 N N . ALA B 1 39 ? 30.372 43.846 39.243 1.00 34.84 36 ALA B N 1
ATOM 2818 C CA . ALA B 1 39 ? 30.447 42.837 40.284 1.00 32.68 36 ALA B CA 1
ATOM 2819 C C . ALA B 1 39 ? 30.924 41.501 39.702 1.00 35.08 36 ALA B C 1
ATOM 2820 O O . ALA B 1 39 ? 30.567 41.144 38.568 1.00 32.46 36 ALA B O 1
ATOM 2822 N N . LEU B 1 40 ? 31.712 40.767 40.486 1.00 35.94 37 LEU B N 1
ATOM 2823 C CA . LEU B 1 40 ? 32.167 39.422 40.103 1.00 33.88 37 LEU B CA 1
ATOM 2824 C C . LEU B 1 40 ? 31.144 38.409 40.611 1.00 32.37 37 LEU B C 1
ATOM 2825 O O . LEU B 1 40 ? 30.983 38.232 41.819 1.00 32.19 37 LEU B O 1
ATOM 2830 N N . ILE B 1 41 ? 30.471 37.741 39.688 1.00 31.61 38 ILE B N 1
ATOM 2831 C CA . ILE B 1 41 ? 29.317 36.889 39.999 1.00 32.08 38 ILE B CA 1
ATOM 2832 C C . ILE B 1 41 ? 29.778 35.460 40.210 1.00 31.35 38 ILE B C 1
ATOM 2833 O O . ILE B 1 41 ? 30.270 34.816 39.274 1.00 33.05 38 ILE B O 1
ATOM 2838 N N . MET B 1 42 ? 29.623 34.963 41.432 1.00 32.06 39 MET B N 1
ATOM 2839 C CA . MET B 1 42 ? 30.113 33.625 41.776 1.00 33.55 39 MET B CA 1
ATOM 2840 C C . MET B 1 42 ? 29.263 32.527 41.131 1.00 33.69 39 MET B C 1
ATOM 2841 O O . MET B 1 42 ? 28.074 32.740 40.894 1.00 37.18 39 MET B O 1
ATOM 2846 N N . PRO B 1 43 ? 29.877 31.379 40.809 1.00 32.04 40 PRO B N 1
ATOM 2847 C CA . PRO B 1 43 ? 29.222 30.389 39.928 1.00 35.34 40 PRO B CA 1
ATOM 2848 C C . PRO B 1 43 ? 28.429 29.247 40.600 1.00 40.17 40 PRO B C 1
ATOM 2849 O O . PRO B 1 43 ? 28.033 28.277 39.917 1.00 38.82 40 PRO B O 1
ATOM 2853 N N . ASN B 1 44 ? 28.177 29.331 41.907 1.00 41.79 41 ASN B N 1
ATOM 2854 C CA . ASN B 1 44 ? 27.621 28.189 42.651 1.00 49.87 41 ASN B CA 1
ATOM 2855 C C . ASN B 1 44 ? 26.092 28.205 42.661 1.00 47.35 41 ASN B C 1
ATOM 2856 O O . ASN B 1 44 ? 25.462 28.049 43.685 1.00 52.40 41 ASN B O 1
ATOM 2861 N N . THR B 1 45 ? 25.518 28.394 41.483 1.00 48.92 42 THR B N 1
ATOM 2862 C CA . THR B 1 45 ? 24.094 28.219 41.240 1.00 52.28 42 THR B CA 1
ATOM 2863 C C . THR B 1 45 ? 23.804 26.725 41.218 1.00 50.44 42 THR B C 1
ATOM 2864 O O . THR B 1 45 ? 24.715 25.916 41.431 1.00 43.74 42 THR B O 1
ATOM 2868 N N . VAL B 1 46 ? 22.544 26.363 40.960 1.00 48.34 43 VAL B N 1
ATOM 2869 C CA . VAL B 1 46 ? 22.147 24.954 40.845 1.00 51.42 43 VAL B CA 1
ATOM 2870 C C . VAL B 1 46 ? 21.489 24.734 39.482 1.00 51.17 43 VAL B C 1
ATOM 2871 O O . VAL B 1 46 ? 20.441 25.323 39.219 1.00 51.33 43 VAL B O 1
ATOM 2875 N N . PRO B 1 47 ? 22.093 23.937 38.589 1.00 50.86 44 PRO B N 1
ATOM 2876 C CA . PRO B 1 47 ? 23.449 23.405 38.708 1.00 47.95 44 PRO B CA 1
ATOM 2877 C C . PRO B 1 47 ? 24.526 24.512 38.630 1.00 43.27 44 PRO B C 1
ATOM 2878 O O . PRO B 1 47 ? 24.230 25.625 38.168 1.00 39.09 44 PRO B O 1
ATOM 2882 N N . PRO B 1 48 ? 25.762 24.213 39.079 1.00 44.08 45 PRO B N 1
ATOM 2883 C CA . PRO B 1 48 ? 26.809 25.260 39.058 1.00 42.25 45 PRO B CA 1
ATOM 2884 C C . PRO B 1 48 ? 27.212 25.658 37.642 1.00 40.49 45 PRO B C 1
ATOM 2885 O O . PRO B 1 48 ? 27.083 24.860 36.717 1.00 40.21 45 PRO B O 1
ATOM 2889 N N . VAL B 1 49 ? 27.713 26.876 37.489 1.00 38.13 46 VAL B N 1
ATOM 2890 C CA . VAL B 1 49 ? 28.146 27.382 36.189 1.00 40.56 46 VAL B CA 1
ATOM 2891 C C . VAL B 1 49 ? 29.508 26.760 35.887 1.00 38.95 46 VAL B C 1
ATOM 2892 O O . VAL B 1 49 ? 30.535 27.314 36.279 1.00 36.04 46 VAL B O 1
ATOM 2896 N N . THR B 1 50 ? 29.502 25.604 35.200 1.00 36.26 47 THR B N 1
ATOM 2897 C CA . THR B 1 50 ? 30.759 24.861 34.918 1.00 39.66 47 THR B CA 1
ATOM 2898 C C . THR B 1 50 ? 31.299 25.059 33.491 1.00 43.34 47 THR B C 1
ATOM 2899 O O . THR B 1 50 ? 32.388 24.591 33.169 1.00 45.39 47 THR B O 1
ATOM 2903 N N . THR B 1 51 ? 30.539 25.754 32.642 1.00 43.60 48 THR B N 1
ATOM 2904 C CA . THR B 1 51 ? 30.895 25.981 31.247 1.00 40.29 48 THR B CA 1
ATOM 2905 C C . THR B 1 51 ? 30.654 27.411 30.827 1.00 37.37 48 THR B C 1
ATOM 2906 O O . THR B 1 51 ? 29.889 28.125 31.442 1.00 35.97 48 THR B O 1
ATOM 2910 N N . THR B 1 52 ? 31.306 27.803 29.738 1.00 39.51 49 THR B N 1
ATOM 2911 C CA . THR B 1 52 ? 31.164 29.138 29.164 1.00 43.10 49 THR B CA 1
ATOM 2912 C C . THR B 1 52 ? 29.704 29.444 28.807 1.00 43.16 49 THR B C 1
ATOM 2913 O O . THR B 1 52 ? 29.198 30.523 29.113 1.00 39.07 49 THR B O 1
ATOM 2917 N N . GLU B 1 53 ? 29.040 28.476 28.192 1.00 42.60 50 GLU B N 1
ATOM 2918 C CA . GLU B 1 53 ? 27.644 28.634 27.742 1.00 45.40 50 GLU B CA 1
ATOM 2919 C C . GLU B 1 53 ? 26.724 28.950 28.915 1.00 41.74 50 GLU B C 1
ATOM 2920 O O . GLU B 1 53 ? 25.882 29.839 28.824 1.00 40.30 50 GLU B O 1
ATOM 2926 N N . MET B 1 54 ? 26.894 28.204 30.005 1.00 39.21 51 MET B N 1
ATOM 2927 C CA . MET B 1 54 ? 26.161 28.439 31.244 1.00 40.63 51 MET B CA 1
ATOM 2928 C C . MET B 1 54 ? 26.434 29.830 31.830 1.00 37.71 51 MET B C 1
ATOM 2929 O O . MET B 1 54 ? 25.511 30.486 32.311 1.00 36.81 51 MET B O 1
ATOM 2934 N N . ALA B 1 55 ? 27.691 30.274 31.790 1.00 40.04 52 ALA B N 1
ATOM 2935 C CA . ALA B 1 55 ? 28.069 31.598 32.317 1.00 40.16 52 ALA B CA 1
ATOM 2936 C C . ALA B 1 55 ? 27.395 32.721 31.542 1.00 41.20 52 ALA B C 1
ATOM 2937 O O . ALA B 1 55 ? 26.878 33.677 32.136 1.00 36.86 52 ALA B O 1
ATOM 2939 N N . LEU B 1 56 ? 27.399 32.597 30.219 1.00 39.24 53 LEU B N 1
ATOM 2940 C CA . LEU B 1 56 ? 26.838 33.635 29.336 1.00 42.57 53 LEU B CA 1
ATOM 2941 C C . LEU B 1 56 ? 25.319 33.689 29.434 1.00 39.75 53 LEU B C 1
ATOM 2942 O O . LEU B 1 56 ? 24.756 34.759 29.382 1.00 39.75 53 LEU B O 1
ATOM 2947 N N . ALA B 1 57 ? 24.672 32.532 29.575 1.00 38.47 54 ALA B N 1
ATOM 2948 C CA . ALA B 1 57 ? 23.220 32.473 29.788 1.00 41.53 54 ALA B CA 1
ATOM 2949 C C . ALA B 1 57 ? 22.806 33.134 31.114 1.00 37.42 54 ALA B C 1
ATOM 2950 O O . ALA B 1 57 ? 21.842 33.890 31.164 1.00 36.55 54 ALA B O 1
ATOM 2952 N N . TYR B 1 58 ? 23.549 32.831 32.176 1.00 34.29 55 TYR B N 1
ATOM 2953 C CA . TYR B 1 58 ? 23.345 33.425 33.486 1.00 35.71 55 TYR B CA 1
ATOM 2954 C C . TYR B 1 58 ? 23.537 34.966 33.438 1.00 33.30 55 TYR B C 1
ATOM 2955 O O . TYR B 1 58 ? 22.747 35.711 34.000 1.00 33.35 55 TYR B O 1
ATOM 2964 N N . ARG B 1 59 ? 24.570 35.411 32.745 1.00 32.91 56 ARG B N 1
ATOM 2965 C CA . ARG B 1 59 ? 24.809 36.834 32.517 1.00 36.34 56 ARG B CA 1
ATOM 2966 C C . ARG B 1 59 ? 23.616 37.528 31.820 1.00 39.66 56 ARG B C 1
ATOM 2967 O O . ARG B 1 59 ? 23.236 38.632 32.186 1.00 36.35 56 ARG B O 1
ATOM 2975 N N . GLU B 1 60 ? 23.042 36.870 30.817 1.00 40.12 57 GLU B N 1
ATOM 2976 C CA . GLU B 1 60 ? 21.842 37.375 30.131 1.00 43.23 57 GLU B CA 1
ATOM 2977 C C . GLU B 1 60 ? 20.646 37.508 31.068 1.00 40.15 57 GLU B C 1
ATOM 2978 O O . GLU B 1 60 ? 19.873 38.444 30.940 1.00 39.83 57 GLU B O 1
ATOM 2984 N N . ARG B 1 61 ? 20.466 36.568 31.990 1.00 37.94 58 ARG B N 1
ATOM 2985 C CA . ARG B 1 61 ? 19.363 36.656 32.973 1.00 38.36 58 ARG B CA 1
ATOM 2986 C C . ARG B 1 61 ? 19.591 37.816 33.945 1.00 36.52 58 ARG B C 1
ATOM 2987 O O . ARG B 1 61 ? 18.656 38.519 34.332 1.00 35.71 58 ARG B O 1
ATOM 2995 N N . ILE B 1 62 ? 20.836 38.016 34.342 1.00 32.97 59 ILE B N 1
ATOM 2996 C CA . ILE B 1 62 ? 21.178 39.143 35.204 1.00 36.59 59 ILE B CA 1
ATOM 2997 C C . ILE B 1 62 ? 20.823 40.478 34.506 1.00 37.99 59 ILE B C 1
ATOM 2998 O O . ILE B 1 62 ? 20.162 41.316 35.100 1.00 36.69 59 ILE B O 1
ATOM 3003 N N . MET B 1 63 ? 21.234 40.643 33.252 1.00 40.21 60 MET B N 1
ATOM 3004 C CA . MET B 1 63 ? 20.947 41.863 32.484 1.00 42.94 60 MET B CA 1
ATOM 3005 C C . MET B 1 63 ? 19.458 42.045 32.244 1.00 44.28 60 MET B C 1
ATOM 3006 O O . MET B 1 63 ? 18.982 43.171 32.240 1.00 49.66 60 MET B O 1
ATOM 3011 N N . ALA B 1 64 ? 18.735 40.936 32.039 1.00 41.96 61 ALA B N 1
ATOM 3012 C CA . ALA B 1 64 ? 17.277 40.950 31.906 1.00 45.83 61 ALA B CA 1
ATOM 3013 C C . ALA B 1 64 ? 16.539 41.386 33.181 1.00 46.91 61 ALA B C 1
ATOM 3014 O O . ALA B 1 64 ? 15.443 41.936 33.102 1.00 45.50 61 ALA B O 1
ATOM 3016 N N . ALA B 1 65 ? 17.129 41.134 34.346 1.00 44.47 62 ALA B N 1
ATOM 3017 C CA . ALA B 1 65 ? 16.584 41.619 35.619 1.00 48.50 62 ALA B CA 1
ATOM 3018 C C . ALA B 1 65 ? 16.722 43.155 35.815 1.00 49.18 62 ALA B C 1
ATOM 3019 O O . ALA B 1 65 ? 16.360 43.675 36.854 1.00 54.71 62 ALA B O 1
ATOM 3021 N N . GLN B 1 66 ? 17.255 43.869 34.824 1.00 53.69 63 GLN B N 1
ATOM 3022 C CA . GLN B 1 66 ? 17.227 45.343 34.771 1.00 57.20 63 GLN B CA 1
ATOM 3023 C C . GLN B 1 66 ? 18.138 46.018 35.801 1.00 54.30 63 GLN B C 1
ATOM 3024 O O . GLN B 1 66 ? 17.660 46.711 36.697 1.00 52.50 63 GLN B O 1
ATOM 3030 N N . PRO B 1 67 ? 19.461 45.823 35.674 1.00 50.21 64 PRO B N 1
ATOM 3031 C CA . PRO B 1 67 ? 20.393 46.593 36.510 1.00 48.55 64 PRO B CA 1
ATOM 3032 C C . PRO B 1 67 ? 20.439 48.071 36.134 1.00 48.57 64 PRO B C 1
ATOM 3033 O O . PRO B 1 67 ? 20.012 48.450 35.047 1.00 49.34 64 PRO B O 1
ATOM 3037 N N . GLN B 1 68 ? 20.951 48.900 37.039 1.00 47.54 65 GLN B N 1
ATOM 3038 C CA . GLN B 1 68 ? 21.317 50.261 36.692 1.00 48.49 65 GLN B CA 1
ATOM 3039 C C . GLN B 1 68 ? 22.211 50.266 35.460 1.00 47.49 65 GLN B C 1
ATOM 3040 O O . GLN B 1 68 ? 23.069 49.384 35.294 1.00 43.40 65 GLN B O 1
ATOM 3046 N N . ALA B 1 69 ? 22.006 51.283 34.627 1.00 43.92 66 ALA B N 1
ATOM 3047 C CA . ALA B 1 69 ? 22.618 51.404 33.298 1.00 50.13 66 ALA B CA 1
ATOM 3048 C C . ALA B 1 69 ? 24.148 51.465 33.331 1.00 52.12 66 ALA B C 1
ATOM 3049 O O . ALA B 1 69 ? 24.810 51.176 32.339 1.00 55.85 66 ALA B O 1
ATOM 3051 N N . HIS B 1 70 ? 24.695 51.846 34.478 1.00 54.59 67 HIS B N 1
ATOM 3052 C CA . HIS B 1 70 ? 26.141 51.862 34.692 1.00 57.35 67 HIS B CA 1
ATOM 3053 C C . HIS B 1 70 ? 26.783 50.512 35.100 1.00 55.47 67 HIS B C 1
ATOM 3054 O O . HIS B 1 70 ? 28.001 50.496 35.319 1.00 56.88 67 HIS B O 1
ATOM 3061 N N . PHE B 1 71 ? 26.000 49.427 35.212 1.00 50.15 68 PHE B N 1
ATOM 3062 C CA . PHE B 1 71 ? 26.467 48.197 35.858 1.00 45.57 68 PHE B CA 1
ATOM 3063 C C . PHE B 1 71 ? 26.799 47.097 34.845 1.00 43.69 68 PHE B C 1
ATOM 3064 O O . PHE B 1 71 ? 25.991 46.798 34.002 1.00 48.55 68 PHE B O 1
ATOM 3072 N N . GLU B 1 72 ? 27.984 46.490 34.968 1.00 42.45 69 GLU B N 1
ATOM 3073 C CA . GLU B 1 72 ? 28.426 45.358 34.168 1.00 43.22 69 GLU B CA 1
ATOM 3074 C C . GLU B 1 72 ? 28.720 44.146 35.074 1.00 39.76 69 GLU B C 1
ATOM 3075 O O . GLU B 1 72 ? 29.623 44.224 35.904 1.00 37.19 69 GLU B O 1
ATOM 3077 N N . PRO B 1 73 ? 28.008 43.024 34.905 1.00 39.41 70 PRO B N 1
ATOM 3078 C CA . PRO B 1 73 ? 28.414 41.813 35.633 1.00 38.05 70 PRO B CA 1
ATOM 3079 C C . PRO B 1 73 ? 29.597 41.126 34.959 1.00 38.88 70 PRO B C 1
ATOM 3080 O O . PRO B 1 73 ? 29.663 41.085 33.717 1.00 39.37 70 PRO B O 1
ATOM 3084 N N . LEU B 1 74 ? 30.517 40.606 35.764 1.00 38.52 71 LEU B N 1
ATOM 3085 C CA . LEU B 1 74 ? 31.645 39.803 35.267 1.00 37.09 71 LEU B CA 1
ATOM 3086 C C . LEU B 1 74 ? 31.467 38.388 35.823 1.00 39.16 71 LEU B C 1
ATOM 3087 O O . LEU B 1 74 ? 31.193 38.224 37.005 1.00 35.68 71 LEU B O 1
ATOM 3092 N N . MET B 1 75 ? 31.657 37.371 34.990 1.00 36.79 72 MET B N 1
ATOM 3093 C CA . MET B 1 75 ? 31.344 36.000 35.369 1.00 36.89 72 MET B CA 1
ATOM 3094 C C . MET B 1 75 ? 32.601 35.184 35.742 1.00 35.12 72 MET B C 1
ATOM 3095 O O . MET B 1 75 ? 33.737 35.525 35.390 1.00 34.44 72 MET B O 1
ATOM 3100 N N . ALA B 1 76 ? 32.375 34.131 36.516 1.00 37.44 73 ALA B N 1
ATOM 3101 C CA . ALA B 1 76 ? 33.402 33.174 36.912 1.00 37.87 73 ALA B CA 1
ATOM 3102 C C . ALA B 1 76 ? 32.882 31.754 36.677 1.00 36.94 73 ALA B C 1
ATOM 3103 O O . ALA B 1 76 ? 31.676 31.534 36.716 1.00 38.64 73 ALA B O 1
ATOM 3105 N N . LEU B 1 77 ? 33.788 30.825 36.380 1.00 36.10 74 LEU B N 1
ATOM 3106 C CA . LEU B 1 77 ? 33.445 29.398 36.253 1.00 40.44 74 LEU B CA 1
ATOM 3107 C C . LEU B 1 77 ? 33.665 28.654 37.559 1.00 37.51 74 LEU B C 1
ATOM 3108 O O . LEU B 1 77 ? 34.537 29.004 38.354 1.00 36.67 74 LEU B O 1
ATOM 3113 N N . TYR B 1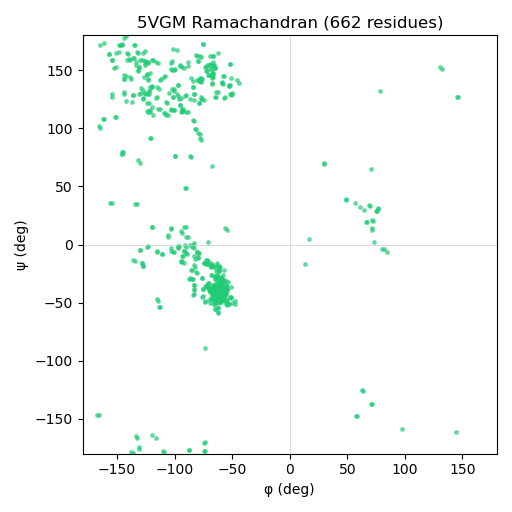 78 ? 32.893 27.589 37.726 1.00 36.42 75 TYR B N 1
ATOM 3114 C CA . TYR B 1 78 ? 33.033 26.649 38.835 1.00 38.24 75 TYR B CA 1
ATOM 3115 C C . TYR B 1 78 ? 33.936 25.487 38.403 1.00 39.80 75 TYR B C 1
ATOM 3116 O O . TYR B 1 78 ? 33.575 24.712 37.523 1.00 36.61 75 TYR B O 1
ATOM 3125 N N . LEU B 1 79 ? 35.085 25.341 39.048 1.00 35.94 76 LEU B N 1
ATOM 3126 C CA . LEU B 1 79 ? 36.023 24.258 38.714 1.00 40.28 76 LEU B CA 1
ATOM 3127 C C . LEU B 1 79 ? 35.584 22.921 39.289 1.00 39.90 76 LEU B C 1
ATOM 3128 O O . LEU B 1 79 ? 35.054 22.858 40.394 1.00 39.19 76 LEU B O 1
ATOM 3133 N N . THR B 1 80 ? 35.776 21.860 38.510 1.00 40.87 77 THR B N 1
ATOM 3134 C CA . THR B 1 80 ? 35.541 20.484 38.979 1.00 45.99 77 THR B CA 1
ATOM 3135 C C . THR B 1 80 ? 36.723 19.605 38.546 1.00 52.53 77 THR B C 1
ATOM 3136 O O . THR B 1 80 ? 37.583 20.056 37.766 1.00 45.80 77 THR B O 1
ATOM 3140 N N . ASP B 1 81 ? 36.751 18.360 39.033 1.00 56.64 78 ASP B N 1
ATOM 3141 C CA . ASP B 1 81 ? 37.787 17.399 38.640 1.00 64.20 78 ASP B CA 1
ATOM 3142 C C . ASP B 1 81 ? 37.740 17.075 37.141 1.00 64.38 78 ASP B C 1
ATOM 3143 O O . ASP B 1 81 ? 38.769 16.749 36.551 1.00 66.38 78 ASP B O 1
ATOM 3148 N N . ASN B 1 82 ? 36.543 17.167 36.546 1.00 63.40 79 ASN B N 1
ATOM 3149 C CA . ASN B 1 82 ? 36.342 16.981 35.100 1.00 64.51 79 ASN B CA 1
ATOM 3150 C C . ASN B 1 82 ? 36.614 18.208 34.216 1.00 58.24 79 ASN B C 1
ATOM 3151 O O . ASN B 1 82 ? 36.613 18.076 32.992 1.00 62.65 79 ASN B O 1
ATOM 3156 N N . THR B 1 83 ? 36.808 19.392 34.802 1.00 49.78 80 THR B N 1
ATOM 3157 C CA . THR B 1 83 ? 37.091 20.598 34.013 1.00 46.36 80 THR B CA 1
ATOM 3158 C C . THR B 1 83 ? 38.318 20.392 33.127 1.00 47.25 80 THR B C 1
ATOM 3159 O O . THR B 1 83 ? 39.373 19.993 33.606 1.00 44.93 80 THR B O 1
ATOM 3163 N N . SER B 1 84 ? 38.165 20.654 31.833 1.00 51.90 81 SER B N 1
ATOM 3164 C CA . SER B 1 84 ? 39.264 20.536 30.881 1.00 52.95 81 SER B CA 1
ATOM 3165 C C . SER B 1 84 ? 39.921 21.904 30.692 1.00 47.64 81 SER B C 1
ATOM 3166 O O . SER B 1 84 ? 39.264 22.935 30.866 1.00 42.71 81 SER B O 1
ATOM 3169 N N . PRO B 1 85 ? 41.216 21.914 30.324 1.00 45.50 82 PRO B N 1
ATOM 3170 C CA . PRO B 1 85 ? 41.879 23.148 29.920 1.00 47.30 82 PRO B CA 1
ATOM 3171 C C . PRO B 1 85 ? 41.149 23.896 28.798 1.00 47.66 82 PRO B C 1
ATOM 3172 O O . PRO B 1 85 ? 41.183 25.113 28.759 1.00 48.29 82 PRO B O 1
ATOM 3176 N N . GLU B 1 86 ? 40.485 23.161 27.912 1.00 50.21 83 GLU B N 1
ATOM 3177 C CA . GLU B 1 86 ? 39.764 23.741 26.783 1.00 55.23 83 GLU B CA 1
ATOM 3178 C C . GLU B 1 86 ? 38.617 24.676 27.197 1.00 49.61 83 GLU B C 1
ATOM 3179 O O . GLU B 1 86 ? 38.376 25.689 26.541 1.00 48.51 83 GLU B O 1
ATOM 3185 N N . GLU B 1 87 ? 37.907 24.331 28.268 1.00 49.37 84 GLU B N 1
ATOM 3186 C CA . GLU B 1 87 ? 36.827 25.177 28.771 1.00 49.59 84 GLU B CA 1
ATOM 3187 C C . GLU B 1 87 ? 37.324 26.528 29.327 1.00 46.41 84 GLU B C 1
ATOM 3188 O O . GLU B 1 87 ? 36.650 27.549 29.193 1.00 47.58 84 GLU B O 1
ATOM 3194 N N . ILE B 1 88 ? 38.497 26.512 29.944 1.00 45.52 85 ILE B N 1
ATOM 3195 C CA . ILE B 1 88 ? 39.169 27.753 30.404 1.00 45.21 85 ILE B CA 1
ATOM 3196 C C . ILE B 1 88 ? 39.419 28.684 29.225 1.00 41.95 85 ILE B C 1
ATOM 3197 O O . ILE B 1 88 ? 39.138 29.870 29.294 1.00 41.51 85 ILE B O 1
ATOM 3202 N N . ARG B 1 89 ? 39.929 28.115 28.144 1.00 47.41 86 ARG B N 1
ATOM 3203 C CA . ARG B 1 89 ? 40.306 28.874 26.959 1.00 50.81 86 ARG B CA 1
ATOM 3204 C C . ARG B 1 89 ? 39.097 29.494 26.263 1.00 51.05 86 ARG B C 1
ATOM 3205 O O . ARG B 1 89 ? 39.132 30.657 25.849 1.00 55.51 86 ARG B O 1
ATOM 3213 N N . LYS B 1 90 ? 38.028 28.719 26.179 1.00 49.36 87 LYS B N 1
ATOM 3214 C CA . LYS B 1 90 ? 36.759 29.185 25.627 1.00 54.27 87 LYS B CA 1
ATOM 3215 C C . LYS B 1 90 ? 36.168 30.322 26.478 1.00 48.99 87 LYS B C 1
ATOM 3216 O O . LYS B 1 90 ? 35.685 31.320 25.945 1.00 46.42 87 LYS B O 1
ATOM 3222 N N . ALA B 1 91 ? 36.219 30.163 27.797 1.00 43.03 88 ALA B N 1
ATOM 3223 C CA . ALA B 1 91 ? 35.644 31.138 28.719 1.00 42.66 88 ALA B CA 1
ATOM 3224 C C . ALA B 1 91 ? 36.334 32.488 28.639 1.00 47.17 88 ALA B C 1
ATOM 3225 O O . ALA B 1 91 ? 35.663 33.517 28.585 1.00 45.10 88 ALA B O 1
ATOM 3227 N N . LYS B 1 92 ? 37.660 32.489 28.598 1.00 49.73 89 LYS B N 1
ATOM 3228 C CA . LYS B 1 92 ? 38.398 33.742 28.524 1.00 50.68 89 LYS B CA 1
ATOM 3229 C C . LYS B 1 92 ? 38.167 34.446 27.190 1.00 52.97 89 LYS B C 1
ATOM 3230 O O . LYS B 1 92 ? 38.054 35.667 27.137 1.00 54.21 89 LYS B O 1
ATOM 3236 N N . ALA B 1 93 ? 38.081 33.660 26.124 1.00 52.72 90 ALA B N 1
ATOM 3237 C CA . ALA B 1 93 ? 37.816 34.175 24.787 1.00 55.20 90 ALA B CA 1
ATOM 3238 C C . ALA B 1 93 ? 36.476 34.930 24.652 1.00 55.70 90 ALA B C 1
ATOM 3239 O O . ALA B 1 93 ? 36.348 35.802 23.799 1.00 53.68 90 ALA B O 1
ATOM 3241 N N . SER B 1 94 ? 35.493 34.581 25.479 1.00 52.76 91 SER B N 1
ATOM 3242 C CA . SER B 1 94 ? 34.194 35.259 25.483 1.00 54.47 91 SER B CA 1
ATOM 3243 C C . SER B 1 94 ? 34.266 36.736 25.883 1.00 51.46 91 SER B C 1
ATOM 3244 O O . SER B 1 94 ? 33.399 37.520 25.485 1.00 53.57 91 SER B O 1
ATOM 3247 N N . GLY B 1 95 ? 35.262 37.099 26.696 1.00 50.40 92 GLY B N 1
ATOM 3248 C CA . GLY B 1 95 ? 35.434 38.474 27.179 1.00 48.55 92 GLY B CA 1
ATOM 3249 C C . GLY B 1 95 ? 34.565 38.835 28.376 1.00 48.04 92 GLY B C 1
ATOM 3250 O O . GLY B 1 95 ? 34.694 39.922 28.924 1.00 47.82 92 GLY B O 1
ATOM 3251 N N . LYS B 1 96 ? 33.693 37.918 28.798 1.00 44.33 93 LYS B N 1
ATOM 3252 C CA . LYS B 1 96 ? 32.790 38.148 29.924 1.00 41.31 93 LYS B CA 1
ATOM 3253 C C . LYS B 1 96 ? 33.049 37.241 31.125 1.00 37.73 93 LYS B C 1
ATOM 3254 O O . LYS B 1 96 ? 32.416 37.435 32.150 1.00 37.86 93 LYS B O 1
ATOM 3260 N N . VAL B 1 97 ? 33.960 36.271 30.999 1.00 38.08 94 VAL B N 1
ATOM 3261 C CA . VAL B 1 97 ? 34.361 35.394 32.093 1.00 37.79 94 VAL B CA 1
ATOM 3262 C C . VAL B 1 97 ? 35.827 35.696 32.409 1.00 37.95 94 VAL B C 1
ATOM 3263 O O . VAL B 1 97 ? 36.698 35.496 31.564 1.00 42.45 94 VAL B O 1
ATOM 3267 N N . VAL B 1 98 ? 36.087 36.176 33.621 1.00 35.43 95 VAL B N 1
ATOM 3268 C CA . VAL B 1 98 ? 37.413 36.695 34.000 1.00 34.87 95 VAL B CA 1
ATOM 3269 C C . VAL B 1 98 ? 38.151 35.816 35.016 1.00 33.60 95 VAL B C 1
ATOM 3270 O O . VAL B 1 98 ? 39.330 36.065 35.305 1.00 34.34 95 VAL B O 1
ATOM 3274 N N . ALA B 1 99 ? 37.474 34.802 35.558 1.00 32.62 96 ALA B N 1
ATOM 3275 C CA . ALA B 1 99 ? 38.045 34.018 36.666 1.00 34.54 96 ALA B CA 1
ATOM 3276 C C . ALA B 1 99 ? 37.421 32.639 36.738 1.00 35.74 96 ALA B C 1
ATOM 3277 O O . ALA B 1 99 ? 36.389 32.390 36.128 1.00 33.99 96 ALA B O 1
ATOM 3279 N N . ALA B 1 100 ? 38.082 31.747 37.474 1.00 34.75 97 ALA B N 1
ATOM 3280 C CA . ALA B 1 100 ? 37.498 30.448 37.830 1.00 34.75 97 ALA B CA 1
ATOM 3281 C C . ALA B 1 100 ? 37.718 30.204 39.312 1.00 33.48 97 ALA B C 1
ATOM 3282 O O . ALA B 1 100 ? 38.784 30.516 39.871 1.00 34.44 97 ALA B O 1
ATOM 3296 N N . LEU B 1 102 ? 37.781 27.837 42.681 1.00 37.70 99 LEU B N 1
ATOM 3297 C CA . LEU B 1 102 ? 38.109 26.550 43.276 1.00 41.11 99 LEU B CA 1
ATOM 3298 C C . LEU B 1 102 ? 37.355 26.416 44.603 1.00 44.57 99 LEU B C 1
ATOM 3299 O O . LEU B 1 102 ? 37.686 27.099 45.582 1.00 42.15 99 LEU B O 1
ATOM 3304 N N . TYR B 1 103 ? 36.333 25.560 44.615 1.00 43.72 100 TYR B N 1
ATOM 3305 C CA . TYR B 1 103 ? 35.613 25.161 45.830 1.00 51.03 100 TYR B CA 1
ATOM 3306 C C . TYR B 1 103 ? 36.114 23.760 46.184 1.00 52.82 100 TYR B C 1
ATOM 3307 O O . TYR B 1 103 ? 35.917 22.840 45.400 1.00 59.12 100 TYR B O 1
ATOM 3316 N N . PRO B 1 104 ? 36.773 23.592 47.343 1.00 58.80 101 PRO B N 1
ATOM 3317 C CA . PRO B 1 104 ? 37.178 22.232 47.743 1.00 65.87 101 PRO B CA 1
ATOM 3318 C C . PRO B 1 104 ? 36.006 21.298 48.079 1.00 68.81 101 PRO B C 1
ATOM 3319 O O . PRO B 1 104 ? 34.962 21.755 48.544 1.00 65.10 101 PRO B O 1
ATOM 3323 N N . ALA B 1 105 ? 36.178 20.012 47.800 1.00 78.36 102 ALA B N 1
ATOM 3324 C CA . ALA B 1 105 ? 35.137 19.009 48.033 1.00 86.41 102 ALA B CA 1
ATOM 3325 C C . ALA B 1 105 ? 35.770 17.728 48.548 1.00 85.76 102 ALA B C 1
ATOM 3326 O O . ALA B 1 105 ? 36.959 17.504 48.347 1.00 90.67 102 ALA B O 1
ATOM 3328 N N . GLY B 1 106 ? 34.977 16.893 49.213 1.00 89.41 103 GLY B N 1
ATOM 3329 C CA . GLY B 1 106 ? 35.453 15.589 49.694 1.00 86.76 103 GLY B CA 1
ATOM 3330 C C . GLY B 1 106 ? 35.619 14.601 48.553 1.00 82.26 103 GLY B C 1
ATOM 3331 O O . GLY B 1 106 ? 36.234 13.547 48.712 1.00 80.22 103 GLY B O 1
ATOM 3332 N N . ASN B 1 110 ? 28.447 11.335 48.131 1.00 106.75 107 ASN B N 1
ATOM 3333 C CA . ASN B 1 110 ? 27.502 12.292 48.700 1.00 107.76 107 ASN B CA 1
ATOM 3334 C C . ASN B 1 110 ? 28.085 13.696 48.892 1.00 110.97 107 ASN B C 1
ATOM 3335 O O . ASN B 1 110 ? 27.322 14.654 49.057 1.00 110.54 107 ASN B O 1
ATOM 3337 N N . SER B 1 111 ? 29.415 13.831 48.873 1.00 109.70 108 SER B N 1
ATOM 3338 C CA . SER B 1 111 ? 30.050 15.144 49.043 1.00 103.98 108 SER B CA 1
ATOM 3339 C C . SER B 1 111 ? 29.732 16.053 47.847 1.00 108.80 108 SER B C 1
ATOM 3340 O O . SER B 1 111 ? 29.391 15.569 46.758 1.00 109.18 108 SER B O 1
ATOM 3343 N N . ASP B 1 112 ? 29.831 17.365 48.068 1.00 100.89 109 ASP B N 1
ATOM 3344 C CA . ASP B 1 112 ? 29.457 18.368 47.063 1.00 95.56 109 ASP B CA 1
ATOM 3345 C C . ASP B 1 112 ? 30.313 18.283 45.799 1.00 94.03 109 ASP B C 1
ATOM 3346 O O . ASP B 1 112 ? 31.359 17.628 45.787 1.00 100.00 109 ASP B O 1
ATOM 3348 N N . SER B 1 113 ? 29.849 18.933 44.732 1.00 85.63 110 SER B N 1
ATOM 3349 C CA . SER B 1 113 ? 30.651 19.091 43.522 1.00 76.84 110 SER B CA 1
ATOM 3350 C C . SER B 1 113 ? 31.800 20.041 43.831 1.00 76.32 110 SER B C 1
ATOM 3351 O O . SER B 1 113 ? 31.717 20.863 44.746 1.00 84.93 110 SER B O 1
ATOM 3353 N N . GLY B 1 114 ? 32.871 19.913 43.066 1.00 67.13 111 GLY B N 1
ATOM 3354 C CA . GLY B 1 114 ? 34.074 20.706 43.268 1.00 60.99 111 GLY B CA 1
ATOM 3355 C C . GLY B 1 114 ? 35.325 19.906 42.968 1.00 59.77 111 GLY B C 1
ATOM 3356 O O . GLY B 1 114 ? 35.273 18.880 42.293 1.00 56.73 111 GLY B O 1
ATOM 3357 N N . VAL B 1 115 ? 36.451 20.388 43.479 1.00 57.42 112 VAL B N 1
ATOM 3358 C CA . VAL B 1 115 ? 37.751 19.776 43.248 1.00 59.00 112 VAL B CA 1
ATOM 3359 C C . VAL B 1 115 ? 38.105 18.955 44.481 1.00 60.40 112 VAL B C 1
ATOM 3360 O O . VAL B 1 115 ? 38.254 19.497 45.571 1.00 65.52 112 VAL B O 1
ATOM 3364 N N . THR B 1 116 ? 38.205 17.641 44.306 1.00 66.60 113 THR B N 1
ATOM 3365 C CA . THR B 1 116 ? 38.618 16.726 45.375 1.00 69.63 113 THR B CA 1
ATOM 3366 C C . THR B 1 116 ? 40.123 16.810 45.635 1.00 72.21 113 THR B C 1
ATOM 3367 O O . THR B 1 116 ? 40.558 16.711 46.784 1.00 81.57 113 THR B O 1
ATOM 3371 N N . SER B 1 117 ? 40.905 16.960 44.568 1.00 68.85 114 SER B N 1
ATOM 3372 C CA . SER B 1 117 ? 42.357 17.075 44.654 1.00 72.89 114 SER B CA 1
ATOM 3373 C C . SER B 1 117 ? 42.853 18.181 43.730 1.00 69.39 114 SER B C 1
ATOM 3374 O O . SER B 1 117 ? 42.515 18.198 42.536 1.00 63.24 114 SER B O 1
ATOM 3377 N N . ALA B 1 118 ? 43.657 19.093 44.287 1.00 66.72 115 ALA B N 1
ATOM 3378 C CA . ALA B 1 118 ? 44.302 20.160 43.510 1.00 66.50 115 ALA B CA 1
ATOM 3379 C C . ALA B 1 118 ? 45.119 19.616 42.323 1.00 63.55 115 ALA B C 1
ATOM 3380 O O . ALA B 1 118 ? 45.102 20.211 41.241 1.00 56.59 115 ALA B O 1
ATOM 3382 N N . LYS B 1 119 ? 45.807 18.488 42.535 1.00 66.87 116 LYS B N 1
ATOM 3383 C CA . LYS B 1 119 ? 46.570 17.786 41.482 1.00 73.39 116 LYS B CA 1
ATOM 3384 C C . LYS B 1 119 ? 45.785 17.499 40.195 1.00 71.29 116 LYS B C 1
ATOM 3385 O O . LYS B 1 119 ? 46.339 17.582 39.099 1.00 73.61 116 LYS B O 1
ATOM 3391 N N . ASN B 1 120 ? 44.500 17.176 40.337 1.00 69.80 117 ASN B N 1
ATOM 3392 C CA . ASN B 1 120 ? 43.635 16.870 39.183 1.00 67.14 117 ASN B CA 1
ATOM 3393 C C . ASN B 1 120 ? 43.447 18.055 38.215 1.00 62.78 117 ASN B C 1
ATOM 3394 O O . ASN B 1 120 ? 43.252 17.850 37.016 1.00 60.29 117 ASN B O 1
ATOM 3399 N N . ILE B 1 121 ? 43.521 19.283 38.733 1.00 52.94 118 ILE B N 1
ATOM 3400 C CA . ILE B 1 121 ? 43.285 20.481 37.918 1.00 51.21 118 ILE B CA 1
ATOM 3401 C C . ILE B 1 121 ? 44.561 21.240 37.516 1.00 46.78 118 ILE B C 1
ATOM 3402 O O . ILE B 1 121 ? 44.491 22.361 37.049 1.00 41.98 118 ILE B O 1
ATOM 3407 N N . TYR B 1 122 ? 45.724 20.632 37.676 1.00 42.51 119 TYR B N 1
ATOM 3408 C CA . TYR B 1 122 ? 46.974 21.280 37.280 1.00 41.72 119 TYR B CA 1
ATOM 3409 C C . TYR B 1 122 ? 47.025 21.746 35.813 1.00 41.30 119 TYR B C 1
ATOM 3410 O O . TYR B 1 122 ? 47.488 22.867 35.546 1.00 41.09 119 TYR B O 1
ATOM 3419 N N . PRO B 1 123 ? 46.537 20.911 34.871 1.00 42.62 120 PRO B N 1
ATOM 3420 C CA . PRO B 1 123 ? 46.415 21.335 33.472 1.00 41.88 120 PRO B CA 1
ATOM 3421 C C . PRO B 1 123 ? 45.466 22.520 33.269 1.00 38.90 120 PRO B C 1
ATOM 3422 O O . PRO B 1 123 ? 45.688 23.336 32.394 1.00 38.77 120 PRO B O 1
ATOM 3426 N N . VAL B 1 124 ? 44.425 22.601 34.086 1.00 37.84 121 VAL B N 1
ATOM 3427 C CA . VAL B 1 124 ? 43.487 23.736 34.099 1.00 40.17 121 VAL B CA 1
ATOM 3428 C C . VAL B 1 124 ? 44.206 25.004 34.577 1.00 38.40 121 VAL B C 1
ATOM 3429 O O . VAL B 1 124 ? 44.107 26.047 33.936 1.00 39.17 121 VAL B O 1
ATOM 3433 N N . LEU B 1 125 ? 44.955 24.892 35.667 1.00 38.64 122 LEU B N 1
ATOM 3434 C CA . LEU B 1 125 ? 45.672 26.040 36.226 1.00 37.03 122 LEU B CA 1
ATOM 3435 C C . LEU B 1 125 ? 46.728 26.566 35.279 1.00 38.09 122 LEU B C 1
ATOM 3436 O O . LEU B 1 125 ? 46.917 27.779 35.178 1.00 41.56 122 LEU B O 1
ATOM 3441 N N . GLN B 1 126 ? 47.377 25.653 34.554 1.00 40.20 123 GLN B N 1
ATOM 3442 C CA . GLN B 1 126 ? 48.330 26.019 33.527 1.00 43.72 123 GLN B CA 1
ATOM 3443 C C . GLN B 1 126 ? 47.653 26.841 32.425 1.00 43.24 123 GLN B C 1
ATOM 3444 O O . GLN B 1 126 ? 48.157 27.889 32.036 1.00 42.59 123 GLN B O 1
ATOM 3450 N N . ALA B 1 127 ? 46.508 26.363 31.944 1.00 40.95 124 ALA B N 1
ATOM 3451 C CA . ALA B 1 127 ? 45.719 27.088 30.941 1.00 42.62 124 ALA B CA 1
ATOM 3452 C C . ALA B 1 127 ? 45.273 28.467 31.452 1.00 40.16 124 ALA B C 1
ATOM 3453 O O . ALA B 1 127 ? 45.316 29.445 30.706 1.00 44.86 124 ALA B O 1
ATOM 3455 N N . MET B 1 128 ? 44.881 28.544 32.722 1.00 40.60 125 MET B N 1
ATOM 3456 C CA . MET B 1 128 ? 44.483 29.816 33.332 1.00 40.53 125 MET B CA 1
ATOM 3457 C C . MET B 1 128 ? 45.645 30.826 33.378 1.00 42.83 125 MET B C 1
ATOM 3458 O O . MET B 1 128 ? 45.461 32.003 33.024 1.00 43.62 125 MET B O 1
ATOM 3463 N N . GLN B 1 129 ? 46.820 30.353 33.801 1.00 39.79 126 GLN B N 1
ATOM 3464 C CA . GLN B 1 129 ? 48.071 31.143 33.817 1.00 44.81 126 GLN B CA 1
ATOM 3465 C C . GLN B 1 129 ? 48.314 31.741 32.421 1.00 51.21 126 GLN B C 1
ATOM 3466 O O . GLN B 1 129 ? 48.496 32.957 32.282 1.00 50.45 126 GLN B O 1
ATOM 3472 N N . GLU B 1 130 ? 48.265 30.879 31.401 1.00 50.82 127 GLU B N 1
ATOM 3473 C CA . GLU B 1 130 ? 48.534 31.251 30.005 1.00 53.91 127 GLU B CA 1
ATOM 3474 C C . GLU B 1 130 ? 47.600 32.326 29.446 1.00 50.90 127 GLU B C 1
ATOM 3475 O O . GLU B 1 130 ? 48.054 33.220 28.744 1.00 56.83 127 GLU B O 1
ATOM 3481 N N . VAL B 1 131 ? 46.307 32.235 29.746 1.00 46.19 128 VAL B N 1
ATOM 3482 C CA . VAL B 1 131 ? 45.321 33.197 29.228 1.00 47.91 128 VAL B CA 1
ATOM 3483 C C . VAL B 1 131 ? 45.056 34.405 30.147 1.00 46.63 128 VAL B C 1
ATOM 3484 O O . VAL B 1 131 ? 44.299 35.299 29.774 1.00 49.00 128 VAL B O 1
ATOM 3488 N N . GLY B 1 132 ? 45.639 34.427 31.343 1.00 48.49 129 GLY B N 1
ATOM 3489 C CA . GLY B 1 132 ? 45.414 35.523 32.295 1.00 46.59 129 GLY B CA 1
ATOM 3490 C C . GLY B 1 132 ? 44.057 35.486 32.992 1.00 42.89 129 GLY B C 1
ATOM 3491 O O . GLY B 1 132 ? 43.515 36.522 33.342 1.00 41.43 129 GLY B O 1
ATOM 3492 N N . MET B 1 133 ? 43.497 34.293 33.171 1.00 39.51 130 MET B N 1
ATOM 3493 C CA . MET B 1 133 ? 42.299 34.108 33.983 1.00 39.59 130 MET B CA 1
ATOM 3494 C C . MET B 1 133 ? 42.742 33.983 35.434 1.00 40.01 130 MET B C 1
ATOM 3495 O O . MET B 1 133 ? 43.703 33.257 35.740 1.00 38.33 130 MET B O 1
ATOM 3500 N N . LEU B 1 134 ? 42.035 34.678 36.326 1.00 35.95 131 LEU B N 1
ATOM 3501 C CA . LEU B 1 134 ? 42.344 34.638 37.757 1.00 33.59 131 LEU B CA 1
ATOM 3502 C C . LEU B 1 134 ? 41.775 33.384 38.410 1.00 33.14 131 LEU B C 1
ATOM 3503 O O . LEU B 1 134 ? 40.684 32.935 38.066 1.00 32.07 131 LEU B O 1
ATOM 3508 N N . LEU B 1 135 ? 42.537 32.817 39.338 1.00 32.69 132 LEU B N 1
ATOM 3509 C CA . LEU B 1 135 ? 42.051 31.728 40.186 1.00 31.93 132 LEU B CA 1
ATOM 3510 C C . LEU B 1 135 ? 41.547 32.333 41.480 1.00 29.12 132 LEU B C 1
ATOM 3511 O O . LEU B 1 135 ? 42.306 33.007 42.203 1.00 30.62 132 LEU B O 1
ATOM 3516 N N . LEU B 1 136 ? 40.272 32.113 41.756 1.00 28.73 133 LEU B N 1
ATOM 3517 C CA . LEU B 1 136 ? 39.649 32.512 43.007 1.00 30.29 133 LEU B CA 1
ATOM 3518 C C . LEU B 1 136 ? 39.567 31.258 43.869 1.00 34.88 133 LEU B C 1
ATOM 3519 O O . LEU B 1 136 ? 39.142 30.201 43.388 1.00 35.02 133 LEU B O 1
ATOM 3524 N N . VAL B 1 137 ? 39.987 31.364 45.123 1.00 34.20 134 VAL B N 1
ATOM 3525 C CA . VAL B 1 137 ? 40.026 30.213 46.030 1.00 37.81 134 VAL B CA 1
ATOM 3526 C C . VAL B 1 137 ? 39.191 30.463 47.293 1.00 35.93 134 VAL B C 1
ATOM 3527 O O . VAL B 1 137 ? 39.408 31.448 48.012 1.00 37.43 134 VAL B O 1
ATOM 3531 N N . HIS B 1 138 ? 38.216 29.586 47.522 1.00 37.66 135 HIS B N 1
ATOM 3532 C CA . HIS B 1 138 ? 37.557 29.443 48.823 1.00 39.01 135 HIS B CA 1
ATOM 3533 C C . HIS B 1 138 ? 38.506 28.556 49.645 1.00 46.32 135 HIS B C 1
ATOM 3534 O O . HIS B 1 138 ? 38.521 27.334 49.493 1.00 40.87 135 HIS B O 1
ATOM 3541 N N . GLY B 1 139 ? 39.309 29.185 50.494 1.00 42.48 136 GLY B N 1
ATOM 3542 C CA . GLY B 1 139 ? 40.426 28.496 51.146 1.00 49.32 136 GLY B CA 1
ATOM 3543 C C . GLY B 1 139 ? 40.068 27.771 52.423 1.00 49.92 136 GLY B C 1
ATOM 3544 O O . GLY B 1 139 ? 40.367 28.250 53.525 1.00 49.25 136 GLY B O 1
ATOM 3545 N N . GLU B 1 140 ? 39.417 26.624 52.269 1.00 49.36 137 GLU B N 1
ATOM 3546 C CA . GLU B 1 140 ? 39.062 25.751 53.396 1.00 49.68 137 GLU B CA 1
ATOM 3547 C C . GLU B 1 140 ? 39.169 24.278 52.986 1.00 52.00 137 GLU B C 1
ATOM 3548 O O . GLU B 1 140 ? 38.642 23.893 51.940 1.00 45.99 137 GLU B O 1
ATOM 3554 N N . VAL B 1 141 ? 39.849 23.466 53.797 1.00 50.01 138 VAL B N 1
ATOM 3555 C CA . VAL B 1 141 ? 39.807 22.003 53.629 1.00 53.05 138 VAL B CA 1
ATOM 3556 C C . VAL B 1 141 ? 38.486 21.484 54.198 1.00 55.93 138 VAL B C 1
ATOM 3557 O O . VAL B 1 141 ? 37.838 22.178 54.974 1.00 58.33 138 VAL B O 1
ATOM 3561 N N . THR B 1 142 ? 38.101 20.270 53.819 1.00 58.40 139 THR B N 1
ATOM 3562 C CA . THR B 1 142 ? 36.822 19.672 54.241 1.00 62.92 139 THR B CA 1
ATOM 3563 C C . THR B 1 142 ? 37.008 18.376 55.028 1.00 64.45 139 THR B C 1
ATOM 3564 O O . THR B 1 142 ? 36.056 17.622 55.220 1.00 73.56 139 THR B O 1
ATOM 3568 N N . THR B 1 143 ? 38.229 18.124 55.493 1.00 67.52 140 THR B N 1
ATOM 3569 C CA . THR B 1 143 ? 38.564 16.888 56.211 1.00 68.85 140 THR B CA 1
ATOM 3570 C C . THR B 1 143 ? 37.772 16.813 57.520 1.00 74.30 140 THR B C 1
ATOM 3571 O O . THR B 1 143 ? 37.723 17.782 58.278 1.00 70.02 140 THR B O 1
ATOM 3575 N N . HIS B 1 144 ? 37.147 15.663 57.763 1.00 67.23 141 HIS B N 1
ATOM 3576 C CA . HIS B 1 144 ? 36.378 15.391 58.991 1.00 67.87 141 HIS B CA 1
ATOM 3577 C C . HIS B 1 144 ? 37.193 15.612 60.271 1.00 68.58 141 HIS B C 1
ATOM 3578 O O . HIS B 1 144 ? 36.661 16.098 61.269 1.00 66.64 141 HIS B O 1
ATOM 3580 N N . GLU B 1 145 ? 38.474 15.247 60.234 1.00 64.65 142 GLU B N 1
ATOM 3581 C CA . GLU B 1 145 ? 39.390 15.432 61.368 1.00 65.94 142 GLU B CA 1
ATOM 3582 C C . GLU B 1 145 ? 39.698 16.887 61.764 1.00 60.32 142 GLU B C 1
ATOM 3583 O O . GLU B 1 145 ? 40.140 17.125 62.886 1.00 66.19 142 GLU B O 1
ATOM 3585 N 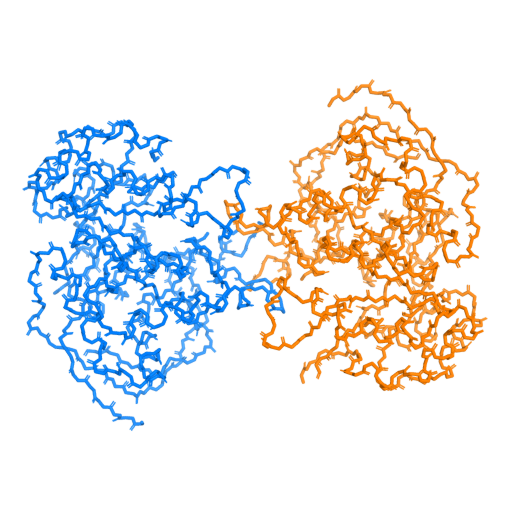N . VAL B 1 146 ? 39.468 17.850 60.870 1.00 53.67 143 VAL B N 1
ATOM 3586 C CA . VAL B 1 146 ? 39.847 19.246 61.118 1.00 47.42 143 VAL B CA 1
ATOM 3587 C C . VAL B 1 146 ? 38.682 20.083 61.660 1.00 49.96 143 VAL B C 1
ATOM 3588 O O . VAL B 1 146 ? 37.612 20.180 61.044 1.00 44.17 143 VAL B O 1
ATOM 3592 N N . ASP B 1 147 ? 38.921 20.718 62.804 1.00 45.81 144 ASP B N 1
ATOM 3593 C CA . ASP B 1 147 ? 37.971 21.621 63.424 1.00 41.00 144 ASP B CA 1
ATOM 3594 C C . ASP B 1 147 ? 37.620 22.787 62.483 1.00 39.64 144 ASP B C 1
ATOM 3595 O O . ASP B 1 147 ? 38.488 23.324 61.786 1.00 37.85 144 ASP B O 1
ATOM 3600 N N . ILE B 1 148 ? 36.337 23.157 62.464 1.00 36.16 145 ILE B N 1
ATOM 3601 C CA . ILE B 1 148 ? 35.822 24.166 61.523 1.00 37.37 145 ILE B CA 1
ATOM 3602 C C . ILE B 1 148 ? 36.566 25.512 61.574 1.00 37.28 145 ILE B C 1
ATOM 3603 O O . ILE B 1 148 ? 36.778 26.136 60.536 1.00 43.41 145 ILE B O 1
ATOM 3608 N N . PHE B 1 149 ? 36.965 25.945 62.769 1.00 38.15 146 PHE B N 1
ATOM 3609 C CA . PHE B 1 149 ? 37.704 27.209 62.919 1.00 34.87 146 PHE B CA 1
ATOM 3610 C C . PHE B 1 149 ? 39.167 27.120 62.459 1.00 38.65 146 PHE B C 1
ATOM 3611 O O . PHE B 1 149 ? 39.814 28.159 62.277 1.00 36.68 146 PHE B O 1
ATOM 3619 N N . ASP B 1 150 ? 39.682 25.894 62.296 1.00 37.86 147 ASP B N 1
ATOM 3620 C CA . ASP B 1 150 ? 41.043 25.636 61.823 1.00 38.51 147 ASP B CA 1
ATOM 3621 C C . ASP B 1 150 ? 41.159 25.345 60.336 1.00 40.04 147 ASP B C 1
ATOM 3622 O O . ASP B 1 150 ? 42.278 25.164 59.831 1.00 40.96 147 ASP B O 1
ATOM 3627 N N . ARG B 1 151 ? 40.031 25.308 59.624 1.00 38.84 148 ARG B N 1
ATOM 3628 C CA A ARG B 1 151 ? 40.032 24.883 58.225 0.50 40.73 148 ARG B CA 1
ATOM 3629 C CA B ARG B 1 151 ? 40.029 24.872 58.222 0.50 41.12 148 ARG B CA 1
ATOM 3630 C C . ARG B 1 151 ? 40.779 25.824 57.281 1.00 41.23 148 ARG B C 1
ATOM 3631 O O . ARG B 1 151 ? 41.457 25.367 56.340 1.00 39.25 148 ARG B O 1
ATOM 3646 N N . GLU B 1 152 ? 40.682 27.124 57.546 1.00 36.90 149 GLU B N 1
ATOM 3647 C CA . GLU B 1 152 ? 41.373 28.141 56.731 1.00 37.37 149 GLU B CA 1
ATOM 3648 C C . GLU B 1 152 ? 42.891 28.025 56.868 1.00 40.84 149 GLU B C 1
ATOM 3649 O O . GLU B 1 152 ? 43.603 27.947 55.872 1.00 36.66 149 GLU B O 1
ATOM 3655 N N . LYS B 1 153 ? 43.374 27.992 58.108 1.00 40.51 150 LYS B N 1
ATOM 3656 C CA . LYS B 1 153 ? 44.799 27.857 58.379 1.00 39.93 150 LYS B CA 1
ATOM 3657 C C . LYS B 1 153 ? 45.361 26.564 57.779 1.00 40.71 150 LYS B C 1
ATOM 3658 O O . LYS B 1 153 ? 46.436 26.585 57.167 1.00 39.51 150 LYS B O 1
ATOM 3660 N N . THR B 1 154 ? 44.631 25.457 57.940 1.00 38.18 151 THR B N 1
ATOM 3661 C CA . THR B 1 154 ? 45.041 24.152 57.382 1.00 40.32 151 THR B CA 1
ATOM 3662 C C . THR B 1 154 ? 45.162 24.180 55.861 1.00 38.21 151 THR B C 1
ATOM 3663 O O . THR B 1 154 ? 46.103 23.599 55.299 1.00 40.26 151 THR B O 1
ATOM 3667 N N . PHE B 1 155 ? 44.223 24.862 55.216 1.00 38.07 152 PHE B N 1
ATOM 3668 C CA . PHE B 1 155 ? 44.233 25.036 53.775 1.00 37.42 152 PHE B CA 1
ATOM 3669 C C . PHE B 1 155 ? 45.465 25.793 53.281 1.00 39.17 152 PHE B C 1
ATOM 3670 O O . PHE B 1 155 ? 46.016 25.461 52.235 1.00 34.87 152 PHE B O 1
ATOM 3678 N N . LEU B 1 156 ? 45.870 26.827 54.006 1.00 36.78 153 LEU B N 1
ATOM 3679 C CA . LEU B 1 156 ? 47.003 27.651 53.588 1.00 41.17 153 LEU B CA 1
ATOM 3680 C C . LEU B 1 156 ? 48.256 26.806 53.485 1.00 42.06 153 LEU B C 1
ATOM 3681 O O . LEU B 1 156 ? 48.990 26.901 52.494 1.00 44.31 153 LEU B O 1
ATOM 3686 N N . ASP B 1 157 ? 48.465 25.965 54.495 1.00 45.52 154 ASP B N 1
ATOM 3687 C CA . ASP B 1 157 ? 49.651 25.112 54.560 1.00 49.60 154 ASP B CA 1
ATOM 3688 C C . ASP B 1 157 ? 49.610 23.947 53.564 1.00 47.01 154 ASP B C 1
ATOM 3689 O O . ASP B 1 157 ? 50.581 23.722 52.842 1.00 56.16 154 ASP B O 1
ATOM 3694 N N . THR B 1 158 ? 48.499 23.214 53.520 1.00 44.61 155 THR B N 1
ATOM 3695 C CA . THR B 1 158 ? 48.430 21.965 52.736 1.00 45.84 155 THR B CA 1
ATOM 3696 C C . THR B 1 158 ? 48.133 22.147 51.248 1.00 42.89 155 THR B C 1
ATOM 3697 O O . THR B 1 158 ? 48.624 21.391 50.437 1.00 47.93 155 THR B O 1
ATOM 3701 N N . VAL B 1 159 ? 47.320 23.136 50.887 1.00 45.69 156 VAL B N 1
ATOM 3702 C CA . VAL B 1 159 ? 46.830 23.278 49.507 1.00 44.33 156 VAL B CA 1
ATOM 3703 C C . VAL B 1 159 ? 47.349 24.528 48.808 1.00 43.78 156 VAL B C 1
ATOM 3704 O O . VAL B 1 159 ? 47.883 24.435 47.702 1.00 38.29 156 VAL B O 1
ATOM 3708 N N . LEU B 1 160 ? 47.165 25.697 49.431 1.00 42.92 157 LEU B N 1
ATOM 3709 C CA . LEU B 1 160 ? 47.451 26.971 48.763 1.00 40.89 157 LEU B CA 1
ATOM 3710 C C . LEU B 1 160 ? 48.934 27.178 48.519 1.00 40.91 157 LEU B C 1
ATOM 3711 O O . LEU B 1 160 ? 49.333 27.586 47.426 1.00 38.49 157 LEU B O 1
ATOM 3716 N N . ALA B 1 161 ? 49.757 26.914 49.528 1.00 38.10 158 ALA B N 1
ATOM 3717 C CA . ALA B 1 161 ? 51.196 27.149 49.377 1.00 41.23 158 ALA B CA 1
ATOM 3718 C C . ALA B 1 161 ? 51.819 26.345 48.208 1.00 40.41 158 ALA B C 1
ATOM 3719 O O . ALA B 1 161 ? 52.526 26.938 47.389 1.00 42.80 158 ALA B O 1
ATOM 3721 N N . PRO B 1 162 ? 51.523 25.030 48.104 1.00 40.14 159 PRO B N 1
ATOM 3722 C CA . PRO B 1 162 ? 51.970 24.276 46.921 1.00 44.17 159 PRO B CA 1
ATOM 3723 C C . PRO B 1 162 ? 51.525 24.853 45.574 1.00 39.49 159 PRO B C 1
ATOM 3724 O O . PRO B 1 162 ? 52.325 24.900 44.633 1.00 41.62 159 PRO B O 1
ATOM 3728 N N . ILE B 1 163 ? 50.273 25.296 45.484 1.00 39.26 160 ILE B N 1
ATOM 3729 C CA . ILE B 1 163 ? 49.766 25.918 44.246 1.00 37.78 160 ILE B CA 1
ATOM 3730 C C . ILE B 1 163 ? 50.530 27.206 43.898 1.00 37.59 160 ILE B C 1
ATOM 3731 O O . ILE B 1 163 ? 51.003 27.365 42.774 1.00 36.13 160 ILE B O 1
ATOM 3736 N N . VAL B 1 164 ? 50.675 28.097 44.880 1.00 37.59 161 VAL B N 1
ATOM 3737 C CA . VAL B 1 164 ? 51.409 29.350 44.686 1.00 36.10 161 VAL B CA 1
ATOM 3738 C C . VAL B 1 164 ? 52.837 29.059 44.235 1.00 37.70 161 VAL B C 1
ATOM 3739 O O . VAL B 1 164 ? 53.333 29.697 43.296 1.00 44.01 161 VAL B O 1
ATOM 3743 N N . ASN B 1 165 ? 53.468 28.073 44.874 1.00 40.69 162 ASN B N 1
ATOM 3744 C CA . ASN B 1 165 ? 54.810 27.613 44.507 1.00 43.54 162 ASN B CA 1
ATOM 3745 C C . ASN B 1 165 ? 54.937 27.082 43.082 1.00 43.25 162 ASN B C 1
ATOM 3746 O O . ASN B 1 165 ? 55.998 27.225 42.490 1.00 42.73 162 ASN B O 1
ATOM 3751 N N . ASP B 1 166 ? 53.902 26.397 42.595 1.00 37.50 163 ASP B N 1
ATOM 3752 C CA . ASP B 1 166 ? 53.904 25.803 41.259 1.00 38.38 163 ASP B CA 1
ATOM 3753 C C . ASP B 1 166 ? 53.477 26.756 40.120 1.00 38.84 163 ASP B C 1
ATOM 3754 O O . ASP B 1 166 ? 53.830 26.505 38.963 1.00 42.92 163 ASP B O 1
ATOM 3759 N N . PHE B 1 167 ? 52.744 27.823 40.442 1.00 37.36 164 PHE B N 1
ATOM 3760 C CA . PHE B 1 167 ? 52.188 28.729 39.426 1.00 40.13 164 PHE B CA 1
ATOM 3761 C C . PHE B 1 167 ? 52.493 30.202 39.738 1.00 38.54 164 PHE B C 1
ATOM 3762 O O . PHE B 1 167 ? 51.609 30.963 40.066 1.00 37.38 164 PHE B O 1
ATOM 3770 N N . PRO B 1 168 ? 53.765 30.598 39.608 1.00 42.67 165 PRO B N 1
ATOM 3771 C CA . PRO B 1 168 ? 54.192 31.941 40.024 1.00 43.71 165 PRO B CA 1
ATOM 3772 C C . PRO B 1 168 ? 53.646 33.112 39.193 1.00 40.86 165 PRO B C 1
ATOM 3773 O O . PRO B 1 168 ? 53.676 34.234 39.677 1.00 47.37 165 PRO B O 1
ATOM 3777 N N . GLN B 1 169 ? 53.157 32.859 37.985 1.00 41.71 166 GLN B N 1
ATOM 3778 C CA . GLN B 1 169 ? 52.572 33.906 37.143 1.00 45.26 166 GLN B CA 1
ATOM 3779 C C . GLN B 1 169 ? 51.047 33.829 37.064 1.00 38.22 166 GLN B C 1
ATOM 3780 O O . GLN B 1 169 ? 50.431 34.570 36.313 1.00 44.18 166 GLN B O 1
ATOM 3786 N N . LEU B 1 170 ? 50.449 32.947 37.851 1.00 38.52 167 LEU B N 1
ATOM 3787 C CA . LEU B 1 170 ? 48.990 32.828 37.939 1.00 38.11 167 LEU B CA 1
ATOM 3788 C C . LEU B 1 170 ? 48.524 33.832 38.985 1.00 36.53 167 LEU B C 1
ATOM 3789 O O . LEU B 1 170 ? 49.039 33.847 40.094 1.00 35.11 167 LEU B O 1
ATOM 3794 N N . LYS B 1 171 ? 47.590 34.704 38.613 1.00 37.39 168 LYS B N 1
ATOM 3795 C CA . LYS B 1 171 ? 46.939 35.595 39.563 1.00 34.91 168 LYS B CA 1
ATOM 3796 C C . LYS B 1 171 ? 45.940 34.806 40.414 1.00 33.99 168 LYS B C 1
ATOM 3797 O O . LYS B 1 171 ? 45.044 34.119 39.882 1.00 34.44 168 LYS B O 1
ATOM 3803 N N . ILE B 1 172 ? 46.117 34.884 41.726 1.00 30.68 169 ILE B N 1
ATOM 3804 C CA . ILE B 1 172 ? 45.355 34.091 42.669 1.00 31.24 169 ILE B CA 1
ATOM 3805 C C . ILE B 1 172 ? 44.758 35.049 43.689 1.00 30.16 169 ILE B C 1
ATOM 3806 O O . ILE B 1 172 ? 45.486 35.839 44.315 1.00 29.44 169 ILE B O 1
ATOM 3811 N N . VAL B 1 173 ? 43.443 34.980 43.858 1.00 29.68 170 VAL B N 1
ATOM 3812 C CA . VAL B 1 173 ? 42.771 35.714 44.914 1.00 29.66 170 VAL B CA 1
ATOM 3813 C C . VAL B 1 173 ? 42.333 34.710 45.969 1.00 30.92 170 VAL B C 1
ATOM 3814 O O . VAL B 1 173 ? 41.541 33.779 45.690 1.00 31.18 170 VAL B O 1
ATOM 3818 N N . LEU B 1 174 ? 42.795 34.931 47.188 1.00 30.68 171 LEU B N 1
ATOM 3819 C CA . LEU B 1 174 ? 42.266 34.218 48.342 1.00 33.67 171 LEU B CA 1
ATOM 3820 C C . LEU B 1 174 ? 41.003 34.948 48.771 1.00 32.33 171 LEU B C 1
ATOM 3821 O O . LEU B 1 174 ? 41.061 36.050 49.286 1.00 32.72 171 LEU B O 1
ATOM 3826 N N . GLU B 1 175 ? 39.844 34.352 48.495 1.00 29.78 172 GLU B N 1
ATOM 3827 C CA . GLU B 1 175 ? 38.576 35.028 48.727 1.00 32.18 172 GLU B CA 1
ATOM 3828 C C . GLU B 1 175 ? 38.250 35.123 50.209 1.00 34.71 172 GLU B C 1
ATOM 3829 O O . GLU B 1 175 ? 38.701 34.307 51.003 1.00 29.81 172 GLU B O 1
ATOM 3835 N N . HIS B 1 176 ? 37.481 36.146 50.578 1.00 31.63 173 HIS B N 1
ATOM 3836 C CA . HIS B 1 176 ? 36.983 36.334 51.934 1.00 30.45 173 HIS B CA 1
ATOM 3837 C C . HIS B 1 176 ? 37.897 35.763 53.029 1.00 34.30 173 HIS B C 1
ATOM 3838 O O . HIS B 1 176 ? 37.553 34.762 53.692 1.00 32.82 173 HIS B O 1
ATOM 3845 N N . ILE B 1 177 ? 39.050 36.401 53.222 1.00 33.12 174 ILE B N 1
ATOM 3846 C CA . ILE B 1 177 ? 39.956 35.962 54.274 1.00 33.79 174 ILE B CA 1
ATOM 3847 C C . ILE B 1 177 ? 39.371 36.279 55.642 1.00 31.23 174 ILE B C 1
ATOM 3848 O O . ILE B 1 177 ? 38.653 37.265 55.806 1.00 28.68 174 ILE B O 1
ATOM 3853 N N . THR B 1 178 ? 39.650 35.405 56.608 1.00 33.33 175 THR B N 1
ATOM 3854 C CA . THR B 1 178 ? 39.035 35.503 57.935 1.00 31.90 175 THR B CA 1
ATOM 3855 C C . THR B 1 178 ? 39.992 35.441 59.105 1.00 32.24 175 THR B C 1
ATOM 3856 O O . THR B 1 178 ? 39.550 35.636 60.229 1.00 34.43 175 THR B O 1
ATOM 3860 N N . THR B 1 179 ? 41.287 35.206 58.845 1.00 33.94 176 THR B N 1
ATOM 3861 C CA . THR B 1 179 ? 42.265 34.975 59.892 1.00 32.01 176 THR B CA 1
ATOM 3862 C C . THR B 1 179 ? 43.505 35.834 59.697 1.00 31.65 176 THR B C 1
ATOM 3863 O O . THR B 1 179 ? 43.847 36.226 58.586 1.00 33.10 176 THR B O 1
ATOM 3867 N N . ALA B 1 180 ? 44.172 36.135 60.798 1.00 35.50 177 ALA B N 1
ATOM 3868 C CA . ALA B 1 180 ? 45.505 36.733 60.774 1.00 38.82 177 ALA B CA 1
ATOM 3869 C C . ALA B 1 180 ? 46.501 35.848 60.022 1.00 35.81 177 ALA B C 1
ATOM 3870 O O . ALA B 1 180 ? 47.440 36.354 59.422 1.00 37.31 177 ALA B O 1
ATOM 3872 N N . ASP B 1 181 ? 46.280 34.527 60.041 1.00 39.54 178 ASP B N 1
ATOM 3873 C CA . ASP B 1 181 ? 47.134 33.581 59.288 1.00 40.98 178 ASP B CA 1
ATOM 3874 C C . ASP B 1 181 ? 47.064 33.868 57.778 1.00 36.68 178 ASP B C 1
ATOM 3875 O O . ASP B 1 181 ? 48.076 33.908 57.100 1.00 36.01 178 ASP B O 1
ATOM 3880 N N . ALA B 1 182 ? 45.854 34.079 57.268 1.00 35.73 179 ALA B N 1
ATOM 3881 C CA . ALA B 1 182 ? 45.666 34.434 55.858 1.00 35.44 179 ALA B CA 1
ATOM 3882 C C . ALA B 1 182 ? 46.211 35.841 55.532 1.00 32.29 179 ALA B C 1
ATOM 3883 O O . ALA B 1 182 ? 46.806 36.043 54.492 1.00 35.24 179 ALA B O 1
ATOM 3885 N N . VAL B 1 183 ? 46.024 36.803 56.428 1.00 36.88 180 VAL B N 1
ATOM 3886 C CA . VAL B 1 183 ? 46.590 38.151 56.240 1.00 32.32 180 VAL B CA 1
ATOM 3887 C C . VAL B 1 183 ? 48.108 38.068 56.031 1.00 37.70 180 VAL B C 1
ATOM 3888 O O . VAL B 1 183 ? 48.643 38.656 55.081 1.00 38.62 180 VAL B O 1
ATOM 3892 N N . THR B 1 184 ? 48.780 37.328 56.913 1.00 37.09 181 THR B N 1
ATOM 3893 C CA . THR B 1 184 ? 50.230 37.178 56.847 1.00 38.37 181 THR B CA 1
ATOM 3894 C C . THR B 1 184 ? 50.664 36.442 55.583 1.00 36.45 181 THR B C 1
ATOM 3895 O O . THR B 1 184 ? 51.635 36.830 54.930 1.00 36.69 181 THR B O 1
ATOM 3899 N N . PHE B 1 185 ? 49.936 35.382 55.238 1.00 35.13 182 PHE B N 1
ATOM 3900 C CA . PHE B 1 185 ? 50.217 34.617 54.021 1.00 34.85 182 PHE B CA 1
ATOM 3901 C C . PHE B 1 185 ? 50.213 35.526 52.792 1.00 34.03 182 PHE B C 1
ATOM 3902 O O . PHE B 1 185 ? 51.178 35.540 52.014 1.00 37.51 182 PHE B O 1
ATOM 3910 N N . VAL B 1 186 ? 49.142 36.315 52.651 1.00 32.98 183 VAL B N 1
ATOM 3911 C CA . VAL B 1 186 ? 48.978 37.201 51.500 1.00 34.85 183 VAL B CA 1
ATOM 3912 C C . VAL B 1 186 ? 50.070 38.285 51.471 1.00 39.56 183 VAL B C 1
ATOM 3913 O O . VAL B 1 186 ? 50.659 38.560 50.420 1.00 41.21 183 VAL B O 1
ATOM 3917 N N . GLN B 1 187 ? 50.340 38.887 52.623 1.00 37.31 184 GLN B N 1
ATOM 3918 C CA . GLN B 1 187 ? 51.405 39.898 52.730 1.00 46.82 184 GLN B CA 1
ATOM 3919 C C . GLN B 1 187 ? 52.783 39.360 52.352 1.00 50.41 184 GLN B C 1
ATOM 3920 O O . GLN B 1 187 ? 53.596 40.091 51.809 1.00 48.09 184 GLN B O 1
ATOM 3926 N N . GLN B 1 188 ? 53.036 38.088 52.648 1.00 50.49 185 GLN B N 1
ATOM 3927 C CA . GLN B 1 188 ? 54.341 37.470 52.398 1.00 48.70 185 GLN B CA 1
ATOM 3928 C C . GLN B 1 188 ? 54.427 36.750 51.066 1.00 50.00 185 GLN B C 1
ATOM 3929 O O . GLN B 1 188 ? 55.522 36.431 50.630 1.00 46.60 185 GLN B O 1
ATOM 3935 N N . ALA B 1 189 ? 53.291 36.475 50.423 1.00 43.94 186 ALA B N 1
ATOM 3936 C CA . ALA B 1 189 ? 53.318 35.898 49.081 1.00 46.90 186 ALA B CA 1
ATOM 3937 C C . ALA B 1 189 ? 53.700 37.005 48.080 1.00 50.45 186 ALA B C 1
ATOM 3938 O O . ALA B 1 189 ? 53.796 38.195 48.437 1.00 50.71 186 ALA B O 1
ATOM 3940 N N . GLY B 1 190 ? 53.928 36.620 46.835 1.00 49.67 187 GLY B N 1
ATOM 3941 C CA . GLY B 1 190 ? 54.399 37.573 45.828 1.00 51.76 187 GLY B CA 1
ATOM 3942 C C . GLY B 1 190 ? 53.340 38.538 45.320 1.00 45.92 187 GLY B C 1
ATOM 3943 O O . GLY B 1 190 ? 52.222 38.612 45.845 1.00 43.42 187 GLY B O 1
ATOM 3944 N N . ASP B 1 191 ? 53.701 39.269 44.277 1.00 43.42 188 ASP B N 1
ATOM 3945 C CA . ASP B 1 191 ? 52.784 40.185 43.601 1.00 46.95 188 ASP B CA 1
ATOM 3946 C C . ASP B 1 191 ? 51.568 39.512 42.934 1.00 40.63 188 ASP B C 1
ATOM 3947 O O . ASP B 1 191 ? 50.598 40.204 42.618 1.00 39.58 188 ASP B O 1
ATOM 3952 N N . ASN B 1 192 ? 51.610 38.190 42.736 1.00 40.34 189 ASN B N 1
ATOM 3953 C CA . ASN B 1 192 ? 50.497 37.461 42.092 1.00 37.71 189 ASN B CA 1
ATOM 3954 C C . ASN B 1 192 ? 49.402 36.962 43.052 1.00 35.86 189 ASN B C 1
ATOM 3955 O O . ASN B 1 192 ? 48.490 36.221 42.628 1.00 36.02 189 ASN B O 1
ATOM 3960 N N . VAL B 1 193 ? 49.491 37.341 44.332 1.00 33.68 190 VAL B N 1
ATOM 3961 C CA . VAL B 1 193 ? 48.543 36.898 45.353 1.00 34.32 190 VAL B CA 1
ATOM 3962 C C . VAL B 1 193 ? 47.893 38.109 45.996 1.00 36.64 190 VAL B C 1
ATOM 3963 O O . VAL B 1 193 ? 48.576 39.045 46.426 1.00 39.64 190 VAL B O 1
ATOM 3967 N N . ALA B 1 194 ? 46.570 38.070 46.055 1.00 31.98 191 ALA B N 1
ATOM 3968 C CA . ALA B 1 194 ? 45.780 39.110 46.693 1.00 32.88 191 ALA B CA 1
ATOM 3969 C C . ALA B 1 194 ? 44.599 38.436 47.417 1.00 32.95 191 ALA B C 1
ATOM 3970 O O . ALA B 1 194 ? 44.452 37.218 47.388 1.00 34.34 191 ALA B O 1
ATOM 3972 N N . ALA B 1 195 ? 43.767 39.236 48.067 1.00 31.06 192 ALA B N 1
ATOM 3973 C CA . ALA B 1 195 ? 42.629 38.720 48.811 1.00 33.09 192 ALA B CA 1
ATOM 3974 C C . ALA B 1 195 ? 41.490 39.719 48.905 1.00 32.80 192 ALA B C 1
ATOM 3975 O O . ALA B 1 195 ? 41.706 40.947 48.865 1.00 31.25 192 ALA B O 1
ATOM 3977 N N . THR B 1 196 ? 40.282 39.172 49.027 1.00 30.31 193 THR B N 1
ATOM 3978 C CA . THR B 1 196 ? 39.096 39.962 49.305 1.00 33.87 193 THR B CA 1
ATOM 3979 C C . THR B 1 196 ? 38.730 39.872 50.782 1.00 32.51 193 THR B C 1
ATOM 3980 O O . THR B 1 196 ? 39.009 38.871 51.456 1.00 28.99 193 THR B O 1
ATOM 3984 N N . ILE B 1 197 ? 38.111 40.947 51.283 1.00 30.13 194 ILE B N 1
ATOM 3985 C CA . ILE B 1 197 ? 37.658 41.002 52.669 1.00 31.10 194 ILE B CA 1
ATOM 3986 C C . ILE B 1 197 ? 36.193 41.442 52.666 1.00 32.99 194 ILE B C 1
ATOM 3987 O O . ILE B 1 197 ? 35.837 42.447 52.034 1.00 28.84 194 ILE B O 1
ATOM 3992 N N . THR B 1 198 ? 35.354 40.696 53.383 1.00 28.12 195 THR B N 1
ATOM 3993 C CA . THR B 1 198 ? 33.924 40.987 53.453 1.00 29.40 195 THR B CA 1
ATOM 3994 C C . THR B 1 198 ? 33.661 42.100 54.451 1.00 34.43 195 THR B C 1
ATOM 3995 O O . THR B 1 198 ? 34.501 42.367 55.314 1.00 33.25 195 THR B O 1
ATOM 3999 N N . ALA B 1 199 ? 32.476 42.716 54.368 1.00 29.38 196 ALA B N 1
ATOM 4000 C CA . ALA B 1 199 ? 32.070 43.686 55.377 1.00 28.89 196 ALA B CA 1
ATOM 4001 C C . ALA B 1 199 ? 31.771 43.019 56.711 1.00 29.15 196 ALA B C 1
ATOM 4002 O O . ALA B 1 199 ? 32.123 43.555 57.781 1.00 28.85 196 ALA B O 1
ATOM 4004 N N . HIS B 1 200 ? 31.154 41.842 56.653 1.00 28.17 197 HIS B N 1
ATOM 4005 C CA . HIS B 1 200 ? 30.727 41.158 57.869 1.00 30.39 197 HIS B CA 1
ATOM 4006 C C . HIS B 1 200 ? 31.877 40.610 58.692 1.00 29.81 197 HIS B C 1
ATOM 4007 O O . HIS B 1 200 ? 31.819 40.682 59.916 1.00 33.17 197 HIS B O 1
ATOM 4014 N N . HIS B 1 201 ? 32.943 40.117 58.058 1.00 33.40 198 HIS B N 1
ATOM 4015 C CA . HIS B 1 201 ? 34.130 39.672 58.828 1.00 33.80 198 HIS B CA 1
ATOM 4016 C C . HIS B 1 201 ? 34.913 40.872 59.399 1.00 33.40 198 HIS B C 1
ATOM 4017 O O . HIS B 1 201 ? 35.743 40.681 60.268 1.00 33.73 198 HIS B O 1
ATOM 4024 N N . LEU B 1 202 ? 34.683 42.084 58.894 1.00 31.51 199 LEU B N 1
ATOM 4025 C CA . LEU B 1 202 ? 35.275 43.287 59.493 1.00 31.80 199 LEU B CA 1
ATOM 4026 C C . LEU B 1 202 ? 34.471 43.806 60.670 1.00 31.74 199 LEU B C 1
ATOM 4027 O O . LEU B 1 202 ? 35.042 44.270 61.646 1.00 34.39 199 LEU B O 1
ATOM 4032 N N . LEU B 1 203 ? 33.151 43.740 60.574 1.00 35.03 200 LEU B N 1
ATOM 4033 C CA . LEU B 1 203 ? 32.286 44.293 61.608 1.00 34.61 200 LEU B CA 1
ATOM 4034 C C . LEU B 1 203 ? 32.038 43.337 62.752 1.00 37.33 200 LEU B C 1
ATOM 4035 O O . LEU B 1 203 ? 31.801 43.788 63.858 1.00 35.21 200 LEU B O 1
ATOM 4040 N N . PHE B 1 204 ? 32.062 42.027 62.489 1.00 33.32 201 PHE B N 1
ATOM 4041 C CA . PHE B 1 204 ? 31.657 41.041 63.482 1.00 35.49 201 PHE B CA 1
ATOM 4042 C C . PHE B 1 204 ? 32.729 39.972 63.728 1.00 35.19 201 PHE B C 1
ATOM 4043 O O . PHE B 1 204 ? 33.688 39.836 62.980 1.00 36.39 201 PHE B O 1
ATOM 4051 N N . ASN B 1 205 ? 32.545 39.230 64.806 1.00 34.17 202 ASN B N 1
ATOM 4052 C CA . ASN B 1 205 ? 33.363 38.060 65.129 1.00 33.78 202 ASN B CA 1
ATOM 4053 C C . ASN B 1 205 ? 32.375 36.996 65.623 1.00 35.15 202 ASN B C 1
ATOM 4054 O O . ASN B 1 205 ? 31.167 37.249 65.655 1.00 33.10 202 ASN B O 1
ATOM 4059 N N . ARG B 1 206 ? 32.872 35.826 66.014 1.00 35.36 203 ARG B N 1
ATOM 4060 C CA . ARG B 1 206 ? 31.989 34.694 66.352 1.00 33.30 203 ARG B CA 1
ATOM 4061 C C . ARG B 1 206 ? 31.056 34.933 67.539 1.00 33.67 203 ARG B C 1
ATOM 4062 O O . ARG B 1 206 ? 30.022 34.276 67.653 1.00 32.49 203 ARG B O 1
ATOM 4070 N N . ASN B 1 207 ? 31.411 35.877 68.408 1.00 32.77 204 ASN B N 1
ATOM 4071 C CA . ASN B 1 207 ? 30.549 36.268 69.530 1.00 35.56 204 ASN B CA 1
ATOM 4072 C C . ASN B 1 207 ? 29.214 36.856 69.084 1.00 39.17 204 ASN B C 1
ATOM 4073 O O . ASN B 1 207 ? 28.197 36.613 69.725 1.00 40.01 204 ASN B O 1
ATOM 4078 N N . HIS B 1 208 ? 29.201 37.595 67.978 1.00 35.92 205 HIS B N 1
ATOM 4079 C CA . HIS B 1 208 ? 27.938 38.137 67.448 1.00 34.62 205 HIS B CA 1
ATOM 4080 C C . HIS B 1 208 ? 26.983 37.005 67.029 1.00 37.25 205 HIS B C 1
ATOM 4081 O O . HIS B 1 208 ? 25.792 37.164 67.109 1.00 40.68 205 HIS B O 1
ATOM 4088 N N . MET B 1 209 ? 27.523 35.865 66.613 1.00 33.52 206 MET B N 1
ATOM 4089 C CA . MET B 1 209 ? 26.705 34.706 66.218 1.00 35.01 206 MET B CA 1
ATOM 4090 C C . MET B 1 209 ? 26.185 33.861 67.390 1.00 35.78 206 MET B C 1
ATOM 4091 O O . MET B 1 209 ? 25.184 33.160 67.234 1.00 35.47 206 MET B O 1
ATOM 4096 N N . LEU B 1 210 ? 26.868 33.902 68.539 1.00 35.84 207 LEU B N 1
ATOM 4097 C CA . LEU B 1 210 ? 26.675 32.899 69.611 1.00 37.45 207 LEU B CA 1
ATOM 4098 C C . LEU B 1 210 ? 26.384 33.403 71.038 1.00 38.22 207 LEU B C 1
ATOM 4099 O O . LEU B 1 210 ? 25.875 32.633 71.863 1.00 40.88 207 LEU B O 1
ATOM 4104 N N . VAL B 1 211 ? 26.683 34.665 71.333 1.00 40.48 208 VAL B N 1
ATOM 4105 C CA . VAL B 1 211 ? 26.477 35.216 72.674 1.00 40.92 208 VAL B CA 1
ATOM 4106 C C . VAL B 1 211 ? 25.018 35.670 72.832 1.00 40.55 208 VAL B C 1
ATOM 4107 O O . VAL B 1 211 ? 24.512 36.431 72.009 1.00 44.37 208 VAL B O 1
ATOM 4111 N N . GLY B 1 212 ? 24.369 35.235 73.908 1.00 42.01 209 GLY B N 1
ATOM 4112 C CA . GLY B 1 212 ? 22.999 35.649 74.225 1.00 42.24 209 GLY B CA 1
ATOM 4113 C C . GLY B 1 212 ? 21.940 35.049 73.309 1.00 46.53 209 GLY B C 1
ATOM 4114 O O . GLY B 1 212 ? 20.835 35.577 73.218 1.00 49.51 209 GLY B O 1
ATOM 4115 N N . GLY B 1 213 ? 22.262 33.947 72.636 1.00 44.62 210 GLY B N 1
ATOM 4116 C CA . GLY B 1 213 ? 21.370 33.368 71.625 1.00 40.38 210 GLY B CA 1
ATOM 4117 C C . GLY B 1 213 ? 22.134 33.049 70.369 1.00 37.43 210 GLY B C 1
ATOM 4118 O O . GLY B 1 213 ? 23.120 33.713 70.057 1.00 39.12 210 GLY B O 1
ATOM 4119 N N . ILE B 1 214 ? 21.666 32.037 69.633 1.00 33.41 211 ILE B N 1
ATOM 4120 C CA . ILE B 1 214 ? 22.261 31.663 68.358 1.00 33.72 211 ILE B CA 1
ATOM 4121 C C . ILE B 1 214 ? 21.594 32.436 67.194 1.00 33.50 211 ILE B C 1
ATOM 4122 O O . ILE B 1 214 ? 20.376 32.435 67.061 1.00 36.23 211 ILE B O 1
ATOM 4127 N N . ARG B 1 215 ? 22.416 33.069 66.352 1.00 31.87 212 ARG B N 1
ATOM 4128 C CA . ARG B 1 215 ? 21.946 33.988 65.315 1.00 31.76 212 ARG B CA 1
ATOM 4129 C C . ARG B 1 215 ? 22.386 33.519 63.946 1.00 31.61 212 ARG B C 1
ATOM 4130 O O . ARG B 1 215 ? 23.488 33.855 63.498 1.00 34.70 212 ARG B O 1
ATOM 4138 N N . PRO B 1 216 ? 21.535 32.715 63.264 1.00 33.68 213 PRO B N 1
ATOM 4139 C CA . PRO B 1 216 ? 21.962 32.144 61.989 1.00 33.05 213 PRO B CA 1
ATOM 4140 C C . PRO B 1 216 ? 22.158 33.147 60.845 1.00 34.37 213 PRO B C 1
ATOM 4141 O O . PRO B 1 216 ? 22.841 32.825 59.886 1.00 32.44 213 PRO B O 1
ATOM 4145 N N . HIS B 1 217 ? 21.610 34.359 60.945 1.00 34.62 214 HIS B N 1
ATOM 4146 C CA . HIS B 1 217 ? 21.857 35.392 59.925 1.00 34.51 214 HIS B CA 1
ATOM 4147 C C . HIS B 1 217 ? 23.306 35.897 59.952 1.00 38.70 214 HIS B C 1
ATOM 4148 O O . HIS B 1 217 ? 23.754 36.500 58.986 1.00 36.96 214 HIS B O 1
ATOM 4155 N N . PHE B 1 218 ? 24.037 35.617 61.038 1.00 34.03 215 PHE B N 1
ATOM 4156 C CA . PHE B 1 218 ? 25.488 35.785 61.087 1.00 34.10 215 PHE B CA 1
ATOM 4157 C C . PHE B 1 218 ? 26.286 34.545 60.657 1.00 37.11 215 PHE B C 1
ATOM 4158 O O . PHE B 1 218 ? 27.512 34.628 60.530 1.00 36.13 215 PHE B O 1
ATOM 4166 N N . TYR B 1 219 ? 25.613 33.414 60.429 1.00 32.67 216 TYR B N 1
ATOM 4167 C CA . TYR B 1 219 ? 26.283 32.167 60.015 1.00 38.65 216 TYR B CA 1
ATOM 4168 C C . TYR B 1 219 ? 26.627 32.170 58.523 1.00 38.69 216 TYR B C 1
ATOM 4169 O O . TYR B 1 219 ? 25.750 32.303 57.670 1.00 32.96 216 TYR B O 1
ATOM 4178 N N . CYS B 1 220 ? 27.919 32.017 58.240 1.00 35.64 217 CYS B N 1
ATOM 4179 C CA . CYS B 1 220 ? 28.466 32.066 56.892 1.00 32.81 217 CYS B CA 1
ATOM 4180 C C . CYS B 1 220 ? 29.692 31.183 56.865 1.00 33.48 217 CYS B C 1
ATOM 4181 O O . CYS B 1 220 ? 30.174 30.788 57.925 1.00 35.83 217 CYS B O 1
ATOM 4184 N N . LEU B 1 221 ? 30.159 30.839 55.666 1.00 34.43 218 LEU B N 1
ATOM 4185 C CA . LEU B 1 221 ? 31.433 30.155 55.472 1.00 37.95 218 LEU B CA 1
ATOM 4186 C C . LEU B 1 221 ? 32.358 31.029 54.605 1.00 42.32 218 LEU B C 1
ATOM 4187 O O . LEU B 1 221 ? 31.887 31.610 53.640 1.00 51.36 218 LEU B O 1
ATOM 4192 N N . PRO B 1 222 ? 33.646 31.172 54.947 1.00 45.54 219 PRO B N 1
ATOM 4193 C CA . PRO B 1 222 ? 34.232 30.664 56.176 1.00 37.63 219 PRO B CA 1
ATOM 4194 C C . PRO B 1 222 ? 33.624 31.372 57.411 1.00 33.36 219 PRO B C 1
ATOM 4195 O O . PRO B 1 222 ? 33.112 32.503 57.338 1.00 34.48 219 PRO B O 1
ATOM 4199 N N . ILE B 1 223 ? 33.622 30.629 58.508 1.00 33.56 220 ILE B N 1
ATOM 4200 C CA . ILE B 1 223 ? 32.932 30.999 59.719 1.00 32.91 220 ILE B CA 1
ATOM 4201 C C . ILE B 1 223 ? 33.582 32.218 60.356 1.00 34.41 220 ILE B C 1
ATOM 4202 O O . ILE B 1 223 ? 34.804 32.415 60.230 1.00 34.54 220 ILE B O 1
ATOM 4207 N N . LEU B 1 224 ? 32.760 33.067 60.973 1.00 37.10 221 LEU B N 1
ATOM 4208 C CA . LEU B 1 224 ? 33.270 34.172 61.814 1.00 32.91 221 LEU B CA 1
ATOM 4209 C C . LEU B 1 224 ? 34.236 33.594 62.845 1.00 37.22 221 LEU B C 1
ATOM 4210 O O . LEU B 1 224 ? 33.981 32.519 63.421 1.00 34.35 221 LEU B O 1
ATOM 4215 N N . LYS B 1 225 ? 35.355 34.286 63.030 1.00 34.13 222 LYS B N 1
ATOM 4216 C CA . LYS B 1 225 ? 36.441 33.825 63.880 1.00 35.15 222 LYS B CA 1
ATOM 4217 C C . LYS B 1 225 ? 36.498 34.696 65.138 1.00 35.92 222 LYS B C 1
ATOM 4218 O O . LYS B 1 225 ? 35.663 35.598 65.321 1.00 33.35 222 LYS B O 1
ATOM 4224 N N . ARG B 1 226 ? 37.475 34.407 66.001 1.00 33.23 223 ARG B N 1
ATOM 4225 C CA . ARG B 1 226 ? 37.777 35.232 67.182 1.00 38.57 223 ARG B CA 1
ATOM 4226 C C . ARG B 1 226 ? 37.976 36.708 66.859 1.00 33.54 223 ARG B C 1
ATOM 4227 O O . ARG B 1 226 ? 38.423 37.057 65.763 1.00 36.57 223 ARG B O 1
ATOM 4235 N N . ALA B 1 227 ? 37.743 37.547 67.864 1.00 35.40 224 ALA B N 1
ATOM 4236 C CA . ALA B 1 227 ? 37.988 38.987 67.775 1.00 36.46 224 ALA B CA 1
ATOM 4237 C C . ALA B 1 227 ? 39.430 39.343 67.373 1.00 38.43 224 ALA B C 1
ATOM 4238 O O . ALA B 1 227 ? 39.642 40.309 66.653 1.00 34.28 224 ALA B O 1
ATOM 4240 N N . THR B 1 228 ? 40.414 38.568 67.823 1.00 38.21 225 THR B N 1
ATOM 4241 C CA . THR B 1 228 ? 41.812 38.840 67.451 1.00 40.14 225 THR B CA 1
ATOM 4242 C C . THR B 1 228 ? 42.021 38.712 65.940 1.00 35.09 225 THR B C 1
ATOM 4243 O O . THR B 1 228 ? 42.745 39.503 65.358 1.00 32.58 225 THR B O 1
ATOM 4247 N N . HIS B 1 229 ? 41.352 37.736 65.306 1.00 35.39 226 HIS B N 1
ATOM 4248 C CA . HIS B 1 229 ? 41.387 37.612 63.851 1.00 31.06 226 HIS B CA 1
ATOM 4249 C C . HIS B 1 229 ? 40.675 38.767 63.141 1.00 32.34 226 HIS B C 1
ATOM 4250 O O . HIS B 1 229 ? 41.198 39.308 62.179 1.00 34.50 226 HIS B O 1
ATOM 4257 N N . GLN B 1 230 ? 39.487 39.130 63.618 1.00 30.61 227 GLN B N 1
ATOM 4258 C CA . GLN B 1 230 ? 38.777 40.322 63.122 1.00 32.13 227 GLN B CA 1
ATOM 4259 C C . GLN B 1 230 ? 39.675 41.592 63.128 1.00 30.85 227 GLN B C 1
ATOM 4260 O O . GLN B 1 230 ? 39.690 42.357 62.165 1.00 29.57 227 GLN B O 1
ATOM 4266 N N . HIS B 1 231 ? 40.398 41.799 64.213 1.00 35.66 228 HIS B N 1
ATOM 4267 C CA . HIS B 1 231 ? 41.277 42.973 64.338 1.00 38.72 228 HIS B CA 1
ATOM 4268 C C . HIS B 1 231 ? 42.386 42.984 63.272 1.00 36.47 228 HIS B C 1
ATOM 4269 O O . HIS B 1 231 ? 42.705 44.044 62.720 1.00 35.38 228 HIS B O 1
ATOM 4276 N N . ALA B 1 232 ? 42.941 41.815 62.950 1.00 38.16 229 ALA B N 1
ATOM 4277 C CA . ALA B 1 232 ? 43.922 41.704 61.866 1.00 39.87 229 ALA B CA 1
ATOM 4278 C C . ALA B 1 232 ? 43.344 42.037 60.490 1.00 35.34 229 ALA B C 1
ATOM 4279 O O . ALA B 1 232 ? 44.026 42.632 59.641 1.00 33.69 229 ALA B O 1
ATOM 4281 N N . LEU B 1 233 ? 42.094 41.658 60.265 1.00 33.74 230 LEU B N 1
ATOM 4282 C CA . LEU B 1 233 ? 41.393 41.973 59.012 1.00 34.68 230 LEU B CA 1
ATOM 4283 C C . LEU B 1 233 ? 41.144 43.476 58.855 1.00 32.13 230 LEU B C 1
ATOM 4284 O O . LEU B 1 233 ? 41.327 44.035 57.773 1.00 32.08 230 LEU B O 1
ATOM 4289 N N . VAL B 1 234 ? 40.740 44.114 59.944 1.00 32.87 231 VAL B N 1
ATOM 4290 C CA . VAL B 1 234 ? 40.489 45.562 59.961 1.00 34.10 231 VAL B CA 1
ATOM 4291 C C . VAL B 1 234 ? 41.785 46.314 59.626 1.00 34.19 231 VAL B C 1
ATOM 4292 O O . VAL B 1 234 ? 41.778 47.237 58.802 1.00 31.39 231 VAL B O 1
ATOM 4296 N N . ALA B 1 235 ? 42.888 45.884 60.240 1.00 33.41 232 ALA B N 1
ATOM 4297 C CA . ALA B 1 235 ? 44.204 46.467 59.965 1.00 36.88 232 ALA B CA 1
ATOM 4298 C C . ALA B 1 235 ? 44.599 46.279 58.500 1.00 36.43 232 ALA B C 1
ATOM 4299 O O . ALA B 1 235 ? 45.084 47.217 57.858 1.00 36.30 232 ALA B O 1
ATOM 4301 N N . ALA B 1 236 ? 44.368 45.081 57.965 1.00 32.92 233 ALA B N 1
ATOM 4302 C CA . ALA B 1 236 ? 44.667 44.821 56.564 1.00 35.55 233 ALA B CA 1
ATOM 4303 C C . ALA B 1 236 ? 43.836 45.704 55.638 1.00 35.23 233 ALA B C 1
ATOM 4304 O O . ALA B 1 236 ? 44.383 46.391 54.784 1.00 32.25 233 ALA B O 1
ATOM 4306 N N . ALA B 1 237 ? 42.515 45.667 55.806 1.00 38.62 234 ALA B N 1
ATOM 4307 C CA . ALA B 1 237 ? 41.598 46.409 54.941 1.00 32.77 234 ALA B CA 1
ATOM 4308 C C . ALA B 1 237 ? 41.864 47.904 54.950 1.00 34.06 234 ALA B C 1
ATOM 4309 O O . ALA B 1 237 ? 41.928 48.516 53.895 1.00 34.74 234 ALA B O 1
ATOM 4311 N N . THR B 1 238 ? 42.018 48.483 56.141 1.00 35.98 235 THR B N 1
ATOM 4312 C CA . THR B 1 238 ? 42.197 49.941 56.284 1.00 37.84 235 THR B CA 1
ATOM 4313 C C . THR B 1 238 ? 43.609 50.441 56.013 1.00 40.58 235 THR B C 1
ATOM 4314 O O . THR B 1 238 ? 43.839 51.653 55.999 1.00 43.39 235 THR B O 1
ATOM 4318 N N . SER B 1 239 ? 44.564 49.540 55.804 1.00 39.76 236 SER B N 1
ATOM 4319 C CA . SER B 1 239 ? 45.909 49.932 55.351 1.00 45.64 236 SER B CA 1
ATOM 4320 C C . SER B 1 239 ? 45.873 50.490 53.916 1.00 49.65 236 SER B C 1
ATOM 4321 O O . SER B 1 239 ? 46.756 51.248 53.522 1.00 52.49 236 SER B O 1
ATOM 4324 N N . GLY B 1 240 ? 44.878 50.072 53.127 1.00 53.02 237 GLY B N 1
ATOM 4325 C CA . GLY B 1 240 ? 44.781 50.473 51.732 1.00 64.82 237 GLY B CA 1
ATOM 4326 C C . GLY B 1 240 ? 45.693 49.656 50.828 1.00 60.57 237 GLY B C 1
ATOM 4327 O O . GLY B 1 240 ? 45.627 49.832 49.588 1.00 51.27 237 GLY B O 1
ATOM 4328 N N . SER B 1 241 ? 46.512 48.760 51.419 1.00 54.79 238 SER B N 1
ATOM 4329 C CA . SER B 1 241 ? 47.494 47.963 50.694 1.00 44.14 238 SER B CA 1
ATOM 4330 C C . SER B 1 241 ? 46.872 47.385 49.440 1.00 40.46 238 SER B C 1
ATOM 4331 O O . SER B 1 241 ? 45.714 46.926 49.451 1.00 46.36 238 SER B O 1
ATOM 4334 N N . LYS B 1 242 ? 47.658 47.363 48.368 1.00 36.81 239 LYS B N 1
ATOM 4335 C CA . LYS B 1 242 ? 47.185 46.892 47.063 1.00 35.86 239 LYS B CA 1
ATOM 4336 C C . LYS B 1 242 ? 46.745 45.420 47.059 1.00 36.08 239 LYS B C 1
ATOM 4337 O O . LYS B 1 242 ? 46.041 44.988 46.150 1.00 43.40 239 LYS B O 1
ATOM 4339 N N . LYS B 1 243 ? 47.164 44.653 48.054 1.00 35.72 240 LYS B N 1
ATOM 4340 C CA . LYS B 1 243 ? 46.825 43.234 48.130 1.00 40.56 240 LYS B CA 1
ATOM 4341 C C . LYS B 1 243 ? 45.429 42.943 48.679 1.00 37.06 240 LYS B C 1
ATOM 4342 O O . LYS B 1 243 ? 45.031 41.773 48.674 1.00 38.31 240 LYS B O 1
ATOM 4348 N N . PHE B 1 244 ? 44.699 43.968 49.163 1.00 33.09 241 PHE B N 1
ATOM 4349 C CA . PHE B 1 244 ? 43.389 43.757 49.783 1.00 35.51 241 PHE B CA 1
ATOM 4350 C C . PHE B 1 244 ? 42.349 44.632 49.096 1.00 34.28 241 PHE B C 1
ATOM 4351 O O . PHE B 1 244 ? 42.562 45.824 48.913 1.00 32.35 241 PHE B O 1
ATOM 4359 N N . PHE B 1 245 ? 41.228 44.031 48.703 1.00 31.11 242 PHE B N 1
ATOM 4360 C CA . PHE B 1 245 ? 40.151 44.775 48.052 1.00 32.63 242 PHE B CA 1
ATOM 4361 C C . PHE B 1 245 ? 38.762 44.247 48.412 1.00 30.66 242 PHE B C 1
ATOM 4362 O O . PHE B 1 245 ? 38.626 43.231 49.088 1.00 28.78 242 PHE B O 1
ATOM 4370 N N . LEU B 1 246 ? 37.743 44.986 47.971 1.00 26.70 243 LEU B N 1
ATOM 4371 C CA . LEU B 1 246 ? 36.387 44.811 48.404 1.00 27.11 243 LEU B CA 1
ATOM 4372 C C . LEU B 1 246 ? 35.759 43.608 47.723 1.00 28.44 243 LEU B C 1
ATOM 4373 O O . LEU B 1 246 ? 35.728 43.525 46.503 1.00 27.84 243 LEU B O 1
ATOM 4378 N N . GLY B 1 247 ? 35.237 42.697 48.521 1.00 32.17 244 GLY B N 1
ATOM 4379 C CA . GLY B 1 247 ? 34.483 41.540 48.030 1.00 32.27 244 GLY B CA 1
ATOM 4380 C C . GLY B 1 247 ? 33.515 41.197 49.140 1.00 32.14 244 GLY B C 1
ATOM 4381 O O . GLY B 1 247 ? 33.943 40.742 50.191 1.00 33.94 244 GLY B O 1
ATOM 4382 N N . THR B 1 248 ? 32.228 41.436 48.938 1.00 31.64 245 THR B N 1
ATOM 4383 C CA . THR B 1 248 ? 31.261 41.294 50.027 1.00 35.68 245 THR B CA 1
ATOM 4384 C C . THR B 1 248 ? 30.990 39.853 50.447 1.00 29.31 245 THR B C 1
ATOM 4385 O O . THR B 1 248 ? 30.720 39.609 51.603 1.00 31.04 245 THR B O 1
ATOM 4389 N N . ASP B 1 249 ? 31.045 38.916 49.511 1.00 33.73 246 ASP B N 1
ATOM 4390 C CA . ASP B 1 249 ? 30.455 37.578 49.678 1.00 30.86 246 ASP B CA 1
ATOM 4391 C C . ASP B 1 249 ? 29.010 37.633 50.198 1.00 31.70 246 ASP B C 1
ATOM 4392 O O . ASP B 1 249 ? 28.601 36.817 51.032 1.00 38.37 246 ASP B O 1
ATOM 4397 N N . SER B 1 250 ? 28.241 38.612 49.712 1.00 29.84 247 SER B N 1
ATOM 4398 C CA . SER B 1 250 ? 26.845 38.721 50.044 1.00 29.52 247 SER B CA 1
ATOM 4399 C C . SER B 1 250 ? 26.173 37.463 49.466 1.00 30.05 247 SER B C 1
ATOM 4400 O O . SER B 1 250 ? 26.353 37.156 48.307 1.00 33.45 247 SER B O 1
ATOM 4403 N N . ALA B 1 251 ? 25.442 36.746 50.312 1.00 30.45 248 ALA B N 1
ATOM 4404 C CA . ALA B 1 251 ? 24.971 35.393 50.026 1.00 35.27 248 ALA B CA 1
ATOM 4405 C C . ALA B 1 251 ? 23.602 35.156 50.653 1.00 36.75 248 ALA B C 1
ATOM 4406 O O . ALA B 1 251 ? 23.502 34.508 51.683 1.00 36.99 248 ALA B O 1
ATOM 4408 N N . PRO B 1 252 ? 22.533 35.685 50.023 1.00 40.28 249 PRO B N 1
ATOM 4409 C CA . PRO B 1 252 ? 21.213 35.630 50.636 1.00 36.73 249 PRO B CA 1
ATOM 4410 C C . PRO B 1 252 ? 20.533 34.277 50.541 1.00 37.81 249 PRO B C 1
ATOM 4411 O O . PRO B 1 252 ? 20.668 33.598 49.542 1.00 36.99 249 PRO B O 1
ATOM 4415 N N . HIS B 1 253 ? 19.808 33.907 51.592 1.00 37.85 250 HIS B N 1
ATOM 4416 C CA . HIS B 1 253 ? 18.863 32.804 51.563 1.00 38.48 250 HIS B CA 1
ATOM 4417 C C . HIS B 1 253 ? 17.576 33.277 52.210 1.00 36.97 250 HIS B C 1
ATOM 4418 O O . HIS B 1 253 ? 17.578 34.206 53.020 1.00 37.51 250 HIS B O 1
ATOM 4425 N N . ALA B 1 254 ? 16.484 32.612 51.860 1.00 36.58 251 ALA B N 1
ATOM 4426 C CA . ALA B 1 254 ? 15.184 32.885 52.459 1.00 37.49 251 ALA B CA 1
ATOM 4427 C C . ALA B 1 254 ? 15.243 32.694 53.955 1.00 39.33 251 ALA B C 1
ATOM 4428 O O . ALA B 1 254 ? 15.963 31.809 54.451 1.00 37.70 251 ALA B O 1
ATOM 4430 N N . LYS B 1 255 ? 14.485 33.526 54.667 1.00 37.70 252 LYS B N 1
ATOM 4431 C CA . LYS B 1 255 ? 14.388 33.467 56.126 1.00 39.51 252 LYS B CA 1
ATOM 4432 C C . LYS B 1 255 ? 14.156 32.063 56.665 1.00 39.73 252 LYS B C 1
ATOM 4433 O O . LYS B 1 255 ? 14.846 31.647 57.590 1.00 38.63 252 LYS B O 1
ATOM 4439 N N . GLY B 1 256 ? 13.191 31.357 56.084 1.00 38.31 253 GLY B N 1
ATOM 4440 C CA . GLY B 1 256 ? 12.864 29.972 56.439 1.00 41.06 253 GLY B CA 1
ATOM 4441 C C . GLY B 1 256 ? 13.986 28.941 56.274 1.00 40.17 253 GLY B C 1
ATOM 4442 O O . GLY B 1 256 ? 14.032 27.954 57.007 1.00 43.32 253 GLY B O 1
ATOM 4443 N N . ARG B 1 257 ? 14.885 29.152 55.319 1.00 42.23 254 ARG B N 1
ATOM 4444 C CA . ARG B 1 257 ? 16.057 28.270 55.159 1.00 44.59 254 ARG B CA 1
ATOM 4445 C C . ARG B 1 257 ? 17.207 28.629 56.110 1.00 43.10 254 ARG B C 1
ATOM 4446 O O . ARG B 1 257 ? 18.100 27.809 56.340 1.00 42.84 254 ARG B O 1
ATOM 4454 N N . LYS B 1 258 ? 17.192 29.851 56.644 1.00 40.15 255 LYS B N 1
ATOM 4455 C CA . LYS B 1 258 ? 18.179 30.288 57.634 1.00 38.61 255 LYS B CA 1
ATOM 4456 C C . LYS B 1 258 ? 17.777 29.840 59.041 1.00 40.46 255 LYS B C 1
ATOM 4457 O O . LYS B 1 258 ? 18.614 29.371 59.813 1.00 38.32 255 LYS B O 1
ATOM 4463 N N . GLU B 1 259 ? 16.491 29.984 59.351 1.00 39.44 256 GLU B N 1
ATOM 4464 C CA . GLU B 1 259 ? 15.945 29.723 60.680 1.00 44.87 256 GLU B CA 1
ATOM 4465 C C . GLU B 1 259 ? 15.310 28.328 60.669 1.00 44.83 256 GLU B C 1
ATOM 4466 O O . GLU B 1 259 ? 14.094 28.193 60.601 1.00 49.69 256 GLU B O 1
ATOM 4472 N N . ALA B 1 260 ? 16.158 27.304 60.712 1.00 41.87 257 ALA B N 1
ATOM 4473 C CA . ALA B 1 260 ? 15.722 25.910 60.560 1.00 43.99 257 ALA B CA 1
ATOM 4474 C C . ALA B 1 260 ? 16.599 24.973 61.380 1.00 42.54 257 ALA B C 1
ATOM 4475 O O . ALA B 1 260 ? 17.621 25.393 61.933 1.00 40.53 257 ALA B O 1
ATOM 4477 N N . ALA B 1 261 ? 16.191 23.707 61.454 1.00 37.10 258 ALA B N 1
ATOM 4478 C CA . ALA B 1 261 ? 16.942 22.693 62.203 1.00 39.45 258 ALA B CA 1
ATOM 4479 C C . ALA B 1 261 ? 18.380 22.610 61.691 1.00 42.31 258 ALA B C 1
ATOM 4480 O O . ALA B 1 261 ? 19.301 22.423 62.479 1.00 40.48 258 ALA B O 1
ATOM 4489 N N . GLY B 1 263 ? 20.374 25.218 59.274 1.00 38.44 260 GLY B N 1
ATOM 4490 C CA . GLY B 1 263 ? 20.292 26.494 58.560 1.00 37.44 260 GLY B CA 1
ATOM 4491 C C . GLY B 1 263 ? 21.420 26.681 57.561 1.00 38.46 260 GLY B C 1
ATOM 4492 O O . GLY B 1 263 ? 22.555 26.266 57.809 1.00 37.62 260 GLY B O 1
ATOM 4500 N N . ALA B 1 265 ? 24.304 28.430 55.236 1.00 33.89 262 ALA B N 1
ATOM 4501 C CA . ALA B 1 265 ? 25.371 29.425 55.356 1.00 36.43 262 ALA B CA 1
ATOM 4502 C C . ALA B 1 265 ? 25.150 30.586 54.391 1.00 34.25 262 ALA B C 1
ATOM 4503 O O . ALA B 1 265 ? 24.817 30.363 53.233 1.00 39.64 262 ALA B O 1
ATOM 4505 N N . GLY B 1 266 ? 25.325 31.811 54.869 1.00 34.25 263 GLY B N 1
ATOM 4506 C CA . GLY B 1 266 ? 25.290 33.020 54.028 1.00 35.10 263 GLY B CA 1
ATOM 4507 C C . GLY B 1 266 ? 24.714 34.244 54.725 1.00 34.03 263 GLY B C 1
ATOM 4508 O O . GLY B 1 266 ? 23.622 34.179 55.260 1.00 38.19 263 GLY B O 1
ATOM 4509 N N . SER B 1 267 ? 25.452 35.356 54.717 1.00 33.20 264 SER B N 1
ATOM 4510 C CA . SER B 1 267 ? 24.984 36.642 55.262 1.00 35.29 264 SER B CA 1
ATOM 4511 C C . SER B 1 267 ? 24.705 37.621 54.121 1.00 32.72 264 SER B C 1
ATOM 4512 O O . SER B 1 267 ? 25.442 37.630 53.135 1.00 35.07 264 SER B O 1
ATOM 4515 N N . TYR B 1 268 ? 23.687 38.462 54.283 1.00 35.97 265 TYR B N 1
ATOM 4516 C CA . TYR B 1 268 ? 23.273 39.387 53.234 1.00 33.66 265 TYR B CA 1
ATOM 4517 C C . TYR B 1 268 ? 23.654 40.825 53.558 1.00 38.02 265 TYR B C 1
ATOM 4518 O O . TYR B 1 268 ? 23.080 41.438 54.471 1.00 34.57 265 TYR B O 1
ATOM 4527 N N . THR B 1 269 ? 24.610 41.357 52.789 1.00 37.13 266 THR B N 1
ATOM 4528 C CA . THR B 1 269 ? 25.109 42.725 52.958 1.00 34.74 266 THR B CA 1
ATOM 4529 C C . THR B 1 269 ? 25.010 43.620 51.711 1.00 33.53 266 THR B C 1
ATOM 4530 O O . THR B 1 269 ? 25.394 44.793 51.773 1.00 34.76 266 THR B O 1
ATOM 4534 N N . ALA B 1 270 ? 24.517 43.086 50.592 1.00 35.77 267 ALA B N 1
ATOM 4535 C CA . ALA B 1 270 ? 24.458 43.830 49.327 1.00 36.66 267 ALA B CA 1
ATOM 4536 C C . ALA B 1 270 ? 23.551 45.048 49.390 1.00 36.85 267 ALA B C 1
ATOM 4537 O O . ALA B 1 270 ? 23.764 46.004 48.639 1.00 40.95 267 ALA B O 1
ATOM 4539 N N . HIS B 1 271 ? 22.559 45.020 50.277 1.00 35.79 268 HIS B N 1
ATOM 4540 C CA . HIS B 1 271 ? 21.691 46.197 50.524 1.00 39.90 268 HIS B CA 1
ATOM 4541 C C . HIS B 1 271 ? 22.429 47.440 51.041 1.00 39.20 268 HIS B C 1
ATOM 4542 O O . HIS B 1 271 ? 21.909 48.545 50.897 1.00 38.26 268 HIS B O 1
ATOM 4549 N N . ALA B 1 272 ? 23.606 47.268 51.658 1.00 39.45 269 ALA B N 1
ATOM 4550 C CA . ALA B 1 272 ? 24.305 48.414 52.286 1.00 41.13 269 ALA B CA 1
ATOM 4551 C C . ALA B 1 272 ? 25.818 48.221 52.434 1.00 40.77 269 ALA B C 1
ATOM 4552 O O . ALA B 1 272 ? 26.435 48.707 53.396 1.00 41.24 269 ALA B O 1
ATOM 4554 N N . ALA B 1 273 ? 26.420 47.550 51.460 1.00 36.45 270 ALA B N 1
ATOM 4555 C CA . ALA B 1 273 ? 27.795 47.050 51.605 1.00 35.65 270 ALA B CA 1
ATOM 4556 C C . ALA B 1 273 ? 28.825 48.193 51.810 1.00 37.30 270 ALA B C 1
ATOM 4557 O O . ALA B 1 273 ? 29.533 48.201 52.821 1.00 41.12 270 ALA B O 1
ATOM 4559 N N . LEU B 1 274 ? 28.904 49.129 50.860 1.00 31.28 271 LEU B N 1
ATOM 4560 C CA . LEU B 1 274 ? 29.873 50.226 50.959 1.00 33.26 271 LEU B CA 1
ATOM 4561 C C . LEU B 1 274 ? 29.638 51.108 52.198 1.00 32.44 271 LEU B C 1
ATOM 4562 O O . LEU B 1 274 ? 30.595 51.590 52.814 1.00 32.80 271 LEU B O 1
ATOM 4567 N N . GLU B 1 275 ? 28.363 51.299 52.545 1.00 32.40 272 GLU B N 1
ATOM 4568 C CA . GLU B 1 275 ? 27.965 51.982 53.763 1.00 34.24 272 GLU B CA 1
ATOM 4569 C C . GLU B 1 275 ? 28.533 51.282 55.001 1.00 37.82 272 GLU B C 1
ATOM 4570 O O . GLU B 1 275 ? 29.061 51.946 55.897 1.00 36.17 272 GLU B O 1
ATOM 4576 N N . LEU B 1 276 ? 28.428 49.947 55.049 1.00 31.41 273 LEU B N 1
ATOM 4577 C CA . LEU B 1 276 ? 29.039 49.172 56.153 1.00 36.52 273 LEU B CA 1
ATOM 4578 C C . LEU B 1 276 ? 30.574 49.276 56.180 1.00 35.00 273 LEU B C 1
ATOM 4579 O O . LEU B 1 276 ? 31.158 49.461 57.250 1.00 35.32 273 LEU B O 1
ATOM 4584 N N . TYR B 1 277 ? 31.215 49.185 55.013 1.00 32.02 274 TYR B N 1
ATOM 4585 C CA . TYR B 1 277 ? 32.650 49.371 54.931 1.00 31.67 274 TYR B CA 1
ATOM 4586 C C . TYR B 1 277 ? 33.070 50.790 55.399 1.00 34.70 274 TYR B C 1
ATOM 4587 O O . TYR B 1 277 ? 34.073 50.948 56.104 1.00 32.58 274 TYR B O 1
ATOM 4596 N N . ALA B 1 278 ? 32.290 51.803 55.020 1.00 30.10 275 ALA B N 1
ATOM 4597 C CA . ALA B 1 278 ? 32.572 53.170 55.444 1.00 34.02 275 ALA B CA 1
ATOM 4598 C C . ALA B 1 278 ? 32.613 53.329 56.977 1.00 36.62 275 ALA B C 1
ATOM 4599 O O . ALA B 1 278 ? 33.490 54.028 57.495 1.00 36.44 275 ALA B O 1
ATOM 4601 N N . GLU B 1 279 ? 31.683 52.676 57.681 1.00 35.85 276 GLU B N 1
ATOM 4602 C CA . GLU B 1 279 ? 31.691 52.661 59.154 1.00 41.74 276 GLU B CA 1
ATOM 4603 C C . GLU B 1 279 ? 32.987 52.101 59.726 1.00 36.52 276 GLU B C 1
ATOM 4604 O O . GLU B 1 279 ? 33.469 52.604 60.719 1.00 37.97 276 GLU B O 1
ATOM 4610 N N . VAL B 1 280 ? 33.501 51.021 59.131 1.00 31.49 277 VAL B N 1
ATOM 4611 C CA . VAL B 1 280 ? 34.766 50.401 59.585 1.00 36.54 277 VAL B CA 1
ATOM 4612 C C . VAL B 1 280 ? 35.929 51.391 59.378 1.00 37.50 277 VAL B C 1
ATOM 4613 O O . VAL B 1 280 ? 36.692 51.671 60.308 1.00 34.90 277 VAL B O 1
ATOM 4617 N N . PHE B 1 281 ? 36.012 51.957 58.176 1.00 34.42 278 PHE B N 1
ATOM 4618 C CA . PHE B 1 281 ? 37.089 52.867 57.838 1.00 33.17 278 PHE B CA 1
ATOM 4619 C C . PHE B 1 281 ? 37.036 54.163 58.656 1.00 33.62 278 PHE B C 1
ATOM 4620 O O . PHE B 1 281 ? 38.081 54.676 59.084 1.00 35.24 278 PHE B O 1
ATOM 4628 N N . GLU B 1 282 ? 35.821 54.659 58.902 1.00 34.85 279 GLU B N 1
ATOM 4629 C CA . GLU B 1 282 ? 35.631 55.849 59.721 1.00 38.03 279 GLU B CA 1
ATOM 4630 C C . GLU B 1 282 ? 36.054 55.636 61.171 1.00 37.61 279 GLU B C 1
ATOM 4631 O O . GLU B 1 282 ? 36.747 56.477 61.756 1.00 37.17 279 GLU B O 1
ATOM 4637 N N . LYS B 1 283 ? 35.587 54.533 61.747 1.00 36.52 280 LYS B N 1
ATOM 4638 C CA . LYS B 1 283 ? 35.927 54.134 63.116 1.00 43.89 280 LYS B CA 1
ATOM 4639 C C . LYS B 1 283 ? 37.452 54.021 63.304 1.00 39.14 280 LYS B C 1
ATOM 4640 O O . LYS B 1 283 ? 37.978 54.377 64.350 1.00 41.58 280 LYS B O 1
ATOM 4643 N N . GLU B 1 284 ? 38.145 53.534 62.272 1.00 34.39 281 GLU B N 1
ATOM 4644 C CA . GLU B 1 284 ? 39.599 53.426 62.282 1.00 37.25 281 GLU B CA 1
ATOM 4645 C C . GLU B 1 284 ? 40.333 54.690 61.918 1.00 38.79 281 GLU B C 1
ATOM 4646 O O . GLU B 1 284 ? 41.572 54.692 61.951 1.00 35.80 281 GLU B O 1
ATOM 4652 N N . GLY B 1 285 ? 39.593 55.750 61.558 1.00 39.13 282 GLY B N 1
ATOM 4653 C CA . GLY B 1 285 ? 40.190 57.035 61.212 1.00 34.12 282 GLY B CA 1
ATOM 4654 C C . GLY B 1 285 ? 40.947 56.986 59.909 1.00 34.11 282 GLY B C 1
ATOM 4655 O O . GLY B 1 285 ? 41.943 57.687 59.752 1.00 35.80 282 GLY B O 1
ATOM 4656 N N . LYS B 1 286 ? 40.467 56.162 58.967 1.00 33.37 283 LYS B N 1
ATOM 4657 C CA . LYS B 1 286 ? 41.184 55.868 57.741 1.00 32.58 283 LYS B CA 1
ATOM 4658 C C . LYS B 1 286 ? 40.291 55.982 56.504 1.00 36.79 283 LYS B C 1
ATOM 4659 O O . LYS B 1 286 ? 40.440 55.216 55.533 1.00 35.40 283 LYS B O 1
ATOM 4665 N N . LEU B 1 287 ? 39.354 56.934 56.526 1.00 34.44 284 LEU B N 1
ATOM 4666 C CA . LEU B 1 287 ? 38.459 57.149 55.389 1.00 34.55 284 LEU B CA 1
ATOM 4667 C C . LEU B 1 287 ? 39.189 57.442 54.093 1.00 34.87 284 LEU B C 1
ATOM 4668 O O . LEU B 1 287 ? 38.692 57.098 53.021 1.00 38.74 284 LEU B O 1
ATOM 4673 N N . GLU B 1 288 ? 40.361 58.078 54.182 1.00 37.63 285 GLU B N 1
ATOM 4674 C CA . GLU B 1 288 ? 41.212 58.315 53.018 1.00 38.96 285 GLU B CA 1
ATOM 4675 C C . GLU B 1 288 ? 41.641 57.061 52.220 1.00 36.63 285 GLU B C 1
ATOM 4676 O O . GLU B 1 288 ? 42.019 57.198 51.052 1.00 35.32 285 GLU B O 1
ATOM 4682 N N . ASN B 1 289 ? 41.616 55.874 52.851 1.00 35.67 286 ASN B N 1
ATOM 4683 C CA . ASN B 1 289 ? 42.005 54.611 52.212 1.00 30.85 286 ASN B CA 1
ATOM 4684 C C . ASN B 1 289 ? 40.846 53.820 51.681 1.00 32.70 286 ASN B C 1
ATOM 4685 O O . ASN B 1 289 ? 41.060 52.746 51.092 1.00 27.98 286 ASN B O 1
ATOM 4690 N N . LEU B 1 290 ? 39.627 54.319 51.861 1.00 32.22 287 LEU B N 1
ATOM 4691 C CA . LEU B 1 290 ? 38.444 53.584 51.417 1.00 33.28 287 LEU B CA 1
ATOM 4692 C C . LEU B 1 290 ? 38.391 53.458 49.892 1.00 32.83 287 LEU B C 1
ATOM 4693 O O . LEU B 1 290 ? 38.048 52.399 49.354 1.00 30.20 287 LEU B O 1
ATOM 4698 N N . GLU B 1 291 ? 38.713 54.549 49.202 1.00 36.93 288 GLU B N 1
ATOM 4699 C CA . GLU B 1 291 ? 38.644 54.573 47.733 1.00 34.68 288 GLU B CA 1
ATOM 4700 C C . GLU B 1 291 ? 39.561 53.528 47.102 1.00 34.22 288 GLU B C 1
ATOM 4701 O O . GLU B 1 291 ? 39.159 52.850 46.163 1.00 31.40 288 GLU B O 1
ATOM 4707 N N . ALA B 1 292 ? 40.786 53.411 47.620 1.00 31.70 289 ALA B N 1
ATOM 4708 C CA . ALA B 1 292 ? 41.713 52.395 47.120 1.00 35.05 289 ALA B CA 1
ATOM 4709 C C . ALA B 1 292 ? 41.157 50.974 47.287 1.00 31.55 289 ALA B C 1
ATOM 4710 O O . ALA B 1 292 ? 41.158 50.175 46.343 1.00 30.80 289 ALA B O 1
ATOM 4712 N N . PHE B 1 293 ? 40.686 50.670 48.491 1.00 31.16 290 PHE B N 1
ATOM 4713 C CA . PHE B 1 293 ? 40.110 49.353 48.821 1.00 32.68 290 PHE B CA 1
ATOM 4714 C C . PHE B 1 293 ? 38.882 49.035 47.975 1.00 34.68 290 PHE B C 1
ATOM 4715 O O . PHE B 1 293 ? 38.759 47.909 47.459 1.00 29.26 290 PHE B O 1
ATOM 4723 N N . ALA B 1 294 ? 37.985 50.025 47.840 1.00 31.20 291 ALA B N 1
ATOM 4724 C CA . ALA B 1 294 ? 36.689 49.835 47.181 1.00 31.00 291 ALA B CA 1
ATOM 4725 C C . ALA B 1 294 ? 36.699 50.013 45.663 1.00 31.09 291 ALA B C 1
ATOM 4726 O O . ALA B 1 294 ? 35.902 49.385 44.973 1.00 31.52 291 ALA B O 1
ATOM 4728 N N . SER B 1 295 ? 37.604 50.850 45.145 1.00 29.81 292 SER B N 1
ATOM 4729 C CA . SER B 1 295 ? 37.549 51.302 43.750 1.00 32.87 292 SER B CA 1
ATOM 4730 C C . SER B 1 295 ? 38.822 51.156 42.904 1.00 33.48 292 SER B C 1
ATOM 4731 O O . SER B 1 295 ? 38.723 51.301 41.694 1.00 30.62 292 SER B O 1
ATOM 4734 N N . PHE B 1 296 ? 39.999 50.933 43.506 1.00 29.22 293 PHE B N 1
ATOM 4735 C CA . PHE B 1 296 ? 41.247 50.887 42.744 1.00 28.61 293 PHE B CA 1
ATOM 4736 C C . PHE B 1 296 ? 41.922 49.490 42.768 1.00 29.85 293 PHE B C 1
ATOM 4737 O O . PHE B 1 296 ? 42.330 48.988 41.727 1.00 34.48 293 PHE B O 1
ATOM 4745 N N . ASN B 1 297 ? 42.033 48.873 43.946 1.00 31.00 294 ASN B N 1
ATOM 4746 C CA . ASN B 1 297 ? 42.915 47.697 44.128 1.00 28.82 294 ASN B CA 1
ATOM 4747 C C . ASN B 1 297 ? 42.443 46.470 43.334 1.00 31.81 294 ASN B C 1
ATOM 4748 O O . ASN B 1 297 ? 43.267 45.747 42.748 1.00 30.67 294 ASN B O 1
ATOM 4753 N N . GLY B 1 298 ? 41.134 46.227 43.331 1.00 33.09 295 GLY B N 1
ATOM 4754 C CA . GLY B 1 298 ? 40.550 45.094 42.611 1.00 31.19 295 GLY B CA 1
ATOM 4755 C C . GLY B 1 298 ? 40.729 45.195 41.111 1.00 32.58 295 GLY B C 1
ATOM 4756 O O . GLY B 1 298 ? 41.280 44.283 40.497 1.00 33.12 295 GLY B O 1
ATOM 4757 N N . PRO B 1 299 ? 40.270 46.309 40.501 1.00 32.94 296 PRO B N 1
ATOM 4758 C CA . PRO B 1 299 ? 40.482 46.478 39.056 1.00 37.22 296 PRO B CA 1
ATOM 4759 C C . PRO B 1 299 ? 41.962 46.411 38.647 1.00 33.41 296 PRO B C 1
ATOM 4760 O O . PRO B 1 299 ? 42.281 45.796 37.629 1.00 34.71 296 PRO B O 1
ATOM 4764 N N . ASP B 1 300 ? 42.840 47.047 39.422 1.00 32.29 297 ASP B N 1
ATOM 4765 C CA . ASP B 1 300 ? 44.275 46.989 39.174 1.00 33.66 297 ASP B CA 1
ATOM 4766 C C . ASP B 1 300 ? 44.774 45.515 39.197 1.00 36.19 297 ASP B C 1
ATOM 4767 O O . ASP B 1 300 ? 45.480 45.087 38.282 1.00 35.45 297 ASP B O 1
ATOM 4772 N N . PHE B 1 301 ? 44.354 44.730 40.190 1.00 31.60 298 PHE B N 1
ATOM 4773 C CA . PHE B 1 301 ? 44.778 43.329 40.276 1.00 34.29 298 PHE B CA 1
ATOM 4774 C C . PHE B 1 301 ? 44.189 42.449 39.175 1.00 34.99 298 PHE B C 1
ATOM 4775 O O . PHE B 1 301 ? 44.894 41.596 38.624 1.00 35.84 298 PHE B O 1
ATOM 4783 N N . TYR B 1 302 ? 42.915 42.658 38.858 1.00 36.26 299 TYR B N 1
ATOM 4784 C CA . TYR B 1 302 ? 42.273 41.960 37.738 1.00 37.17 299 TYR B CA 1
ATOM 4785 C C . TYR B 1 302 ? 42.769 42.438 36.361 1.00 36.95 299 TYR B C 1
ATOM 4786 O O . TYR B 1 302 ? 42.508 41.779 35.360 1.00 34.91 299 TYR B O 1
ATOM 4795 N N . GLY B 1 303 ? 43.469 43.572 36.304 1.00 32.05 300 GLY B N 1
ATOM 4796 C CA . GLY B 1 303 ? 43.950 44.111 35.041 1.00 34.23 300 GLY B CA 1
ATOM 4797 C C . GLY B 1 303 ? 42.859 44.790 34.229 1.00 38.42 300 GLY B C 1
ATOM 4798 O O . GLY B 1 303 ? 42.913 44.775 32.997 1.00 42.08 300 GLY B O 1
ATOM 4799 N N . LEU B 1 304 ? 41.873 45.374 34.918 1.00 37.06 301 LEU B N 1
ATOM 4800 C CA . LEU B 1 304 ? 40.715 46.016 34.283 1.00 34.19 301 LEU B CA 1
ATOM 4801 C C . LEU B 1 304 ? 40.774 47.511 34.590 1.00 34.84 301 LEU B C 1
ATOM 4802 O O . LEU B 1 304 ? 41.369 47.893 35.592 1.00 37.29 301 LEU B O 1
ATOM 4807 N N . PRO B 1 305 ? 40.144 48.357 33.749 1.00 38.39 302 PRO B N 1
ATOM 4808 C CA . PRO B 1 305 ? 40.159 49.801 34.053 1.00 39.65 302 PRO B CA 1
ATOM 4809 C C . PRO B 1 305 ? 39.358 50.157 35.303 1.00 37.23 302 PRO B C 1
ATOM 4810 O O . PRO B 1 305 ? 38.406 49.455 35.663 1.00 39.55 302 PRO B O 1
ATOM 4814 N N . ARG B 1 306 ? 39.770 51.215 35.976 1.00 35.17 303 ARG B N 1
ATOM 4815 C CA . ARG B 1 306 ? 38.967 51.833 37.030 1.00 37.39 303 ARG B CA 1
ATOM 4816 C C . ARG B 1 306 ? 37.733 52.553 36.451 1.00 36.90 303 ARG B C 1
ATOM 4817 O O . ARG B 1 306 ? 37.749 53.001 35.318 1.00 38.34 303 ARG B O 1
ATOM 4825 N N . ASN B 1 307 ? 36.694 52.683 37.266 1.00 34.53 304 ASN B N 1
ATOM 4826 C CA . ASN B 1 307 ? 35.524 53.458 36.919 1.00 36.47 304 ASN B CA 1
ATOM 4827 C C . ASN B 1 307 ? 35.894 54.943 36.828 1.00 37.78 304 ASN B C 1
ATOM 4828 O O . ASN B 1 307 ? 36.775 55.414 37.545 1.00 39.80 304 ASN B O 1
ATOM 4833 N N . GLN B 1 308 ? 35.239 55.666 35.936 1.00 42.99 305 GLN B N 1
ATOM 4834 C CA . GLN B 1 308 ? 35.524 57.090 35.704 1.00 47.82 305 GLN B CA 1
ATOM 4835 C C . GLN B 1 308 ? 34.489 58.036 36.330 1.00 51.45 305 GLN B C 1
ATOM 4836 O O . GLN B 1 308 ? 34.657 59.247 36.289 1.00 63.65 305 GLN B O 1
ATOM 4842 N N . GLU B 1 309 ? 33.454 57.476 36.934 1.00 43.28 306 GLU B N 1
ATOM 4843 C CA . GLU B 1 309 ? 32.380 58.233 37.565 1.00 48.45 306 GLU B CA 1
ATOM 4844 C C . GLU B 1 309 ? 32.644 58.203 39.066 1.00 45.99 306 GLU B C 1
ATOM 4845 O O . GLU B 1 309 ? 33.465 57.407 39.541 1.00 38.65 306 GLU B O 1
ATOM 4851 N N . THR B 1 310 ? 31.924 59.032 39.813 1.00 40.10 307 THR B N 1
ATOM 4852 C CA . THR B 1 310 ? 32.067 59.100 41.260 1.00 41.58 307 THR B CA 1
ATOM 4853 C C . THR B 1 310 ? 30.778 58.762 41.970 1.00 43.07 307 THR B C 1
ATOM 4854 O O . THR B 1 310 ? 29.694 58.878 41.397 1.00 43.33 307 THR B O 1
ATOM 4858 N N . VAL B 1 311 ? 30.907 58.366 43.231 1.00 41.28 308 VAL B N 1
ATOM 4859 C CA . VAL B 1 311 ? 29.765 58.250 44.145 1.00 40.77 308 VAL B CA 1
ATOM 4860 C C . VAL B 1 311 ? 30.046 59.133 45.353 1.00 40.16 308 VAL B C 1
ATOM 4861 O O . VAL B 1 311 ? 31.221 59.429 45.654 1.00 39.62 308 VAL B O 1
ATOM 4865 N N . THR B 1 312 ? 28.974 59.540 46.032 1.00 36.82 309 THR B N 1
ATOM 4866 C CA . THR B 1 312 ? 29.075 60.369 47.213 1.00 39.24 309 THR B CA 1
ATOM 4867 C C . THR B 1 312 ? 28.564 59.632 48.430 1.00 39.41 309 THR B C 1
ATOM 4868 O O . THR B 1 312 ? 27.437 59.122 48.427 1.00 42.61 309 THR B O 1
ATOM 4872 N N . LEU B 1 313 ? 29.407 59.565 49.456 1.00 37.50 310 LEU B N 1
ATOM 4873 C CA . LEU B 1 313 ? 29.083 58.950 50.751 1.00 39.11 310 LEU B CA 1
ATOM 4874 C C . LEU B 1 313 ? 28.693 60.120 51.669 1.00 39.57 310 LEU B C 1
ATOM 4875 O O . LEU B 1 313 ? 29.438 61.063 51.793 1.00 40.66 310 LEU B O 1
ATOM 4880 N N . THR B 1 314 ? 27.549 60.012 52.328 1.00 36.89 311 THR B N 1
ATOM 4881 C CA . THR B 1 314 ? 27.034 61.026 53.231 1.00 39.25 311 THR B CA 1
ATOM 4882 C C . THR B 1 314 ? 26.841 60.387 54.602 1.00 39.52 311 THR B C 1
ATOM 4883 O O . THR B 1 314 ? 26.279 59.306 54.720 1.00 35.00 311 THR B O 1
ATOM 4887 N N . LYS B 1 315 ? 27.328 61.068 55.630 1.00 39.70 312 LYS B N 1
ATOM 4888 C CA . LYS B 1 315 ? 27.195 60.627 57.008 1.00 38.29 312 LYS B CA 1
ATOM 4889 C C . LYS B 1 315 ? 25.783 60.941 57.500 1.00 37.48 312 LYS B C 1
ATOM 4890 O O . LYS B 1 315 ? 25.486 62.043 57.945 1.00 40.75 312 LYS B O 1
ATOM 4896 N N . GLN B 1 316 ? 24.909 59.946 57.402 1.00 36.45 313 GLN B N 1
ATOM 4897 C CA . GLN B 1 316 ? 23.512 60.074 57.727 1.00 40.35 313 GLN B CA 1
ATOM 4898 C C . GLN B 1 316 ? 22.974 58.706 58.115 1.00 40.44 313 GLN B C 1
ATOM 4899 O O . GLN B 1 316 ? 23.100 57.767 57.355 1.00 38.88 313 GLN B O 1
ATOM 4905 N N . ALA B 1 317 ? 22.343 58.613 59.277 1.00 42.45 314 ALA B N 1
ATOM 4906 C CA . ALA B 1 317 ? 21.842 57.344 59.781 1.00 44.64 314 ALA B CA 1
ATOM 4907 C C . ALA B 1 317 ? 20.474 57.030 59.192 1.00 47.86 314 ALA B C 1
ATOM 4908 O O . ALA B 1 317 ? 19.647 57.927 59.006 1.00 48.23 314 ALA B O 1
ATOM 4910 N N . TRP B 1 318 ? 20.248 55.760 58.871 1.00 44.16 315 TRP B N 1
ATOM 4911 C CA . TRP B 1 318 ? 18.957 55.317 58.405 1.00 43.12 315 TRP B CA 1
ATOM 4912 C C . TRP B 1 318 ? 18.646 53.912 58.933 1.00 41.38 315 TRP B C 1
ATOM 4913 O O . TRP B 1 318 ? 19.552 53.078 59.003 1.00 42.69 315 TRP B O 1
ATOM 4924 N N . PRO B 1 319 ? 17.376 53.646 59.290 1.00 42.60 316 PRO B N 1
ATOM 4925 C CA . PRO B 1 319 ? 16.978 52.330 59.797 1.00 44.98 316 PRO B CA 1
ATOM 4926 C C . PRO B 1 319 ? 16.843 51.299 58.692 1.00 43.17 316 PRO B C 1
ATOM 4927 O O . PRO B 1 319 ? 16.362 51.630 57.611 1.00 47.34 316 PRO B O 1
ATOM 4931 N N . VAL B 1 320 ? 17.278 50.067 58.968 1.00 43.00 317 VAL B N 1
ATOM 4932 C CA . VAL B 1 320 ? 17.178 48.945 58.035 1.00 40.19 317 VAL B CA 1
ATOM 4933 C C . VAL B 1 320 ? 15.929 48.165 58.410 1.00 40.76 317 VAL B C 1
ATOM 4934 O O . VAL B 1 320 ? 15.688 47.922 59.598 1.00 43.36 317 VAL B O 1
ATOM 4938 N N . ALA B 1 321 ? 15.158 47.741 57.411 1.00 44.14 318 ALA B N 1
ATOM 4939 C CA . ALA B 1 321 ? 13.936 46.966 57.657 1.00 45.13 318 ALA B CA 1
ATOM 4940 C C . ALA B 1 321 ? 14.245 45.600 58.264 1.00 41.86 318 ALA B C 1
ATOM 4941 O O . ALA B 1 321 ? 15.332 45.052 58.054 1.00 41.25 318 ALA B O 1
ATOM 4943 N N . GLU B 1 322 ? 13.284 45.054 59.011 1.00 45.31 319 GLU B N 1
ATOM 4944 C CA . GLU B 1 322 ? 13.417 43.709 59.610 1.00 47.83 319 GLU B CA 1
ATOM 4945 C C . GLU B 1 322 ? 13.634 42.624 58.550 1.00 42.78 319 GLU B C 1
ATOM 4946 O O . GLU B 1 322 ? 14.269 41.619 58.797 1.00 42.71 319 GLU B O 1
ATOM 4948 N N . SER B 1 323 ? 13.068 42.839 57.371 1.00 43.82 320 SER B N 1
ATOM 4949 C CA . SER B 1 323 ? 13.248 41.957 56.242 1.00 45.72 320 SER B CA 1
ATOM 4950 C C . SER B 1 323 ? 13.050 42.724 54.945 1.00 46.18 320 SER B C 1
ATOM 4951 O O . SER B 1 323 ? 12.408 43.785 54.917 1.00 43.40 320 SER B O 1
ATOM 4954 N N . MET B 1 324 ? 13.605 42.165 53.877 1.00 41.99 321 MET B N 1
ATOM 4955 C CA . MET B 1 324 ? 13.499 42.730 52.533 1.00 45.13 321 MET B CA 1
ATOM 4956 C C . MET B 1 324 ? 12.956 41.654 51.594 1.00 50.47 321 MET B C 1
ATOM 4957 O O . MET B 1 324 ? 13.099 40.455 51.889 1.00 45.88 321 MET B O 1
ATOM 4962 N N . PRO B 1 325 ? 12.311 42.068 50.483 1.00 54.94 322 PRO B N 1
ATOM 4963 C CA . PRO B 1 325 ? 11.742 41.083 49.549 1.00 48.66 322 PRO B CA 1
ATOM 4964 C C . PRO B 1 325 ? 12.818 40.272 48.849 1.00 44.89 322 PRO B C 1
ATOM 4965 O O . PRO B 1 325 ? 13.903 40.777 48.541 1.00 43.43 322 PRO B O 1
ATOM 4969 N N . PHE B 1 326 ? 12.528 39.002 48.639 1.00 44.15 323 PHE B N 1
ATOM 4970 C CA . PHE B 1 326 ? 13.511 38.071 48.099 1.00 41.05 323 PHE B CA 1
ATOM 4971 C C . PHE B 1 326 ? 12.714 37.106 47.240 1.00 41.38 323 PHE B C 1
ATOM 4972 O O . PHE B 1 326 ? 12.337 36.022 47.669 1.00 41.23 323 PHE B O 1
ATOM 4980 N N . GLY B 1 327 ? 12.392 37.560 46.038 1.00 44.19 324 GLY B N 1
ATOM 4981 C CA . GLY B 1 327 ? 11.449 36.855 45.177 1.00 47.24 324 GLY B CA 1
ATOM 4982 C C . GLY B 1 327 ? 10.081 36.834 45.822 1.00 47.43 324 GLY B C 1
ATOM 4983 O O . GLY B 1 327 ? 9.552 37.877 46.203 1.00 47.49 324 GLY B O 1
ATOM 4984 N N . SER B 1 328 ? 9.531 35.630 45.961 1.00 46.67 325 SER B N 1
ATOM 4985 C CA . SER B 1 328 ? 8.268 35.388 46.654 1.00 51.78 325 SER B CA 1
ATOM 4986 C C . SER B 1 328 ? 8.417 35.222 48.179 1.00 48.60 325 SER B C 1
ATOM 4987 O O . SER B 1 328 ? 7.424 35.022 48.870 1.00 51.49 325 SER B O 1
ATOM 4990 N N . ASP B 1 329 ? 9.641 35.269 48.697 1.00 46.13 326 ASP B N 1
ATOM 4991 C CA . ASP B 1 329 ? 9.913 35.087 50.119 1.00 47.06 326 ASP B CA 1
ATOM 4992 C C . ASP B 1 329 ? 10.578 36.388 50.632 1.00 46.28 326 ASP B C 1
ATOM 4993 O O . ASP B 1 329 ? 10.504 37.434 49.971 1.00 39.71 326 ASP B O 1
ATOM 4998 N N . ILE B 1 330 ? 11.197 36.325 51.811 1.00 41.21 327 ILE B N 1
ATOM 4999 C CA . ILE B 1 330 ? 11.944 37.450 52.363 1.00 39.91 327 ILE B CA 1
ATOM 5000 C C . ILE B 1 330 ? 13.327 37.005 52.808 1.00 39.19 327 ILE B C 1
ATOM 5001 O O . ILE B 1 330 ? 13.562 35.819 53.053 1.00 40.92 327 ILE B O 1
ATOM 5006 N N . VAL B 1 331 ? 14.234 37.980 52.901 1.00 36.90 328 VAL B N 1
ATOM 5007 C CA . VAL B 1 331 ? 15.582 37.788 53.394 1.00 40.38 328 VAL B CA 1
ATOM 5008 C C . VAL B 1 331 ? 15.780 38.755 54.564 1.00 40.29 328 VAL B C 1
ATOM 5009 O O . VAL B 1 331 ? 15.252 39.879 54.546 1.00 37.97 328 VAL B O 1
ATOM 5013 N N . VAL B 1 332 ? 16.495 38.298 55.597 1.00 37.13 329 VAL B N 1
ATOM 5014 C CA . VAL B 1 332 ? 16.840 39.154 56.737 1.00 34.31 329 VAL B CA 1
ATOM 5015 C C . VAL B 1 332 ? 18.226 39.720 56.462 1.00 37.06 329 VAL B C 1
ATOM 5016 O O . VAL B 1 332 ? 19.209 38.959 56.398 1.00 40.25 329 VAL B O 1
ATOM 5020 N N . PRO B 1 333 ? 18.326 41.049 56.273 1.00 37.99 330 PRO B N 1
ATOM 5021 C CA . PRO B 1 333 ? 19.628 41.656 56.006 1.00 37.55 330 PRO B CA 1
ATOM 5022 C C . PRO B 1 333 ? 20.456 41.849 57.268 1.00 35.13 330 PRO B C 1
ATOM 5023 O O . PRO B 1 333 ? 19.912 41.921 58.375 1.00 35.46 330 PRO B O 1
ATOM 5027 N N . ILE B 1 334 ? 21.765 41.951 57.086 1.00 37.85 331 ILE B N 1
ATOM 5028 C CA . ILE B 1 334 ? 22.662 42.427 58.140 1.00 37.78 331 ILE B CA 1
ATOM 5029 C C . ILE B 1 334 ? 22.221 43.833 58.579 1.00 35.80 331 ILE B C 1
ATOM 5030 O O . ILE B 1 334 ? 21.831 44.661 57.748 1.00 37.98 331 ILE B O 1
ATOM 5035 N N . ARG B 1 335 ? 22.248 44.049 59.895 1.00 34.78 332 ARG B N 1
ATOM 5036 C CA . ARG B 1 335 ? 21.709 45.239 60.561 1.00 37.22 332 ARG B CA 1
ATOM 5037 C C . ARG B 1 335 ? 20.161 45.396 60.486 1.00 40.01 332 ARG B C 1
ATOM 5038 O O . ARG B 1 335 ? 19.646 46.483 60.740 1.00 36.95 332 ARG B O 1
ATOM 5046 N N . ALA B 1 336 ? 19.435 44.304 60.210 1.00 38.12 333 ALA B N 1
ATOM 5047 C CA . ALA B 1 336 ? 17.969 44.294 60.272 1.00 40.22 333 ALA B CA 1
ATOM 5048 C C . ALA B 1 336 ? 17.472 44.868 61.590 1.00 43.71 333 ALA B C 1
ATOM 5049 O O . ALA B 1 336 ? 17.943 44.477 62.645 1.00 43.83 333 ALA B O 1
ATOM 5051 N N . GLY B 1 337 ? 16.532 45.808 61.513 1.00 42.40 334 GLY B N 1
ATOM 5052 C CA . GLY B 1 337 ? 15.982 46.438 62.701 1.00 46.50 334 GLY B CA 1
ATOM 5053 C C . GLY B 1 337 ? 16.919 47.399 63.421 1.00 46.02 334 GLY B C 1
ATOM 5054 O O . GLY B 1 337 ? 16.624 47.802 64.543 1.00 53.78 334 GLY B O 1
ATOM 5055 N N . GLU B 1 338 ? 18.033 47.782 62.785 1.00 47.55 335 GLU B N 1
ATOM 5056 C CA . GLU B 1 338 ? 19.032 48.680 63.390 1.00 44.41 335 GLU B CA 1
ATOM 5057 C C . GLU B 1 338 ? 19.339 49.787 62.373 1.00 44.06 335 GLU B C 1
ATOM 5058 O O . GLU B 1 338 ? 18.732 49.836 61.309 1.00 48.32 335 GLU B O 1
ATOM 5064 N N . ASN B 1 339 ? 20.306 50.634 62.690 1.00 42.00 336 ASN B N 1
ATOM 5065 C CA . ASN B 1 339 ? 20.699 51.746 61.836 1.00 46.44 336 ASN B CA 1
ATOM 5066 C C . ASN B 1 339 ? 21.983 51.446 61.078 1.00 47.66 336 ASN B C 1
ATOM 5067 O O . ASN B 1 339 ? 22.830 50.699 61.556 1.00 44.78 336 ASN B O 1
ATOM 5072 N N . ILE B 1 340 ? 22.100 52.045 59.889 1.00 42.25 337 ILE B N 1
ATOM 5073 C CA . ILE B 1 340 ? 23.351 52.113 59.146 1.00 40.85 337 ILE B CA 1
ATOM 5074 C C . ILE B 1 340 ? 23.736 53.585 59.172 1.00 39.09 337 ILE B C 1
ATOM 5075 O O . ILE B 1 340 ? 22.864 54.450 59.079 1.00 38.42 337 ILE B O 1
ATOM 5080 N N . GLU B 1 341 ? 25.030 53.862 59.299 1.00 38.02 338 GLU B N 1
ATOM 5081 C CA . GLU B 1 341 ? 25.515 55.232 59.606 1.00 39.15 338 GLU B CA 1
ATOM 5082 C C . GLU B 1 341 ? 25.897 56.109 58.417 1.00 37.62 338 GLU B C 1
ATOM 5083 O O . GLU B 1 341 ? 26.056 57.337 58.574 1.00 40.07 338 GLU B O 1
ATOM 5089 N N . TRP B 1 342 ? 26.049 55.507 57.238 1.00 36.04 339 TRP B N 1
ATOM 5090 C CA . TRP B 1 342 ? 26.344 56.249 56.009 1.00 34.22 339 TRP B CA 1
ATOM 5091 C C . TRP B 1 342 ? 25.316 55.920 54.935 1.00 36.97 339 TRP B C 1
ATOM 5092 O O . TRP B 1 342 ? 24.653 54.864 54.987 1.00 34.87 339 TRP B O 1
ATOM 5103 N N . THR B 1 343 ? 25.182 56.814 53.961 1.00 37.12 340 THR B N 1
ATOM 5104 C CA . THR B 1 343 ? 24.442 56.540 52.732 1.00 39.85 3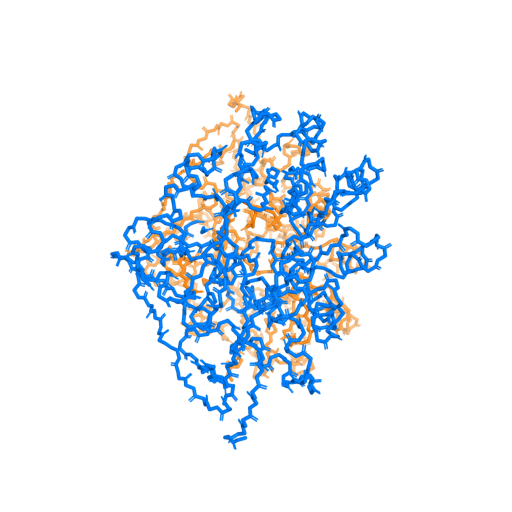40 THR B CA 1
ATOM 5105 C C . THR B 1 343 ? 25.378 56.788 51.559 1.00 38.81 340 THR B C 1
ATOM 5106 O O . THR B 1 343 ? 26.232 57.651 51.629 1.00 39.72 340 THR B O 1
ATOM 5110 N N . VAL B 1 344 ? 25.216 56.015 50.494 1.00 40.67 341 VAL B N 1
ATOM 5111 C CA . VAL B 1 344 ? 26.020 56.166 49.292 1.00 46.40 341 VAL B CA 1
ATOM 5112 C C . VAL B 1 344 ? 25.064 56.234 48.123 1.00 49.59 341 VAL B C 1
ATOM 5113 O O . VAL B 1 344 ? 24.110 55.443 48.028 1.00 47.12 341 VAL B O 1
ATOM 5117 N N . LYS B 1 345 ? 25.326 57.192 47.246 1.00 52.21 342 LYS B N 1
ATOM 5118 C CA . LYS B 1 345 ? 24.571 57.364 46.033 1.00 63.79 342 LYS B CA 1
ATOM 5119 C C . LYS B 1 345 ? 25.569 57.706 44.922 1.00 62.17 342 LYS B C 1
ATOM 5120 O O . LYS B 1 345 ? 26.447 58.559 45.091 1.00 52.02 342 LYS B O 1
#

Foldseek 3Di:
DFDKDKFFQFEAEAEECADDLLNLVSLCLRVVGHQEYEYAQVHVVGQAALVSFVVRQVRNVVSHNYHYAYEHQDELPRALVRLVVNVVVVRHQAYPDVVYVDPVSCPNNQVSCLVSNRAYEDLQFDDDPPDDLQCGNVVSVPPPVVVSCVVRVSHQYEDEADQFLSVVVSLVPRDLRYAYEHALLSLVDACCVQDPPDHDQLQAAPSHGHDPVGSVSRLCSLLVLPLRYAHHHHADWDFPDQSPPCHHGHHDSNQGLLSVCVSNVVVVRNVSSNSRGFNSVCVSSVHDTHPDMKMKTFAKDAAACWDDRRPGITGHVRHRHIRGIDID/DQPFDKDKFFQFEAEAEEQEDDLQLLVSLALRQVGHLEYEYAQVYVVGQAALVSFVVRQVRNVVSPGDPSYHYAYEHADFLPRALVRLVVNVVVVRHQAYADEWCVTDTGYNDPVSCPNNQVSCLVSLRAYEDLQFYDDPPDDLQCRNVVSVPPPVVVVCVVRVSHQYEDEADQFLSVVVSLVPRDPSYAYEHALLSLVDACCVQDPPDHDLLQAAPVHGHDPVGSVSSLCSLLVLDLRYAHHHHAAWDFPDQSPPCHHGHHDSNQGLLSVCVSNVVVVRNVSSNSRGFNSVCVSSVHDTHPDMKMKTQRKDQAACWDDRRPGTTGHVRHRHIRGIDMD

InterPro domains:
  IPR002195 Dihydroorotase, conserved site [PS00482] (11-19)
  IPR002195 Dihydroorotase, conserved site [PS00483] (244-255)
  IPR004721 Dihydroorotase homodimeric type [MF_00219] (2-342)
  IPR004721 Dihydroorotase homodimeric type [PIRSF001237] (2-342)
  IPR004721 Dihydroorotase homodimeric type [PTHR43137] (2-342)
  IPR004721 Dihydroorotase homodimeric type [TIGR00856] (4-342)
  IPR004721 Dihydroorotase homodimeric type [cd01294] (4-339)
  IPR006680 Amidohydrolase-related [PF01979] (11-315)
  IPR032466 Metal-dependent hydrolase [SSF51556] (1-341)

B-factor: mean 48.51, std 13.33, range [26.7, 112.81]

CATH classification: 3.20.20.140

Sequence (667 aa):
AMTTLTITRPDDWHVHLRDGDVLADTVRDISRYNGRALIMPNTVPPVTTTEMALAYRERIMAAQHFEPLMALYLTDNTSPEEIRKAKASGKVVAALYPGVTSAKNIYPVLQAMQEVGMLLLVHGEVTTHEVDIFDREKTFLDTVLAPIVNDFPQLKIVLEHITTADAVTFVQQAGDNVAATITAHHLLFNRNHMLVGGIRPHFYCLPILKRATHQHALVAAATSGSKKFFLGTDSAPHAKGRKEAAGAGSYTAHAALELYAEVFEKEGKLENLEAFASFNGPDFYGLPRNQETVTLTKQAWPVAESMPFGSDIVVPIRAGENIEWTVKSNAMTTLTITRPDDWHVHLRDGDVLADTVRDISRYNGRALIMPNTVPPVTTTEMALAYRERIMAAQPQAHFEPLMALYLTDNTSPEEIRKAKASGKVVAALYPAGNSDSGVTSAKNIYPVLQAMQEVGMLLLVHGEVTTHEVDIFDRREKTFLDTVLAPIVNDFPQLKIVLEHITTADAVTFVQQAGDNVAATITAHHLLFNRNHMLVGGIRPHFYCLPILKRATHQHALVAAATSGSKKFFLGTDSAPHAKGRKEAAGAGSYTAHAALELYAEVFEKEGKLENLEAFASFNGPDFYGLPRNQETVTLTKQAWPVAESMPFGSDIVVPIRAGENIEWTVK